Protein 1E2W (pdb70)

Secondary structure (DSSP, 8-state):
-HHHHHHH-SSSB-TTS-BGGGGT--SB---EEE--SEE-TT-EEEEEEE----TTS-EE-TTSSEE--EEEEEEEPPTT-EEPPGGGS-HHHHHHH-S---EESSTT-TTEEEEEEEEHHHHSEEEEEEE---TTT-TT--SSEEEEEEEEEES--SB-TTS-B-SSS--B-SS-EEEEEEEESSSSS--EEEEEE-TTS-EEEEEE-SSS-B---TT-EE-TT-B-B------EEEEEEEEEEE-----/-HHHHHHH-SSSB-TTS-BGGGGT--SB---EEE--SEE-TT-EEEEEEE----TT--EE-TTS-EE--EEEEEEEPPTT-EEPPGGGS-HHHHHHHTT---EESSTT-TTEEEEEEEEHHHHSEEEEEEE---TTT-TT--SSEEEEEEEEEES--SB-TTS-B-SSS--B-SS-EEEEEEE--SSSSS-EEEEEE-TTS-EEEEEE-SSSPB---TT-EE-TT-BSB------EEEEEEEEEEE--TT-

Organism: Chlamydomonas reinhardtii (NCBI:txid3055)

Solvent-accessible surface area: 27208 Å² total; per-residue (Å²): 135,24,64,63,12,41,1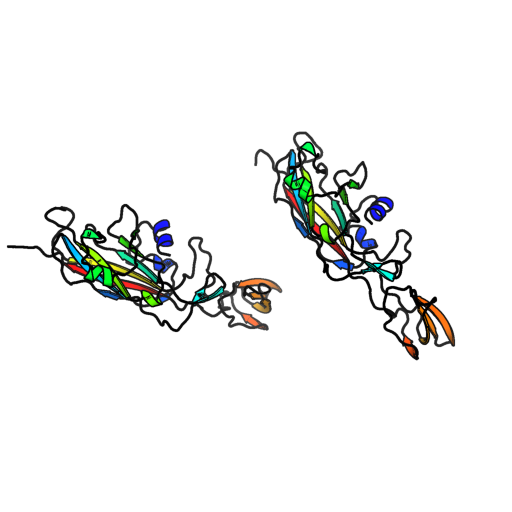32,86,73,91,93,0,76,61,122,118,18,103,1,4,24,23,57,32,26,104,30,171,66,81,10,109,20,119,16,56,161,33,12,85,17,69,48,25,10,42,0,36,0,45,0,73,35,83,98,158,63,90,2,3,47,82,103,21,145,128,12,70,4,62,3,6,5,6,0,21,4,16,133,29,0,70,56,3,46,95,122,86,12,58,71,115,18,99,146,113,15,41,130,25,162,9,64,45,8,27,110,146,45,116,24,12,3,6,5,26,80,23,48,0,129,135,17,19,98,3,11,0,8,0,33,2,12,33,19,75,167,49,188,135,8,54,79,86,133,32,48,0,42,1,0,0,20,1,6,51,16,5,41,91,75,106,54,148,92,5,18,0,14,54,31,45,3,77,14,51,13,105,0,63,34,32,80,63,44,45,171,183,160,27,4,64,63,0,18,0,74,63,115,109,42,110,77,37,82,18,144,0,38,18,22,2,92,43,101,14,148,102,47,51,87,0,133,64,103,50,57,0,2,52,80,12,21,46,0,3,9,4,79,25,108,30,84,0,48,1,90,73,79,69,300,133,24,67,62,12,61,128,81,72,92,89,0,69,47,117,121,17,109,1,4,26,25,42,31,26,105,36,167,77,75,12,100,19,110,18,57,156,32,10,101,23,73,48,32,10,46,0,38,0,47,0,60,29,84,77,161,63,120,6,12,56,77,71,26,123,132,12,74,4,64,3,6,5,6,0,19,3,14,107,19,0,67,65,4,50,98,146,95,14,64,68,119,22,94,132,118,16,38,107,12,156,10,84,48,10,29,96,142,40,104,15,11,2,8,8,25,73,28,73,0,105,138,9,18,91,0,12,0,6,0,37,2,14,32,24,82,188,46,203,117,7,54,76,102,127,36,58,0,41,0,0,0,19,0,6,49,18,6,41,91,70,104,49,143,107,6,12,0,19,60,36,59,2,78,12,50,12,82,0,60,33,37,77,68,67,64,164,187,158,21,4,61,50,0,20,0,70,57,116,120,43,96,70,34,75,16,155,2,44,24,19,4,91,43,98,15,151,100,46,57,94,2,133,50,111,56,56,0,2,53,69,13,25,57,7,4,9,4,78,23,123,34,88,0,50,1,60,50,103,92,123

Radius of gyration: 36.91 Å; Cα contacts (8 Å, |Δi|>4): 1207; chains: 2; bounding box: 60×113×81 Å

B-factor: mean 26.18, std 15.9, range [3.66, 100.22]

GO terms:
  GO:0005515 protein binding (F, IPI)

Foldseek 3Di:
DLVLCLVPPPDQADPVGDGVVCVWQVFADAKDWDWPQADEAQAKTKIKIAQDADQVDWFQDLLQHTDFKFKKKKKAADPQKAQDPPVRDDPVVCVQQPPWDWDASDPVGRRMTMTDRDTCVVPSMHMTIMTHHDCVVDVVDDQFKTKMKMKMKMHDTQAHSVGDGGLQFWDFDQAWAFFADWAAPDPPSGWIWTWGQDPVGDIDIDTHGRGWAAPDDGRDTDHHRHTRTDRRDRMGMYMDMDMHGHDDPDD/DLVLCLVQPVDQADPVGDGVVCVWQVFADAKDWDWDQADEAFAKTKIKIAQDADQVDWFQDLQQHTDGKFKKKKKAADPQKAFDDPVRDPVVQVVQQPPWDWQASDPVGRRMTMTDRDGCVNPSMHMTIMTHHDCVVDVSDDQFKFKMKMKMWMHDTQAGSVGDGGLQFWDFAQAWAFFQDWAFPDDPSGWIWTWGQHPVRDIDIDTHTNGFAAPDDHRDTDHHRHTRTDGRDRMGMHMDMDIYGHDDPVD

Sequence (502 aa):
YPVFAQQNYANPREANGRIVCANCHLAQKAVEIEVPQAVLPDTVFEAVIELPYDKQVKQVLANGKKGDLNVGMVLILPEGFELAPPDRVPAEIKEKVGNLYYQPYSPEQKNILVVGPVPGKKYSEMVVPILSPDPAKNKNVSYLKYPIYFGGNRGRGQVYPDGKKSNFTIYNASAAGKIVAITALSEKKGGFEVSIEKANGEVVVDKIPAGPDLIVKEGQTVQADQPLTNNPNVGGFGQAETEIVLQNPARYPVFAQQNYANPREANGRIVCANCHLAQKAVEIEVPQAVLPDTVFEAVIELPYDKQVKQVLANGKKGDLNVGMVLILPEGFELAPPDRVPAEIKEKVGNLYYQPYSPEQKNILVVGPVPGKKYSEMVVPILSPDPAKNKNVSYLKYPIYFGGNRGRGQVYPDGKKSNFTIYNASAAGKIVAITALSEKKGGFEVSIEKANGEVVVDKIPAGPDLIVKEGQTVQADQPLTNNPNVGGFGQAETEIVLQNPAR

Structure (mmCIF, N/CA/C/O backbone):
data_1E2W
#
_entry.id   1E2W
#
_cell.length_a   59.030
_cell.length_b   81.180
_cell.length_c   61.080
_cell.angle_alpha   90.00
_cell.angle_beta   103.52
_cell.angle_gamma   90.00
#
_symmetry.space_group_name_H-M   'P 1 21 1'
#
loop_
_entity.id
_entity.type
_entity.pdbx_description
1 polymer 'CYTOCHROME F'
2 non-polymer 'HEME C'
3 water water
#
loop_
_atom_site.group_PDB
_atom_site.id
_atom_site.type_symbol
_atom_site.label_atom_id
_atom_site.label_alt_id
_atom_site.label_comp_id
_atom_site.label_asym_id
_atom_site.label_entity_id
_atom_site.label_seq_id
_atom_site.pdbx_PDB_ins_code
_atom_site.Cartn_x
_atom_site.Cartn_y
_atom_site.Cartn_z
_atom_site.occupancy
_atom_site.B_iso_or_equiv
_atom_site.auth_seq_id
_atom_site.auth_comp_id
_atom_site.auth_asym_id
_atom_site.auth_atom_id
_atom_site.pdbx_PDB_model_num
ATOM 1 N N . TYR A 1 1 ? 11.856 4.264 14.564 1.00 12.81 1 TYR A N 1
ATOM 2 C CA . TYR A 1 1 ? 11.124 3.010 14.902 1.00 12.75 1 TYR A CA 1
ATOM 3 C C . TYR A 1 1 ? 10.632 2.353 13.625 1.00 11.19 1 TYR A C 1
ATOM 4 O O . TYR A 1 1 ? 10.502 3.003 12.587 1.00 12.26 1 TYR A O 1
ATOM 13 N N . PRO A 1 2 ? 10.353 1.046 13.683 1.00 12.45 2 PRO A N 1
ATOM 14 C CA . PRO A 1 2 ? 9.862 0.366 12.483 1.00 12.19 2 PRO A CA 1
ATOM 15 C C . PRO A 1 2 ? 8.596 1.066 11.975 1.00 13.36 2 PRO A C 1
ATOM 16 O O . PRO A 1 2 ? 8.381 1.198 10.771 1.00 14.70 2 PRO A O 1
ATOM 20 N N . VAL A 1 3 ? 7.775 1.545 12.902 1.00 14.66 3 VAL A N 1
ATOM 21 C CA . VAL A 1 3 ? 6.546 2.221 12.508 1.00 17.48 3 VAL A CA 1
ATOM 22 C C . VAL A 1 3 ? 6.822 3.478 11.685 1.00 17.87 3 VAL A C 1
ATOM 23 O O . VAL A 1 3 ? 6.012 3.853 10.839 1.00 17.55 3 VAL A O 1
ATOM 27 N N . PHE A 1 4 ? 7.959 4.131 11.919 1.00 19.10 4 PHE A N 1
ATOM 28 C CA . PHE A 1 4 ? 8.283 5.327 11.144 1.00 17.23 4 PHE A CA 1
ATOM 29 C C . PHE A 1 4 ? 8.484 4.933 9.687 1.00 18.55 4 PHE A C 1
ATOM 30 O O . PHE A 1 4 ? 8.162 5.694 8.776 1.00 20.61 4 PHE A O 1
ATOM 38 N N . ALA A 1 5 ? 9.028 3.738 9.468 1.00 15.34 5 ALA A N 1
ATOM 39 C CA . ALA A 1 5 ? 9.239 3.248 8.112 1.00 15.62 5 ALA A CA 1
ATOM 40 C C . ALA A 1 5 ? 7.875 2.859 7.548 1.00 17.17 5 ALA A C 1
ATOM 41 O O . ALA A 1 5 ? 7.506 3.253 6.442 1.00 17.75 5 ALA A O 1
ATOM 43 N N . GLN A 1 6 ? 7.128 2.091 8.330 1.00 17.07 6 GLN A N 1
ATOM 44 C CA . GLN A 1 6 ? 5.802 1.631 7.934 1.00 20.07 6 GLN A CA 1
ATOM 45 C C . GLN A 1 6 ? 4.879 2.763 7.494 1.00 21.43 6 GLN A C 1
ATOM 46 O O . GLN A 1 6 ? 4.133 2.623 6.522 1.00 23.35 6 GLN A O 1
ATOM 52 N N . GLN A 1 7 ? 4.938 3.884 8.204 1.00 21.55 7 GLN A N 1
ATOM 53 C CA . GLN A 1 7 ? 4.075 5.025 7.904 1.00 25.11 7 GLN A CA 1
ATOM 54 C C . GLN A 1 7 ? 4.548 5.940 6.782 1.00 25.87 7 GLN A C 1
ATOM 55 O O . GLN A 1 7 ? 3.742 6.662 6.192 1.00 27.06 7 GLN A O 1
ATOM 61 N N . ASN A 1 8 ? 5.840 5.920 6.476 1.00 28.27 8 ASN A N 1
ATOM 62 C CA . ASN A 1 8 ? 6.361 6.814 5.450 1.00 27.94 8 ASN A CA 1
ATOM 63 C C . ASN A 1 8 ? 6.924 6.165 4.193 1.00 28.14 8 ASN A C 1
ATOM 64 O O . ASN A 1 8 ? 7.213 6.858 3.214 1.00 29.08 8 ASN A O 1
ATOM 69 N N . TYR A 1 9 ? 7.084 4.847 4.207 1.00 20.36 9 TYR A N 1
ATOM 70 C CA . TYR A 1 9 ? 7.615 4.153 3.040 1.00 20.11 9 TYR A CA 1
ATOM 71 C C . TYR A 1 9 ? 6.816 2.892 2.738 1.00 20.56 9 TYR A C 1
ATOM 72 O O . TYR A 1 9 ? 6.794 1.961 3.540 1.00 20.39 9 TYR A O 1
ATOM 81 N N . ALA A 1 10 ? 6.171 2.858 1.576 1.00 22.34 10 ALA A N 1
ATOM 82 C CA . ALA A 1 10 ? 5.378 1.696 1.188 1.00 22.47 10 ALA A CA 1
ATOM 83 C C . ALA A 1 10 ? 6.266 0.467 1.026 1.00 20.99 10 ALA A C 1
ATOM 84 O O . ALA A 1 10 ? 5.863 -0.644 1.363 1.00 22.88 10 ALA A O 1
ATOM 86 N N . ASN A 1 11 ? 7.471 0.676 0.503 1.00 19.17 11 ASN A N 1
ATOM 87 C CA . ASN A 1 11 ? 8.438 -0.399 0.299 1.00 18.51 11 ASN A CA 1
ATOM 88 C C . ASN A 1 11 ? 9.654 -0.066 1.159 1.00 17.39 11 ASN A C 1
ATOM 89 O O . ASN A 1 11 ? 10.313 0.950 0.946 1.00 17.60 11 ASN A O 1
ATOM 94 N N . PRO A 1 12 ? 9.970 -0.918 2.144 1.00 15.53 12 PRO A N 1
ATOM 95 C CA . PRO A 1 12 ? 11.127 -0.642 3.003 1.00 15.08 12 PRO A CA 1
ATOM 96 C C . PRO A 1 12 ? 12.486 -0.806 2.329 1.00 16.60 12 PRO A C 1
ATOM 97 O O . PRO A 1 12 ? 13.521 -0.546 2.944 1.00 16.00 12 PRO A O 1
ATOM 101 N N . ARG A 1 13 ? 12.491 -1.233 1.071 1.00 15.05 13 ARG A N 1
ATOM 102 C CA . ARG A 1 13 ? 13.741 -1.428 0.346 1.00 16.71 13 ARG A CA 1
ATOM 103 C C . ARG A 1 13 ? 13.761 -0.542 -0.895 1.00 18.33 13 ARG A C 1
ATOM 104 O O . ARG A 1 13 ? 12.799 -0.518 -1.665 1.00 19.19 13 ARG A O 1
ATOM 112 N N . GLU A 1 14 ? 14.852 0.196 -1.075 1.00 18.33 14 GLU A N 1
ATOM 113 C CA . GLU A 1 14 ? 14.989 1.090 -2.222 1.00 20.14 14 GLU A CA 1
ATOM 114 C C . GLU A 1 14 ? 15.623 0.382 -3.414 1.00 20.22 14 GLU A C 1
ATOM 115 O O . GLU A 1 14 ? 16.193 -0.699 -3.281 1.00 20.45 14 GLU A O 1
ATOM 121 N N . ALA A 1 15 ? 15.516 1.000 -4.586 1.00 22.71 15 ALA A N 1
ATOM 122 C CA . ALA A 1 15 ? 16.053 0.426 -5.813 1.00 22.07 15 ALA A CA 1
ATOM 123 C C . ALA A 1 15 ? 17.495 -0.056 -5.714 1.00 22.70 15 ALA A C 1
ATOM 124 O O . ALA A 1 15 ? 17.840 -1.095 -6.278 1.00 25.15 15 ALA A O 1
ATOM 126 N N . ASN A 1 16 ? 18.339 0.689 -5.004 1.00 20.18 16 ASN A N 1
ATOM 127 C CA . ASN A 1 16 ? 19.742 0.302 -4.879 1.00 21.12 16 ASN A CA 1
ATOM 128 C C . ASN A 1 16 ? 19.980 -0.730 -3.777 1.00 20.13 16 ASN A C 1
ATOM 129 O O . ASN A 1 16 ? 21.124 -1.115 -3.515 1.00 21.74 16 ASN A O 1
ATOM 134 N N . GLY A 1 17 ? 18.904 -1.182 -3.140 1.00 20.47 17 GLY A N 1
ATOM 135 C CA . GLY A 1 17 ? 19.040 -2.181 -2.093 1.00 19.14 17 GLY A CA 1
ATOM 136 C C . GLY A 1 17 ? 19.063 -1.627 -0.683 1.00 19.40 17 GLY A C 1
ATOM 137 O O . GLY A 1 17 ? 18.986 -2.385 0.289 1.00 18.02 17 GLY A O 1
ATOM 138 N N . ARG A 1 18 ? 19.178 -0.310 -0.556 1.00 19.10 18 ARG A N 1
ATOM 139 C CA . ARG A 1 18 ? 19.208 0.307 0.767 1.00 17.87 18 ARG A CA 1
ATOM 140 C C . ARG A 1 18 ? 17.861 0.210 1.477 1.00 18.21 18 ARG A C 1
ATOM 141 O O . ARG A 1 18 ? 16.818 0.458 0.874 1.00 18.86 18 ARG A O 1
ATOM 149 N N . ILE A 1 19 ? 17.900 -0.149 2.751 1.00 15.81 19 ILE A N 1
ATOM 150 C CA . ILE A 1 19 ? 16.690 -0.242 3.543 1.00 15.67 19 ILE A CA 1
ATOM 151 C C . ILE A 1 19 ? 16.452 1.149 4.111 1.00 15.33 19 ILE A C 1
ATOM 152 O O . ILE A 1 19 ? 17.395 1.851 4.502 1.00 14.53 19 ILE A O 1
ATOM 161 N N . VAL A 1 20 ? 15.190 1.551 4.117 1.00 14.82 20 VAL A N 1
ATOM 162 C CA . VAL A 1 20 ? 14.795 2.861 4.632 1.00 14.36 20 VAL A CA 1
ATOM 163 C C . VAL A 1 20 ? 15.170 3.293 6.044 1.00 13.63 20 VAL A C 1
ATOM 164 O O . VAL A 1 20 ? 15.203 4.493 6.329 1.00 13.60 20 VAL A O 1
ATOM 168 N N . CYS A 1 21 ? 15.467 2.349 6.931 1.00 13.34 21 CYS A N 1
ATOM 169 C CA . CYS A 1 21 ? 15.857 2.716 8.293 1.00 15.47 21 CYS A CA 1
ATOM 170 C C . CYS A 1 21 ? 17.095 3.606 8.225 1.00 12.28 21 CYS A C 1
ATOM 171 O O . CYS A 1 21 ? 17.302 4.479 9.077 1.00 11.98 21 CYS A O 1
ATOM 174 N N . ALA A 1 22 ? 17.925 3.350 7.218 1.00 14.81 22 ALA A N 1
ATOM 175 C CA . ALA A 1 22 ? 19.172 4.080 7.008 1.00 13.77 22 ALA A CA 1
ATOM 176 C C . ALA A 1 22 ? 18.976 5.564 6.720 1.00 15.54 22 ALA A C 1
ATOM 177 O O . ALA A 1 22 ? 19.945 6.327 6.703 1.00 15.01 22 ALA A O 1
ATOM 179 N N . ASN A 1 23 ? 17.740 5.980 6.470 1.00 15.21 23 ASN A N 1
ATOM 180 C CA . ASN A 1 23 ? 17.496 7.390 6.207 1.00 15.68 23 ASN A CA 1
ATOM 181 C C . ASN A 1 23 ? 17.459 8.203 7.497 1.00 15.06 23 ASN A C 1
ATOM 182 O O . ASN A 1 23 ? 17.443 9.432 7.455 1.00 15.99 23 ASN A O 1
ATOM 187 N N . CYS A 1 24 ? 17.460 7.526 8.644 1.00 14.46 24 CYS A N 1
ATOM 188 C CA . CYS A 1 24 ? 17.423 8.222 9.926 1.00 14.02 24 CYS A CA 1
ATOM 189 C C . CYS A 1 24 ? 18.419 7.677 10.931 1.00 13.34 24 CYS A C 1
ATOM 190 O O . CYS A 1 24 ? 18.877 8.401 11.808 1.00 14.23 24 CYS A O 1
ATOM 193 N N . HIS A 1 25 ? 18.717 6.388 10.822 1.00 10.96 25 HIS A N 1
ATOM 194 C CA . HIS A 1 25 ? 19.695 5.744 11.695 1.00 11.05 25 HIS A CA 1
ATOM 195 C C . HIS A 1 25 ? 20.937 5.788 10.822 1.00 10.69 25 HIS A C 1
ATOM 196 O O . HIS A 1 25 ? 21.209 4.889 10.025 1.00 11.90 25 HIS A O 1
ATOM 203 N N . LEU A 1 26 ? 21.680 6.878 10.992 1.00 14.18 26 LEU A N 1
ATOM 204 C CA . LEU A 1 26 ? 22.833 7.198 10.170 1.00 14.12 26 LEU A CA 1
ATOM 205 C C . LEU A 1 26 ? 24.158 6.482 10.350 1.00 13.38 26 LEU A C 1
ATOM 206 O O . LEU A 1 26 ? 25.047 6.627 9.511 1.00 13.10 26 LEU A O 1
ATOM 211 N N . ALA A 1 27 ? 24.302 5.711 11.423 1.00 11.38 27 ALA A N 1
ATOM 212 C CA . ALA A 1 27 ? 25.551 4.995 11.650 1.00 12.00 27 ALA A CA 1
ATOM 213 C C . ALA A 1 27 ? 25.428 3.552 11.188 1.00 12.49 27 ALA A C 1
ATOM 214 O O . ALA A 1 27 ? 24.394 2.917 11.375 1.00 12.65 27 ALA A O 1
ATOM 216 N N . GLN A 1 28 ? 26.492 3.045 10.578 1.00 12.15 28 GLN A N 1
ATOM 217 C CA . GLN A 1 28 ? 26.514 1.675 10.090 1.00 12.59 28 GLN A CA 1
ATOM 218 C C . GLN A 1 28 ? 27.168 0.729 11.093 1.00 11.71 28 GLN A C 1
ATOM 219 O O . GLN A 1 28 ? 28.275 0.987 11.568 1.00 13.67 28 GLN A O 1
ATOM 225 N N . LYS A 1 29 ? 26.461 -0.348 11.427 1.00 11.58 29 LYS A N 1
ATOM 226 C CA . LYS A 1 29 ? 26.975 -1.383 12.323 1.00 11.24 29 LYS A CA 1
ATOM 227 C C . LYS A 1 29 ? 26.476 -2.704 11.739 1.00 11.49 29 LYS A C 1
ATOM 228 O O . LYS A 1 29 ? 25.279 -2.892 11.551 1.00 12.10 29 LYS A O 1
ATOM 234 N N . ALA A 1 30 ? 27.398 -3.615 11.449 1.00 11.67 30 ALA A N 1
ATOM 235 C CA . ALA A 1 30 ? 27.046 -4.894 10.837 1.00 12.48 30 ALA A CA 1
ATOM 236 C C . ALA A 1 30 ? 26.027 -5.764 11.570 1.00 12.79 30 ALA A C 1
ATOM 237 O O . ALA A 1 30 ? 25.939 -5.755 12.798 1.00 12.85 30 ALA A O 1
ATOM 239 N N . VAL A 1 31 ? 25.251 -6.506 10.786 1.00 10.46 31 VAL A N 1
ATOM 240 C CA . VAL A 1 31 ? 24.257 -7.433 11.315 1.00 10.10 31 VAL A CA 1
ATOM 241 C C . VAL A 1 31 ? 24.436 -8.740 10.562 1.00 11.98 31 VAL A C 1
ATOM 242 O O . VAL A 1 31 ? 25.151 -8.792 9.560 1.00 11.83 31 VAL A O 1
ATOM 246 N N . GLU A 1 32 ? 23.795 -9.795 11.048 1.00 12.16 32 GLU A N 1
ATOM 247 C CA . GLU A 1 32 ? 23.880 -11.093 10.393 1.00 13.32 32 GLU A CA 1
ATOM 248 C C . GLU A 1 32 ? 22.526 -11.777 10.398 1.00 13.74 32 GLU A C 1
ATOM 249 O O . GLU A 1 32 ? 21.694 -11.531 11.275 1.00 12.68 32 GLU A O 1
ATOM 255 N N . ILE A 1 33 ? 22.305 -12.627 9.403 1.00 14.34 33 ILE A N 1
ATOM 256 C CA . ILE A 1 33 ? 21.075 -13.400 9.320 1.00 13.66 33 ILE A CA 1
ATOM 257 C C . ILE A 1 33 ? 21.428 -14.774 8.780 1.00 15.00 33 ILE A C 1
ATOM 258 O O . ILE A 1 33 ? 22.256 -14.909 7.873 1.00 14.82 33 ILE A O 1
ATOM 263 N N . GLU A 1 34 ? 20.814 -15.796 9.364 1.00 13.46 34 GLU A N 1
ATOM 264 C CA . GLU A 1 34 ? 21.055 -17.164 8.942 1.00 15.22 34 GLU A CA 1
ATOM 265 C C . GLU A 1 34 ? 19.742 -17.912 8.828 1.00 12.99 34 GLU A C 1
ATOM 266 O O . GLU A 1 34 ? 18.877 -17.801 9.696 1.00 12.59 34 GLU A O 1
ATOM 272 N N . VAL A 1 35 ? 19.596 -18.656 7.738 1.00 12.99 35 VAL A N 1
ATOM 273 C CA . VAL A 1 35 ? 18.421 -19.484 7.501 1.00 12.14 35 VAL A CA 1
ATOM 274 C C . VAL A 1 35 ? 18.964 -20.764 6.879 1.00 12.89 35 VAL A C 1
ATOM 275 O O . VAL A 1 35 ? 20.113 -20.797 6.432 1.00 12.68 35 VAL A O 1
ATOM 279 N N . PRO A 1 36 ? 18.165 -21.840 6.870 1.00 13.07 36 PRO A N 1
ATOM 280 C CA . PRO A 1 36 ? 18.633 -23.100 6.274 1.00 13.88 36 PRO A CA 1
ATOM 281 C C . PRO A 1 36 ? 18.891 -22.834 4.796 1.00 14.36 36 PRO A C 1
ATOM 282 O O . PRO A 1 36 ? 18.252 -21.960 4.212 1.00 14.68 36 PRO A O 1
ATOM 286 N N . GLN A 1 37 ? 19.802 -23.572 4.170 1.00 13.91 37 GLN A N 1
ATOM 287 C CA . GLN A 1 37 ? 20.044 -23.305 2.759 1.00 14.86 37 GLN A CA 1
ATOM 288 C C . GLN A 1 37 ? 18.862 -23.723 1.899 1.00 14.01 37 GLN A C 1
ATOM 289 O O . GLN A 1 37 ? 18.705 -23.249 0.774 1.00 15.70 37 GLN A O 1
ATOM 295 N N . ALA A 1 38 ? 18.015 -24.593 2.439 1.00 14.55 38 ALA A N 1
ATOM 296 C CA . ALA A 1 38 ? 16.834 -25.046 1.720 1.00 14.46 38 ALA A CA 1
ATOM 297 C C . ALA A 1 38 ? 15.735 -25.456 2.688 1.00 14.04 38 ALA A C 1
ATOM 298 O O . ALA A 1 38 ? 16.006 -25.812 3.839 1.00 14.70 38 ALA A O 1
ATOM 300 N N . VAL A 1 39 ? 14.492 -25.397 2.219 1.00 14.04 39 VAL A N 1
ATOM 301 C CA . VAL A 1 39 ? 13.341 -25.778 3.032 1.00 13.76 39 VAL A CA 1
ATOM 302 C C . VAL A 1 39 ? 12.265 -26.399 2.152 1.00 15.35 39 VAL A C 1
ATOM 303 O O . VAL A 1 39 ? 12.080 -26.005 0.998 1.00 14.70 39 VAL A O 1
ATOM 310 N N . LEU A 1 40 ? 11.565 -27.385 2.701 1.00 15.04 40 LEU A N 1
ATOM 311 C CA . LEU A 1 40 ? 10.492 -28.049 1.989 1.00 16.45 40 LEU A CA 1
ATOM 312 C C . LEU A 1 40 ? 9.252 -27.163 2.062 1.00 16.04 40 LEU A C 1
ATOM 313 O O . LEU A 1 40 ? 9.182 -26.243 2.880 1.00 15.16 40 LEU A O 1
ATOM 318 N N . PRO A 1 41 ? 8.261 -27.419 1.197 1.00 16.58 41 PRO A N 1
ATOM 319 C CA . PRO A 1 41 ? 7.027 -26.628 1.178 1.00 17.00 41 PRO A CA 1
ATOM 320 C 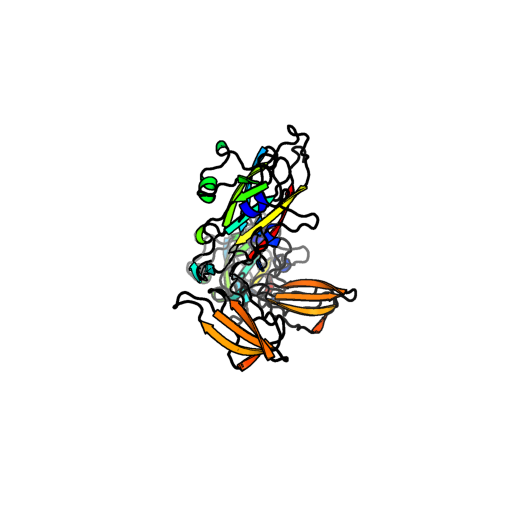C . PRO A 1 41 ? 6.228 -26.757 2.474 1.00 17.10 41 PRO A C 1
ATOM 321 O O . PRO A 1 41 ? 6.306 -27.778 3.158 1.00 17.60 41 PRO A O 1
ATOM 325 N N . ASP A 1 42 ? 5.470 -25.713 2.798 1.00 17.32 42 ASP A N 1
ATOM 326 C CA . ASP A 1 42 ? 4.614 -25.694 3.983 1.00 17.15 42 ASP A CA 1
ATOM 327 C C . ASP A 1 42 ? 5.336 -26.222 5.217 1.00 17.79 42 ASP A C 1
ATOM 328 O O . ASP A 1 42 ? 4.809 -27.051 5.960 1.00 17.90 42 ASP A O 1
ATOM 333 N N . THR A 1 43 ? 6.545 -25.716 5.440 1.00 16.52 43 THR A N 1
ATOM 334 C CA . THR A 1 43 ? 7.360 -26.143 6.567 1.00 15.48 43 THR A CA 1
ATOM 335 C C . THR A 1 43 ? 7.822 -24.943 7.380 1.00 15.68 43 THR A C 1
ATOM 336 O O . THR A 1 43 ? 8.137 -23.890 6.828 1.00 15.16 43 THR A O 1
ATOM 340 N N . VAL A 1 44 ? 7.852 -25.102 8.697 1.00 16.30 44 VAL A N 1
ATOM 341 C CA . VAL A 1 44 ? 8.304 -24.023 9.560 1.00 16.41 44 VAL A CA 1
ATOM 342 C C . VAL A 1 44 ? 9.808 -24.111 9.746 1.00 16.41 44 VAL A C 1
ATOM 343 O O . VAL A 1 44 ? 10.340 -25.166 10.089 1.00 17.85 44 VAL A O 1
ATOM 347 N N . PHE A 1 45 ? 10.498 -23.006 9.488 1.00 14.07 45 PHE A N 1
ATOM 348 C CA . PHE A 1 45 ? 11.938 -22.962 9.676 1.00 14.72 45 PHE A CA 1
ATOM 349 C C . PHE A 1 45 ? 12.267 -21.703 10.459 1.00 14.39 45 PHE A C 1
ATOM 350 O O . PHE A 1 45 ? 11.404 -20.847 10.665 1.00 15.54 45 PHE A O 1
ATOM 358 N N . GLU A 1 46 ? 13.511 -21.595 10.903 1.00 12.76 46 GLU A N 1
ATOM 359 C CA . GLU A 1 46 ? 13.931 -20.452 11.693 1.00 14.26 46 GLU A CA 1
ATOM 360 C C . GLU A 1 46 ? 14.925 -19.555 10.983 1.00 13.60 46 GLU A C 1
ATOM 361 O O . GLU A 1 46 ? 15.807 -20.031 10.266 1.00 13.13 46 GLU A O 1
ATOM 367 N N . ALA A 1 47 ? 14.766 -18.253 11.194 1.00 14.16 47 ALA A N 1
ATOM 368 C CA . ALA A 1 47 ? 15.693 -17.264 10.674 1.00 13.43 47 ALA A CA 1
ATOM 369 C C . ALA A 1 47 ? 16.316 -16.744 11.965 1.00 14.21 47 ALA A C 1
ATOM 370 O O . ALA A 1 47 ? 15.599 -16.313 12.878 1.00 14.97 47 ALA A O 1
ATOM 372 N N . VAL A 1 48 ? 17.638 -16.820 12.066 1.00 11.30 48 VAL A N 1
ATOM 373 C CA . VAL A 1 48 ? 18.328 -16.350 13.260 1.00 10.92 48 VAL A CA 1
ATOM 374 C C . VAL A 1 48 ? 19.027 -15.058 12.887 1.00 11.71 48 VAL A C 1
ATOM 375 O O . VAL A 1 48 ? 19.843 -15.025 11.967 1.00 12.41 48 VAL A O 1
ATOM 379 N N . ILE A 1 49 ? 18.694 -13.990 13.595 1.00 11.12 49 ILE A N 1
ATOM 380 C CA . ILE A 1 49 ? 19.277 -12.693 13.299 1.00 11.13 49 ILE A CA 1
ATOM 381 C C . ILE A 1 49 ? 20.156 -12.192 14.435 1.00 12.53 49 ILE A C 1
ATOM 382 O O . ILE A 1 49 ? 19.870 -12.423 15.616 1.00 11.51 49 ILE A O 1
ATOM 387 N N . GLU A 1 50 ? 21.246 -11.531 14.059 1.00 11.22 50 GLU A N 1
ATOM 388 C CA . GLU A 1 50 ? 22.198 -11.001 15.020 1.00 12.53 50 GLU A CA 1
ATOM 389 C C . GLU A 1 50 ? 22.335 -9.493 14.865 1.00 11.32 50 GLU A C 1
ATOM 390 O O . GLU A 1 50 ? 22.567 -8.990 13.765 1.00 11.87 50 GLU A O 1
ATOM 396 N N . LEU A 1 51 ? 22.202 -8.783 15.979 1.00 10.63 51 LEU A N 1
ATOM 397 C CA . LEU A 1 51 ? 22.327 -7.326 16.006 1.00 11.92 51 LEU A CA 1
ATOM 398 C C . LEU A 1 51 ? 23.330 -7.018 17.116 1.00 11.39 51 LEU A C 1
ATOM 399 O O . LEU A 1 51 ? 22.992 -6.428 18.138 1.00 11.99 51 LEU A O 1
ATOM 404 N N . PRO A 1 52 ? 24.594 -7.410 16.917 1.00 13.31 52 PRO A N 1
ATOM 405 C CA . PRO A 1 52 ? 25.618 -7.172 17.936 1.00 13.85 52 PRO A CA 1
ATOM 406 C C . PRO A 1 52 ? 25.986 -5.730 18.243 1.00 12.97 52 PRO A C 1
ATOM 407 O O . PRO A 1 52 ? 25.948 -4.862 17.376 1.00 13.69 52 PRO A O 1
ATOM 411 N N . TYR A 1 53 ? 26.320 -5.488 19.506 1.00 11.82 53 TYR A N 1
ATOM 412 C CA . TYR A 1 53 ? 26.763 -4.174 19.951 1.00 10.36 53 TYR A CA 1
ATOM 413 C C . TYR A 1 53 ? 27.345 -4.286 21.354 1.00 13.28 53 TYR A C 1
ATOM 414 O O . TYR A 1 53 ? 27.119 -5.276 22.052 1.00 13.58 53 TYR A O 1
ATOM 423 N N . ASP A 1 54 ? 28.105 -3.269 21.749 1.00 12.80 54 ASP A N 1
ATOM 424 C CA . ASP A 1 54 ? 28.742 -3.227 23.067 1.00 14.31 54 ASP A CA 1
ATOM 425 C C . ASP A 1 54 ? 27.692 -2.895 24.121 1.00 14.33 54 ASP A C 1
ATOM 426 O O . ASP A 1 54 ? 27.277 -1.746 24.258 1.00 17.44 54 ASP A O 1
ATOM 431 N N . LYS A 1 55 ? 27.275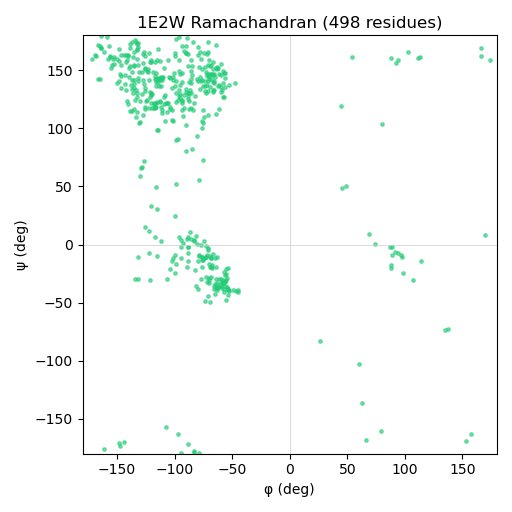 -3.904 24.875 1.00 17.39 55 LYS A N 1
ATOM 432 C CA . LYS A 1 55 ? 26.242 -3.716 25.882 1.00 21.62 55 LYS A CA 1
ATOM 433 C C . LYS A 1 55 ? 26.674 -2.910 27.101 1.00 22.38 55 LYS A C 1
ATOM 434 O O . LYS A 1 55 ? 25.855 -2.586 27.959 1.00 23.81 55 LYS A O 1
ATOM 440 N N . GLN A 1 56 ? 27.954 -2.561 27.164 1.00 19.31 56 GLN A N 1
ATOM 441 C CA . GLN A 1 56 ? 28.465 -1.778 28.284 1.00 21.85 56 GLN A CA 1
ATOM 442 C C . GLN A 1 56 ? 28.345 -0.279 28.023 1.00 22.47 56 GLN A C 1
ATOM 443 O O . GLN A 1 56 ? 28.380 0.526 28.955 1.00 24.46 56 GLN A O 1
ATOM 449 N N . VAL A 1 57 ? 28.201 0.096 26.756 1.00 24.67 57 VAL A N 1
ATOM 450 C CA . VAL A 1 57 ? 28.104 1.505 26.386 1.00 25.04 57 VAL A CA 1
ATOM 451 C C . VAL A 1 57 ? 26.663 2.001 26.295 1.00 25.65 57 VAL A C 1
ATOM 452 O O . VAL A 1 57 ? 25.866 1.482 25.517 1.00 26.33 57 VAL A O 1
ATOM 456 N N . LYS A 1 58 ? 26.351 3.024 27.088 1.00 21.74 58 LYS A N 1
ATOM 457 C CA . LYS A 1 58 ? 25.012 3.605 27.143 1.00 20.06 58 LYS A CA 1
ATOM 458 C C . LYS A 1 58 ? 24.759 4.671 26.084 1.00 19.38 58 LYS A C 1
ATOM 459 O O . LYS A 1 58 ? 25.692 5.275 25.549 1.00 20.43 58 LYS A O 1
ATOM 465 N N . GLN A 1 59 ? 23.483 4.905 25.797 1.00 18.17 59 GLN A N 1
ATOM 466 C CA . GLN A 1 59 ? 23.084 5.901 24.811 1.00 18.11 59 GLN A CA 1
ATOM 467 C C . GLN A 1 59 ? 22.333 7.032 25.502 1.00 19.16 59 GLN A C 1
ATOM 468 O O . GLN A 1 59 ? 21.960 6.921 26.671 1.00 18.09 59 GLN A O 1
ATOM 474 N N . VAL A 1 60 ? 22.113 8.118 24.772 1.00 19.31 60 VAL A N 1
ATOM 475 C CA . VAL A 1 60 ? 21.357 9.243 25.304 1.00 19.26 60 VAL A CA 1
ATOM 476 C C . VAL A 1 60 ? 19.888 8.926 25.046 1.00 20.65 60 VAL A C 1
ATOM 477 O O . VAL A 1 60 ? 19.512 8.566 23.928 1.00 21.14 60 VAL A O 1
ATOM 481 N N . LEU A 1 61 ? 19.065 9.052 26.083 1.00 19.82 61 LEU A N 1
ATOM 482 C CA . LEU A 1 61 ? 17.639 8.778 25.969 1.00 21.26 61 LEU A CA 1
ATOM 483 C C . LEU A 1 61 ? 16.884 10.045 25.576 1.00 21.33 61 LEU A C 1
ATOM 484 O O . LEU A 1 61 ? 17.455 11.134 25.563 1.00 21.14 61 LEU A O 1
ATOM 489 N N . ALA A 1 62 ? 15.603 9.901 25.246 1.00 24.37 62 ALA A N 1
ATOM 490 C CA . ALA A 1 62 ? 14.788 11.045 24.854 1.00 24.71 62 ALA A CA 1
ATOM 491 C C . ALA A 1 62 ? 14.718 12.087 25.968 1.00 26.49 62 ALA A C 1
ATOM 492 O O . ALA A 1 62 ? 14.574 13.280 25.698 1.00 26.64 62 ALA A O 1
ATOM 494 N N . ASN A 1 63 ? 14.818 11.637 27.216 1.00 25.89 63 ASN A N 1
ATOM 495 C CA . ASN A 1 63 ? 14.760 12.549 28.357 1.00 27.19 63 ASN A CA 1
ATOM 496 C C . ASN A 1 63 ? 16.103 13.206 28.662 1.00 27.25 63 ASN A C 1
ATOM 497 O O . ASN A 1 63 ? 16.233 13.937 29.646 1.00 28.20 63 ASN A O 1
ATOM 502 N N . GLY A 1 64 ? 17.104 12.931 27.831 1.00 25.14 64 GLY A N 1
ATOM 503 C CA . GLY A 1 64 ? 18.412 13.527 28.038 1.00 25.07 64 GLY A CA 1
ATOM 504 C C . GLY A 1 64 ? 19.367 12.762 28.935 1.00 23.99 64 GLY A C 1
ATOM 505 O O . GLY A 1 64 ? 20.542 13.116 29.033 1.00 25.76 64 GLY A O 1
ATOM 506 N N . LYS A 1 65 ? 18.873 11.719 29.596 1.00 21.20 65 LYS A N 1
ATOM 507 C CA . LYS A 1 65 ? 19.708 10.911 30.480 1.00 22.34 65 LYS A CA 1
ATOM 508 C C . LYS A 1 65 ? 20.351 9.779 29.682 1.00 20.29 65 LYS A C 1
ATOM 509 O O . LYS A 1 65 ? 20.101 9.642 28.486 1.00 21.27 65 LYS A O 1
ATOM 515 N N . LYS A 1 66 ? 21.180 8.978 30.345 1.00 22.14 66 LYS A N 1
ATOM 516 C CA . LYS A 1 66 ? 21.848 7.855 29.690 1.00 21.29 66 LYS A CA 1
ATOM 517 C C . LYS A 1 66 ? 21.127 6.557 30.032 1.00 20.83 66 LYS A C 1
ATOM 518 O O . LYS A 1 66 ? 20.668 6.370 31.159 1.00 21.23 66 LYS A O 1
ATOM 524 N N . GLY A 1 67 ? 21.017 5.659 29.060 1.00 18.70 67 GLY A N 1
ATOM 525 C CA . GLY A 1 67 ? 20.332 4.409 29.324 1.00 18.40 67 GLY A CA 1
ATOM 526 C C . GLY A 1 67 ? 20.633 3.306 28.331 1.00 17.50 67 GLY A C 1
ATOM 527 O O . GLY A 1 67 ? 21.463 3.469 27.431 1.00 15.80 67 GLY A O 1
ATOM 528 N N . ASP A 1 68 ? 19.944 2.180 28.501 1.00 15.79 68 ASP A N 1
ATOM 529 C CA . ASP A 1 68 ? 20.130 1.023 27.634 1.00 17.33 68 ASP A CA 1
ATOM 530 C C . ASP A 1 68 ? 19.599 1.246 26.228 1.00 14.32 68 ASP A C 1
ATOM 531 O O . ASP A 1 68 ? 18.749 2.104 25.995 1.00 13.79 68 ASP A O 1
ATOM 536 N N . LEU A 1 69 ? 20.111 0.449 25.295 1.00 13.57 69 LEU A N 1
ATOM 537 C CA . LEU A 1 69 ? 19.691 0.528 23.905 1.00 12.83 69 LEU A CA 1
ATOM 538 C C . LEU A 1 69 ? 18.626 -0.506 23.595 1.00 12.82 69 LEU A C 1
ATOM 539 O O . LEU A 1 69 ? 18.609 -1.589 24.180 1.00 12.74 69 LEU A O 1
ATOM 544 N N . ASN A 1 70 ? 17.745 -0.161 22.664 1.00 11.08 70 ASN A N 1
ATOM 545 C CA . ASN A 1 70 ? 16.693 -1.069 22.235 1.00 9.49 70 ASN A CA 1
ATOM 546 C C . ASN A 1 70 ? 16.945 -1.414 20.778 1.00 10.86 70 ASN A C 1
ATOM 547 O O . ASN A 1 70 ? 17.649 -0.686 20.069 1.00 11.12 70 ASN A O 1
ATOM 552 N N . VAL A 1 71 ? 16.382 -2.532 20.334 1.00 9.36 71 VAL A N 1
ATOM 553 C CA . VAL A 1 71 ? 16.599 -2.976 18.967 1.00 10.06 71 VAL A CA 1
ATOM 554 C C . VAL A 1 71 ? 15.300 -3.235 18.225 1.00 11.23 71 VAL A C 1
ATOM 555 O O . VAL A 1 71 ? 14.225 -3.328 18.819 1.00 11.77 71 VAL A O 1
ATOM 559 N N . GLY A 1 72 ? 15.419 -3.358 16.911 1.00 10.80 72 GLY A N 1
ATOM 560 C CA . GLY A 1 72 ? 14.263 -3.609 16.071 1.00 10.03 72 GLY A CA 1
ATOM 561 C C . GLY A 1 72 ? 14.771 -4.028 14.710 1.00 9.53 72 GLY A C 1
ATOM 562 O O . GLY A 1 72 ? 15.971 -3.941 14.444 1.00 10.66 72 GLY A O 1
ATOM 563 N N . MET A 1 73 ? 13.874 -4.462 13.834 1.00 9.40 73 MET A N 1
ATOM 564 C CA . MET A 1 73 ? 14.311 -4.898 12.518 1.00 9.33 73 MET A CA 1
ATOM 565 C C . MET A 1 73 ? 13.180 -4.986 11.525 1.00 10.48 73 MET A C 1
ATOM 566 O O . MET A 1 73 ? 12.008 -4.873 11.880 1.00 10.67 73 MET A O 1
ATOM 571 N N . VAL A 1 74 ? 13.562 -5.163 10.267 1.00 11.91 74 VAL A N 1
ATOM 572 C CA . VAL A 1 74 ? 12.611 -5.375 9.196 1.00 11.28 74 VAL A CA 1
ATOM 573 C C . VAL A 1 74 ? 13.207 -6.551 8.429 1.00 11.22 74 VAL A C 1
ATOM 574 O O . VAL A 1 74 ? 14.403 -6.586 8.134 1.00 10.82 74 VAL A O 1
ATOM 578 N N . LEU A 1 75 ? 12.360 -7.519 8.126 1.00 10.42 75 LEU A N 1
ATOM 579 C CA . LEU A 1 75 ? 12.789 -8.713 7.428 1.00 10.74 75 LEU A CA 1
ATOM 580 C C . LEU A 1 75 ? 11.917 -8.886 6.184 1.00 10.14 75 LEU A C 1
ATOM 581 O O . LEU A 1 75 ? 10.695 -9.030 6.287 1.00 11.41 75 LEU A O 1
ATOM 590 N N . ILE A 1 76 ? 12.548 -8.852 5.013 1.00 10.23 76 ILE A N 1
ATOM 591 C CA . ILE A 1 76 ? 11.833 -8.978 3.748 1.00 10.80 76 ILE A CA 1
ATOM 592 C C . ILE A 1 76 ? 11.984 -10.368 3.159 1.00 10.51 76 ILE A C 1
ATOM 593 O O . ILE A 1 76 ? 13.049 -10.733 2.661 1.00 11.94 76 ILE A O 1
ATOM 598 N N . LEU A 1 77 ? 10.901 -11.133 3.221 1.00 11.17 77 LEU A N 1
ATOM 599 C CA . LEU A 1 77 ? 10.868 -12.500 2.712 1.00 12.60 77 LEU A CA 1
ATOM 600 C C . LEU A 1 77 ? 10.222 -12.521 1.333 1.00 12.39 77 LEU A C 1
ATOM 601 O O . LEU A 1 77 ? 9.577 -11.560 0.924 1.00 12.48 77 LEU A O 1
ATOM 606 N N . PRO A 1 78 ? 10.392 -13.625 0.593 1.00 15.62 78 PRO A N 1
ATOM 607 C CA . PRO A 1 78 ? 9.783 -13.703 -0.741 1.00 16.91 78 PRO A CA 1
ATOM 608 C C . PRO A 1 78 ? 8.263 -13.797 -0.584 1.00 19.01 78 PRO A C 1
ATOM 609 O O . PRO A 1 78 ? 7.770 -14.270 0.443 1.00 16.30 78 PRO A O 1
ATOM 613 N N . GLU A 1 79 ? 7.515 -13.346 -1.584 1.00 18.75 79 GLU A N 1
ATOM 614 C CA . GLU A 1 79 ? 6.065 -13.436 -1.499 1.00 20.26 79 GLU A CA 1
ATOM 615 C C . GLU A 1 79 ? 5.717 -14.907 -1.305 1.00 18.56 79 GLU A C 1
ATOM 616 O O . GLU A 1 79 ? 6.326 -15.784 -1.917 1.00 21.44 79 GLU A O 1
ATOM 622 N N . GLY A 1 80 ? 4.754 -15.175 -0.433 1.00 18.10 80 GLY A N 1
ATOM 623 C CA . GLY A 1 80 ? 4.372 -16.550 -0.165 1.00 17.21 80 GLY A CA 1
ATOM 624 C C . GLY A 1 80 ? 4.859 -16.981 1.206 1.00 16.15 80 GLY A C 1
ATOM 625 O O . GLY A 1 80 ? 4.239 -17.828 1.856 1.00 16.94 80 GLY A O 1
ATOM 626 N N . PHE A 1 81 ? 5.982 -16.415 1.641 1.00 15.07 81 PHE A N 1
ATOM 627 C CA . PHE A 1 81 ? 6.529 -16.728 2.958 1.00 15.06 81 PHE A CA 1
ATOM 628 C C . PHE A 1 81 ? 5.857 -15.803 3.968 1.00 15.51 81 PHE A C 1
ATOM 629 O O . PHE A 1 81 ? 5.598 -14.633 3.678 1.00 18.52 81 PHE A O 1
ATOM 637 N N . GLU A 1 82 ? 5.575 -16.326 5.154 1.00 12.69 82 GLU A N 1
ATOM 638 C CA . GLU A 1 82 ? 4.921 -15.536 6.191 1.00 13.42 82 GLU A CA 1
ATOM 639 C C . GLU A 1 82 ? 5.367 -15.985 7.572 1.00 12.73 82 GLU A C 1
ATOM 640 O O . GLU A 1 82 ? 6.016 -17.018 7.723 1.00 12.43 82 GLU A O 1
ATOM 646 N N . LEU A 1 83 ? 5.026 -15.193 8.582 1.00 13.15 83 LEU A N 1
ATOM 647 C CA . LEU A 1 83 ? 5.338 -15.560 9.956 1.00 12.39 83 LEU A CA 1
ATOM 648 C C . LEU A 1 83 ? 4.566 -16.854 10.203 1.00 11.91 83 LEU A C 1
ATOM 649 O O . LEU A 1 83 ? 3.402 -16.967 9.815 1.00 13.79 83 LEU A O 1
ATOM 654 N N . ALA A 1 84 ? 5.202 -17.828 10.838 1.00 11.06 84 ALA A N 1
ATOM 655 C CA . ALA A 1 84 ? 4.524 -19.088 11.120 1.00 13.18 84 ALA A CA 1
ATOM 656 C C . ALA A 1 84 ? 3.465 -18.878 12.202 1.00 15.98 84 ALA A C 1
ATOM 657 O O . ALA A 1 84 ? 3.734 -18.256 13.228 1.00 15.88 84 ALA A O 1
ATOM 659 N N . PRO A 1 85 ? 2.238 -19.375 11.978 1.00 18.93 85 PRO A N 1
ATOM 660 C CA . PRO A 1 85 ? 1.197 -19.200 12.995 1.00 20.24 85 PRO A CA 1
ATOM 661 C C . PRO A 1 85 ? 1.552 -20.028 14.232 1.00 19.65 85 PRO A C 1
ATOM 662 O O . PRO A 1 85 ? 2.147 -21.098 14.120 1.00 18.73 85 PRO A O 1
ATOM 666 N N . PRO A 1 86 ? 1.192 -19.538 15.429 1.00 19.55 86 PRO A N 1
ATOM 667 C CA . PRO A 1 86 ? 1.480 -20.225 16.694 1.00 20.41 86 PRO A CA 1
ATOM 668 C C . PRO A 1 86 ? 1.199 -21.724 16.689 1.00 20.50 86 PRO A C 1
ATOM 669 O O . PRO A 1 86 ? 1.973 -22.511 17.233 1.00 20.42 86 PRO A O 1
ATOM 673 N N . ASP A 1 87 ? 0.092 -22.117 16.069 1.00 21.84 87 ASP A N 1
ATOM 674 C CA . ASP A 1 87 ? -0.280 -23.526 16.008 1.00 24.42 87 ASP A CA 1
ATOM 675 C C . ASP A 1 87 ? 0.711 -24.385 15.223 1.00 23.21 87 ASP A C 1
ATOM 676 O O . ASP A 1 87 ? 0.734 -25.608 15.376 1.00 24.01 87 ASP A O 1
ATOM 681 N N . ARG A 1 88 ? 1.529 -23.750 14.388 1.00 20.59 88 ARG A N 1
ATOM 682 C CA . ARG A 1 88 ? 2.516 -24.470 13.581 1.00 20.28 88 ARG A CA 1
ATOM 683 C C . ARG A 1 88 ? 3.926 -24.414 14.176 1.00 18.00 88 ARG A C 1
ATOM 684 O O . ARG A 1 88 ? 4.825 -25.106 13.704 1.00 17.04 88 ARG A O 1
ATOM 692 N N . VAL A 1 89 ? 4.122 -23.592 15.203 1.00 15.56 89 VAL A N 1
ATOM 693 C CA . VAL A 1 89 ? 5.442 -23.455 15.814 1.00 14.86 89 VAL A CA 1
ATOM 694 C C . VAL A 1 89 ? 5.668 -24.409 16.986 1.00 15.30 89 VAL A C 1
ATOM 695 O O . VAL A 1 89 ? 4.973 -24.334 18.000 1.00 16.62 89 VAL A O 1
ATOM 699 N N . PRO A 1 90 ? 6.648 -25.318 16.859 1.00 15.15 90 PRO A N 1
ATOM 700 C CA . PRO A 1 90 ? 6.962 -26.283 17.918 1.00 15.79 90 PRO A CA 1
ATOM 701 C C . PRO A 1 90 ? 7.300 -25.559 19.218 1.00 16.66 90 PRO A C 1
ATOM 702 O O . PRO A 1 90 ? 7.856 -24.463 19.194 1.00 15.44 90 PRO A O 1
ATOM 706 N N . ALA A 1 91 ? 6.964 -26.173 20.349 1.00 17.31 91 ALA A N 1
ATOM 707 C CA . ALA A 1 91 ? 7.239 -25.579 21.651 1.00 17.25 91 ALA A CA 1
ATOM 708 C C . ALA A 1 91 ? 8.714 -25.207 21.780 1.00 17.93 91 ALA A C 1
ATOM 709 O O . ALA A 1 91 ? 9.059 -24.164 22.338 1.00 16.16 91 ALA A O 1
ATOM 711 N N . GLU A 1 92 ? 9.576 -26.070 21.253 1.00 17.50 92 GLU A N 1
ATOM 712 C CA . GLU A 1 92 ? 11.018 -25.863 21.305 1.00 19.54 92 GLU A CA 1
ATOM 713 C C . GLU A 1 92 ? 11.422 -24.570 20.608 1.00 17.48 92 GLU A C 1
ATOM 714 O O . GLU A 1 92 ? 12.357 -23.891 21.035 1.00 16.48 92 GLU A O 1
ATOM 720 N N . ILE A 1 93 ? 10.721 -24.231 19.528 1.00 17.62 93 ILE A N 1
ATOM 721 C CA . ILE A 1 93 ? 11.021 -23.008 18.784 1.00 16.47 93 ILE A CA 1
ATOM 722 C C . ILE A 1 93 ? 10.389 -21.787 19.448 1.00 15.68 93 ILE A C 1
ATOM 723 O O . ILE A 1 93 ? 10.968 -20.698 19.431 1.00 15.59 93 ILE A O 1
ATOM 732 N N . LYS A 1 94 ? 9.204 -21.957 20.024 1.00 13.97 94 LYS A N 1
ATOM 733 C CA . LYS A 1 94 ? 8.557 -20.843 20.710 1.00 13.24 94 LYS A CA 1
ATOM 734 C C . LYS A 1 94 ? 9.478 -20.409 21.844 1.00 14.87 94 LYS A C 1
ATOM 735 O O . LYS A 1 94 ? 9.570 -19.229 22.168 1.00 14.49 94 LYS A O 1
ATOM 741 N N . GLU A 1 95 ? 10.176 -21.376 22.433 1.00 15.16 95 GLU A N 1
ATOM 742 C CA . GLU A 1 95 ? 11.097 -21.087 23.522 1.00 16.35 95 GLU A CA 1
ATOM 743 C C . GLU A 1 95 ? 12.251 -20.218 23.032 1.00 16.70 95 GLU A C 1
ATOM 744 O O . GLU A 1 95 ? 12.652 -19.274 23.709 1.00 17.21 95 GLU A O 1
ATOM 750 N N . LYS A 1 96 ? 12.774 -20.536 21.850 1.00 13.54 96 LYS A N 1
ATOM 751 C CA . LYS A 1 96 ? 13.883 -19.780 21.278 1.00 15.16 96 LYS A CA 1
ATOM 752 C C . LYS A 1 96 ? 13.452 -18.399 20.802 1.00 13.38 96 LYS A C 1
ATOM 753 O O . LYS A 1 96 ? 14.233 -17.442 20.854 1.00 14.22 96 LYS A O 1
ATOM 759 N N . VAL A 1 97 ? 12.209 -18.291 20.346 1.00 11.92 97 VAL A N 1
ATOM 760 C CA . VAL A 1 97 ? 11.692 -17.010 19.878 1.00 12.71 97 VAL A CA 1
ATOM 761 C C . VAL A 1 97 ? 11.485 -16.077 21.065 1.00 14.02 97 VAL A C 1
ATOM 762 O O . VAL A 1 97 ? 11.843 -14.897 21.020 1.00 12.93 97 VAL A O 1
ATOM 766 N N . GLY A 1 98 ? 10.904 -16.608 22.133 1.00 12.44 98 GLY A N 1
ATOM 767 C CA . GLY A 1 98 ? 10.681 -15.787 23.305 1.00 12.65 98 GLY A CA 1
ATOM 768 C C . GLY A 1 98 ? 9.476 -14.869 23.228 1.00 11.44 98 GLY A C 1
ATOM 769 O O . GLY A 1 98 ? 8.579 -15.050 22.404 1.00 12.07 98 GLY A O 1
ATOM 770 N N . ASN A 1 99 ? 9.497 -13.856 24.089 1.00 13.89 99 ASN A N 1
ATOM 771 C CA . ASN A 1 99 ? 8.422 -12.874 24.238 1.00 13.59 99 ASN A CA 1
ATOM 772 C C . ASN A 1 99 ? 8.423 -11.792 23.159 1.00 13.78 99 ASN A C 1
ATOM 773 O O . ASN A 1 99 ? 8.426 -10.601 23.466 1.00 16.05 99 ASN A O 1
ATOM 778 N N . LEU A 1 100 ? 8.387 -12.211 21.898 1.00 11.93 100 LEU A N 1
ATOM 779 C CA . LEU A 1 100 ? 8.407 -11.275 20.774 1.00 11.76 100 LEU A CA 1
ATOM 780 C C . LEU A 1 100 ? 7.147 -11.318 19.919 1.00 11.87 100 LEU A C 1
ATOM 781 O O . LEU A 1 100 ? 6.581 -12.385 19.674 1.00 12.55 100 LEU A O 1
ATOM 786 N N . TYR A 1 101 ? 6.728 -10.141 19.464 1.00 11.86 101 TYR A N 1
ATOM 787 C CA . TYR A 1 101 ? 5.555 -9.994 18.618 1.00 12.86 101 TYR A CA 1
ATOM 788 C C . TYR A 1 101 ? 5.972 -9.492 17.238 1.00 12.32 101 TYR A C 1
ATOM 789 O O . TYR A 1 101 ? 6.211 -8.297 17.041 1.00 11.82 101 TYR A O 1
ATOM 798 N N . TYR A 1 102 ? 6.087 -10.416 16.288 1.00 10.34 102 TYR A N 1
ATOM 799 C CA . TYR A 1 102 ? 6.448 -10.052 14.922 1.00 11.00 102 TYR A CA 1
ATOM 800 C C . TYR A 1 102 ? 5.187 -9.593 14.207 1.00 12.10 102 TYR A C 1
ATOM 801 O O . TYR A 1 102 ? 4.173 -10.292 14.198 1.00 13.80 102 TYR A O 1
ATOM 810 N N . GLN A 1 103 ? 5.259 -8.411 13.609 1.00 11.40 103 GLN A N 1
ATOM 811 C CA . GLN A 1 103 ? 4.120 -7.821 12.918 1.00 13.09 103 GLN A CA 1
ATOM 812 C C . GLN A 1 103 ? 4.364 -7.619 11.425 1.00 13.82 103 GLN A C 1
ATOM 813 O O . GLN A 1 103 ? 5.482 -7.328 10.999 1.00 13.23 103 GLN A O 1
ATOM 819 N N . PRO A 1 104 ? 3.319 -7.793 10.604 1.00 13.37 104 PRO A N 1
ATOM 820 C CA . PRO A 1 104 ? 3.496 -7.597 9.164 1.00 13.23 104 PRO A CA 1
ATOM 821 C C . PRO A 1 104 ? 3.740 -6.109 8.903 1.00 12.47 104 PRO A C 1
ATOM 822 O O . PRO A 1 104 ? 3.197 -5.264 9.612 1.00 13.78 104 PRO A O 1
ATOM 826 N N . TYR A 1 105 ? 4.551 -5.794 7.897 1.00 12.17 105 TYR A N 1
ATOM 827 C CA . TYR A 1 105 ? 4.862 -4.402 7.572 1.00 12.11 105 TYR A CA 1
ATOM 828 C C . TYR A 1 105 ? 3.549 -3.645 7.382 1.00 15.21 105 TYR A C 1
ATOM 829 O O . TYR A 1 105 ? 3.419 -2.484 7.770 1.00 16.55 105 TYR A O 1
ATOM 838 N N . SER A 1 106 ? 2.588 -4.323 6.767 1.00 15.49 106 SER A N 1
ATOM 839 C CA . SER A 1 106 ? 1.249 -3.787 6.549 1.00 19.28 106 SER A CA 1
ATOM 840 C C . SER A 1 106 ? 0.387 -5.027 6.353 1.00 21.96 106 SER A C 1
ATOM 841 O O . SER A 1 106 ? 0.905 -6.101 6.044 1.00 21.68 106 SER A O 1
ATOM 844 N N . PRO A 1 107 ? -0.933 -4.909 6.551 1.00 28.27 107 PRO A N 1
ATOM 845 C CA . PRO A 1 107 ? -1.809 -6.072 6.378 1.00 29.55 107 PRO A CA 1
ATOM 846 C C . PRO A 1 107 ? -1.690 -6.731 5.004 1.00 30.39 107 PRO A C 1
ATOM 847 O O . PRO A 1 107 ? -1.955 -7.925 4.857 1.00 31.21 107 PRO A O 1
ATOM 851 N N . GLU A 1 108 ? -1.279 -5.955 4.005 1.00 33.09 108 GLU A N 1
ATOM 852 C CA . GLU A 1 108 ? -1.145 -6.462 2.642 1.00 33.35 108 GLU A CA 1
ATOM 853 C C . GLU A 1 108 ? 0.260 -6.969 2.326 1.00 32.11 108 GLU A C 1
ATOM 854 O O . GLU A 1 108 ? 0.532 -7.405 1.206 1.00 33.09 108 GLU A O 1
ATOM 860 N N . GLN A 1 109 ? 1.154 -6.909 3.306 1.00 23.11 109 GLN A N 1
ATOM 861 C CA . GLN A 1 109 ? 2.527 -7.355 3.103 1.00 20.20 109 GLN A CA 1
ATOM 862 C C . GLN A 1 109 ? 2.932 -8.320 4.210 1.00 19.20 109 GLN A C 1
ATOM 863 O O . GLN A 1 109 ? 3.817 -8.026 5.018 1.00 18.23 109 GLN A O 1
ATOM 869 N N . LYS A 1 110 ? 2.285 -9.479 4.238 1.00 17.17 110 LYS A N 1
ATOM 870 C CA . LYS A 1 110 ? 2.564 -10.479 5.258 1.00 18.00 110 LYS A CA 1
ATOM 871 C C . LYS A 1 110 ? 3.943 -11.108 5.117 1.00 13.81 110 LYS A C 1
ATOM 872 O O . LYS A 1 110 ? 4.397 -11.801 6.023 1.00 14.35 110 LYS A O 1
ATOM 878 N N . ASN A 1 111 ? 4.605 -10.869 3.988 1.00 12.99 111 ASN A N 1
ATOM 879 C CA . ASN A 1 111 ? 5.930 -11.430 3.755 1.00 12.46 111 ASN A CA 1
ATOM 880 C C . ASN A 1 111 ? 7.039 -10.526 4.288 1.00 12.35 111 ASN A C 1
ATOM 881 O O . ASN A 1 111 ? 8.218 -10.855 4.183 1.00 12.81 111 ASN A O 1
ATOM 886 N N . ILE A 1 112 ? 6.658 -9.374 4.830 1.00 13.48 112 ILE A N 1
ATOM 887 C CA . ILE A 1 112 ? 7.634 -8.451 5.403 1.00 14.20 112 ILE A CA 1
ATOM 888 C C . ILE A 1 112 ? 7.277 -8.336 6.879 1.00 13.65 112 ILE A C 1
ATOM 889 O O . ILE A 1 112 ? 6.162 -7.958 7.228 1.00 13.50 112 ILE A O 1
ATOM 894 N N . LEU A 1 113 ? 8.226 -8.675 7.742 1.00 11.57 113 LEU A N 1
ATOM 895 C CA . LEU A 1 113 ? 7.990 -8.649 9.175 1.00 9.84 113 LEU A CA 1
ATOM 896 C C . LEU A 1 113 ? 8.853 -7.631 9.896 1.00 9.40 113 LEU A C 1
ATOM 897 O O . LEU A 1 113 ? 9.978 -7.351 9.484 1.00 11.38 113 LEU A O 1
ATOM 902 N N . VAL A 1 114 ? 8.310 -7.066 10.966 1.00 9.77 114 VAL A N 1
ATOM 903 C CA . VAL A 1 114 ? 9.061 -6.115 11.773 1.00 11.07 114 VAL A CA 1
ATOM 904 C C . VAL A 1 114 ? 8.901 -6.483 13.235 1.00 11.81 114 VAL A C 1
ATOM 905 O O . VAL A 1 114 ? 7.984 -7.220 13.605 1.00 12.71 114 VAL A O 1
ATOM 909 N N . VAL A 1 115 ? 9.822 -5.995 14.057 1.00 10.84 115 VAL A N 1
ATOM 910 C CA . VAL A 1 115 ? 9.757 -6.198 15.499 1.00 11.42 115 VAL A CA 1
ATOM 911 C C . VAL A 1 115 ? 10.515 -5.032 16.115 1.00 12.63 115 VAL A C 1
ATOM 912 O O . VAL A 1 115 ? 11.382 -4.429 15.465 1.00 10.39 115 VAL A O 1
ATOM 916 N N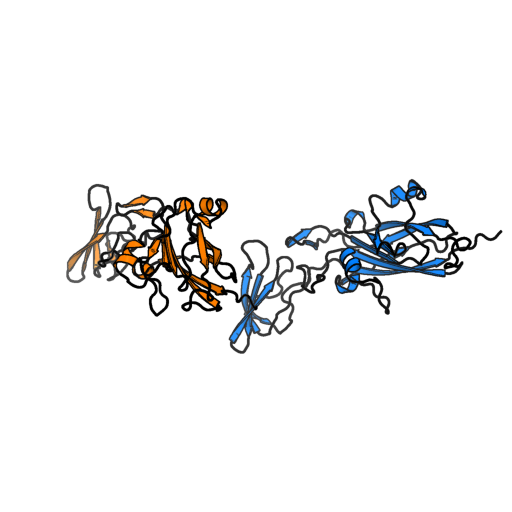 . GLY A 1 116 ? 10.173 -4.700 17.353 1.00 13.11 116 GLY A N 1
ATOM 917 C CA . GLY A 1 116 ? 10.847 -3.608 18.028 1.00 13.04 116 GLY A CA 1
ATOM 918 C C . GLY A 1 116 ? 9.943 -2.412 18.232 1.00 14.20 116 GLY A C 1
ATOM 919 O O . GLY A 1 116 ? 8.938 -2.264 17.537 1.00 15.01 116 GLY A O 1
ATOM 920 N N . PRO A 1 117 ? 10.290 -1.524 19.173 1.00 12.86 117 PRO A N 1
ATOM 921 C CA . PRO A 1 117 ? 11.489 -1.637 20.008 1.00 12.94 117 PRO A CA 1
ATOM 922 C C . PRO A 1 117 ? 11.410 -2.668 21.132 1.00 13.33 117 PRO A C 1
ATOM 923 O O . PRO A 1 117 ? 10.396 -2.766 21.827 1.00 13.83 117 PRO A O 1
ATOM 927 N N . VAL A 1 118 ? 12.487 -3.437 21.289 1.00 11.59 118 VAL A N 1
ATOM 928 C CA . VAL A 1 118 ? 12.611 -4.429 22.361 1.00 10.46 118 VAL A CA 1
ATOM 929 C C . VAL A 1 118 ? 14.025 -4.248 22.943 1.00 11.53 118 VAL A C 1
ATOM 930 O O . VAL A 1 118 ? 14.935 -3.785 22.253 1.00 9.92 118 VAL A O 1
ATOM 934 N N . PRO A 1 119 ? 14.236 -4.616 24.214 1.00 10.37 119 PRO A N 1
ATOM 935 C CA . PRO A 1 119 ? 15.562 -4.446 24.830 1.00 11.27 119 PRO A CA 1
ATOM 936 C C . PRO A 1 119 ? 16.723 -5.149 24.140 1.00 10.86 119 PRO A C 1
ATOM 937 O O . PRO A 1 119 ? 16.677 -6.348 23.900 1.00 11.54 119 PRO A O 1
ATOM 941 N N . GLY A 1 120 ? 17.772 -4.391 23.840 1.00 10.87 120 GLY A N 1
ATOM 942 C CA . GLY A 1 120 ? 18.930 -4.973 23.188 1.00 10.85 120 GLY A CA 1
ATOM 943 C C . GLY A 1 120 ? 19.696 -5.940 24.073 1.00 12.62 120 GLY A C 1
ATOM 944 O O . GLY A 1 120 ? 20.329 -6.868 23.576 1.00 11.63 120 GLY A O 1
ATOM 945 N N . LYS A 1 121 ? 19.644 -5.746 25.388 1.00 14.91 121 LYS A N 1
ATOM 946 C CA . LYS A 1 121 ? 20.373 -6.643 26.273 1.00 16.52 121 LYS A CA 1
ATOM 947 C C . LYS A 1 121 ? 19.756 -8.035 26.252 1.00 15.35 121 LYS A C 1
ATOM 948 O O . LYS A 1 121 ? 20.408 -9.020 26.601 1.00 17.88 121 LYS A O 1
ATOM 954 N N . LYS A 1 122 ? 18.504 -8.118 25.814 1.00 12.23 122 LYS A N 1
ATOM 955 C CA . LYS A 1 122 ? 17.800 -9.390 25.776 1.00 13.26 122 LYS A CA 1
ATOM 956 C C . LYS A 1 122 ? 17.633 -9.943 24.366 1.00 12.91 122 LYS A C 1
ATOM 957 O O . LYS A 1 122 ? 17.602 -11.163 24.165 1.00 14.00 122 LYS A O 1
ATOM 963 N N . TYR A 1 123 ? 17.561 -9.042 23.391 1.00 12.09 123 TYR A N 1
ATOM 964 C CA . TYR A 1 123 ? 17.321 -9.441 22.015 1.00 11.82 123 TYR A CA 1
ATOM 965 C C . TYR A 1 123 ? 18.364 -9.076 20.958 1.00 12.23 123 TYR A C 1
ATOM 966 O O . TYR A 1 123 ? 18.003 -8.828 19.801 1.00 12.51 123 TYR A O 1
ATOM 975 N N . SER A 1 124 ? 19.645 -9.054 21.329 1.00 11.98 124 SER A N 1
ATOM 976 C CA . SER A 1 124 ? 20.680 -8.760 20.341 1.00 12.85 124 SER A CA 1
ATOM 977 C C . SER A 1 124 ? 20.715 -9.939 19.368 1.00 13.46 124 SER A C 1
ATOM 978 O O . SER A 1 124 ? 21.273 -9.850 18.275 1.00 14.72 124 SER A O 1
ATOM 981 N N . GLU A 1 125 ? 20.135 -11.059 19.790 1.00 10.15 125 GLU A N 1
ATOM 982 C CA . GLU A 1 125 ? 19.982 -12.218 18.921 1.00 11.14 125 GLU A CA 1
ATOM 983 C C . GLU A 1 125 ? 18.492 -12.542 18.977 1.00 10.86 125 GLU A C 1
ATOM 984 O O . GLU A 1 125 ? 17.898 -12.567 20.059 1.00 12.17 125 GLU A O 1
ATOM 990 N N . MET A 1 126 ? 17.879 -12.752 17.817 1.00 10.10 126 MET A N 1
ATOM 991 C CA . MET A 1 126 ? 16.466 -13.096 17.772 1.00 11.06 126 MET A CA 1
ATOM 992 C C . MET A 1 126 ? 16.219 -14.236 16.804 1.00 9.99 126 MET A C 1
ATOM 993 O O . MET A 1 126 ? 16.988 -14.446 15.866 1.00 10.53 126 MET A O 1
ATOM 998 N N . VAL A 1 127 ? 15.149 -14.981 17.054 1.00 8.40 127 VAL A N 1
ATOM 999 C CA . VAL A 1 127 ? 14.770 -16.101 16.202 1.00 8.82 127 VAL A CA 1
ATOM 1000 C C . VAL A 1 127 ? 13.379 -15.813 15.656 1.00 9.51 127 VAL A C 1
ATOM 1001 O O . VAL A 1 127 ? 12.467 -15.469 16.414 1.00 11.27 127 VAL A O 1
ATOM 1005 N N . VAL A 1 128 ? 13.223 -15.940 14.339 1.00 10.57 128 VAL A N 1
ATOM 1006 C CA . VAL A 1 128 ? 11.946 -15.685 13.682 1.00 10.90 128 VAL A CA 1
ATOM 1007 C C . VAL A 1 128 ? 11.428 -16.977 13.058 1.00 11.24 128 VAL A C 1
ATOM 1008 O O . VAL A 1 128 ? 12.110 -17.591 12.228 1.00 11.31 128 VAL A O 1
ATOM 1012 N N . PRO A 1 129 ? 10.223 -17.417 13.456 1.00 11.01 129 PRO A N 1
ATOM 1013 C CA . PRO A 1 129 ? 9.636 -18.646 12.912 1.00 11.73 129 PRO A CA 1
ATOM 1014 C C . PRO A 1 129 ? 8.890 -18.338 11.618 1.00 11.19 129 PRO A C 1
ATOM 1015 O O . PRO A 1 129 ? 7.912 -17.593 11.611 1.00 11.34 129 PRO A O 1
ATOM 1019 N N . ILE A 1 130 ? 9.354 -18.929 10.523 1.00 12.00 130 ILE A N 1
ATOM 1020 C CA . ILE A 1 130 ? 8.774 -18.682 9.211 1.00 13.09 130 ILE A CA 1
ATOM 1021 C C . ILE A 1 130 ? 8.137 -19.914 8.580 1.00 12.76 130 ILE A C 1
ATOM 1022 O O . ILE A 1 130 ? 8.674 -21.015 8.674 1.00 12.37 130 ILE A O 1
ATOM 1027 N N . LEU A 1 131 ? 6.987 -19.717 7.939 1.00 12.22 131 LEU A N 1
ATOM 1028 C CA . LEU A 1 131 ? 6.293 -20.807 7.261 1.00 12.81 131 LEU A CA 1
ATOM 1029 C C . LEU A 1 131 ? 6.501 -20.672 5.753 1.00 13.34 131 LEU A C 1
ATOM 1030 O O . LEU A 1 131 ? 6.104 -19.675 5.146 1.00 12.10 131 LEU A O 1
ATOM 1035 N N . SER A 1 132 ? 7.134 -21.673 5.149 1.00 12.09 132 SER A N 1
ATOM 1036 C CA . SER A 1 132 ? 7.387 -21.637 3.714 1.00 12.34 132 SER A CA 1
ATOM 1037 C C . SER A 1 132 ? 6.094 -21.897 2.954 1.00 14.01 132 SER A C 1
ATOM 1038 O O . SER A 1 132 ? 5.179 -22.542 3.468 1.00 14.81 132 SER A O 1
ATOM 1041 N N . PRO A 1 133 ? 5.994 -21.374 1.724 1.00 14.59 133 PRO A N 1
ATOM 1042 C CA . PRO A 1 133 ? 4.810 -21.545 0.880 1.00 16.77 133 PRO A CA 1
ATOM 1043 C C . PRO A 1 133 ? 4.791 -22.922 0.228 1.00 19.09 133 PRO A C 1
ATOM 1044 O O . PRO A 1 133 ? 5.691 -23.733 0.445 1.00 17.12 133 PRO A O 1
ATOM 1048 N N . ASP A 1 134 ? 3.764 -23.176 -0.576 1.00 26.04 134 ASP A N 1
ATOM 1049 C CA . ASP A 1 134 ? 3.631 -24.459 -1.255 1.00 30.93 134 ASP A CA 1
ATOM 1050 C C . ASP A 1 134 ? 3.279 -24.236 -2.724 1.00 32.89 134 ASP A C 1
ATOM 1051 O O . ASP A 1 134 ? 2.173 -23.807 -3.047 1.00 33.17 134 ASP A O 1
ATOM 1056 N N . PRO A 1 135 ? 4.225 -24.522 -3.632 1.00 35.23 135 PRO A N 1
ATOM 1057 C CA . PRO A 1 135 ? 4.012 -24.352 -5.074 1.00 38.14 135 PRO A CA 1
ATOM 1058 C C . PRO A 1 135 ? 2.826 -25.157 -5.604 1.00 41.52 135 PRO A C 1
ATOM 1059 O O . PRO A 1 135 ? 2.140 -24.729 -6.534 1.00 41.85 135 PRO A O 1
ATOM 1063 N N . ALA A 1 136 ? 2.591 -26.323 -5.011 1.00 49.51 136 ALA A N 1
ATOM 1064 C CA . ALA A 1 136 ? 1.489 -27.182 -5.428 1.00 53.21 136 ALA A CA 1
ATOM 1065 C C . ALA A 1 136 ? 0.144 -26.562 -5.062 1.00 56.01 136 ALA A C 1
ATOM 1066 O O . ALA A 1 136 ? -0.906 -27.041 -5.489 1.00 56.95 136 ALA A O 1
ATOM 1068 N N . LYS A 1 137 ? 0.184 -25.494 -4.271 1.00 50.43 137 LYS A N 1
ATOM 1069 C CA . LYS A 1 137 ? -1.031 -24.808 -3.845 1.00 52.42 137 LYS A CA 1
ATOM 1070 C C . LYS A 1 137 ? -1.001 -23.348 -4.290 1.00 52.89 137 LYS A C 1
ATOM 1071 O O . LYS A 1 137 ? -2.042 -22.745 -4.551 1.00 52.97 137 LYS A O 1
ATOM 1077 N N . ASN A 1 138 ? 0.203 -22.789 -4.370 1.00 46.44 138 ASN A N 1
ATOM 1078 C CA . ASN A 1 138 ? 0.395 -21.400 -4.773 1.00 46.38 138 ASN A CA 1
ATOM 1079 C C . ASN A 1 138 ? 1.100 -21.352 -6.124 1.00 45.96 138 ASN A C 1
ATOM 1080 O O . ASN A 1 138 ? 2.197 -21.889 -6.279 1.00 45.90 138 ASN A O 1
ATOM 1085 N N . LYS A 1 139 ? 0.468 -20.699 -7.094 1.00 51.44 139 LYS A N 1
ATOM 1086 C CA . LYS A 1 139 ? 1.016 -20.586 -8.441 1.00 50.76 139 LYS A CA 1
ATOM 1087 C C . LYS A 1 139 ? 2.136 -19.551 -8.532 1.00 47.98 139 LYS A C 1
ATOM 1088 O O . LYS A 1 139 ? 3.042 -19.678 -9.359 1.00 48.12 139 LYS A O 1
ATOM 1094 N N . ASN A 1 140 ? 2.069 -18.531 -7.683 1.00 46.96 140 ASN A N 1
ATOM 1095 C CA . ASN A 1 140 ? 3.056 -17.454 -7.682 1.00 42.69 140 ASN A CA 1
ATOM 1096 C C . ASN A 1 140 ? 4.428 -17.829 -7.128 1.00 38.99 140 ASN A C 1
ATOM 1097 O O . ASN A 1 140 ? 5.339 -16.998 -7.110 1.00 38.94 140 ASN A O 1
ATOM 1102 N N . VAL A 1 141 ? 4.574 -19.072 -6.684 1.00 33.03 141 VAL A N 1
ATOM 1103 C CA . VAL A 1 141 ? 5.839 -19.539 -6.126 1.00 30.91 141 VAL A CA 1
ATOM 1104 C C . VAL A 1 141 ? 6.354 -20.770 -6.870 1.00 29.17 141 VAL A C 1
ATOM 1105 O O . VAL A 1 141 ? 5.568 -21.582 -7.367 1.00 28.87 141 VAL A O 1
ATOM 1112 N N . SER A 1 142 ? 7.675 -20.901 -6.945 1.00 29.60 142 SER A N 1
ATOM 1113 C CA . SER A 1 142 ? 8.297 -22.030 -7.630 1.00 27.48 142 SER A CA 1
ATOM 1114 C C . SER A 1 142 ? 9.403 -22.642 -6.782 1.00 24.11 142 SER A C 1
ATOM 1115 O O . SER A 1 142 ? 9.776 -22.097 -5.740 1.00 22.59 142 SER A O 1
ATOM 1118 N N . TYR A 1 143 ? 9.932 -23.774 -7.234 1.00 20.94 143 TYR A N 1
ATOM 1119 C CA . TYR A 1 143 ? 11.001 -24.446 -6.519 1.00 20.66 143 TYR A CA 1
ATOM 1120 C C . TYR A 1 143 ? 12.346 -23.929 -7.007 1.00 19.50 143 TYR A C 1
ATOM 1121 O O . TYR A 1 143 ? 13.008 -24.552 -7.834 1.00 18.48 143 TYR A O 1
ATOM 1130 N N . LEU A 1 144 ? 12.745 -22.777 -6.488 1.00 20.61 144 LEU A N 1
ATOM 1131 C CA . LEU A 1 144 ? 14.007 -22.180 -6.879 1.00 18.87 144 LEU A CA 1
ATOM 1132 C C . LEU A 1 144 ? 14.625 -21.422 -5.715 1.00 18.46 144 LEU A C 1
ATOM 1133 O O . LEU A 1 144 ? 14.123 -21.485 -4.591 1.00 17.04 144 LEU A O 1
ATOM 1138 N N . LYS A 1 145 ? 15.717 -20.716 -5.989 1.00 17.10 145 LYS A N 1
ATOM 1139 C CA . LYS A 1 145 ? 16.439 -19.965 -4.967 1.00 16.52 145 LYS A CA 1
ATOM 1140 C C . LYS A 1 145 ? 15.872 -18.561 -4.790 1.00 16.51 145 LYS A C 1
ATOM 1141 O O . LYS A 1 145 ? 15.793 -17.787 -5.745 1.00 16.30 145 LYS A O 1
ATOM 1147 N N . TYR A 1 146 ? 15.485 -18.248 -3.554 1.00 14.39 146 TYR A N 1
ATOM 1148 C CA . TYR A 1 146 ? 14.896 -16.956 -3.204 1.00 15.50 146 TYR A CA 1
ATOM 1149 C C . TYR A 1 146 ? 15.790 -16.132 -2.289 1.00 14.42 146 TYR A C 1
ATOM 1150 O O . TYR A 1 146 ? 16.457 -16.673 -1.407 1.00 14.87 146 TYR A O 1
ATOM 1159 N N . PRO A 1 147 ? 15.807 -14.806 -2.486 1.00 16.03 147 PRO A N 1
ATOM 1160 C CA . PRO A 1 147 ? 16.627 -13.934 -1.645 1.00 16.04 147 PRO A CA 1
ATOM 1161 C C . PRO A 1 147 ? 15.832 -13.502 -0.418 1.00 15.02 147 PRO A C 1
ATOM 1162 O O . PRO A 1 147 ? 14.602 -13.462 -0.447 1.00 14.43 147 PRO A O 1
ATOM 1166 N N . ILE A 1 148 ? 16.549 -13.197 0.655 1.00 11.09 148 ILE A N 1
ATOM 1167 C CA . ILE A 1 148 ? 15.960 -12.724 1.901 1.00 11.45 148 ILE A CA 1
ATOM 1168 C C . ILE A 1 148 ? 16.784 -11.509 2.317 1.00 11.20 148 ILE A C 1
ATOM 1169 O O . ILE A 1 148 ? 18.009 -11.584 2.403 1.00 13.05 148 ILE A O 1
ATOM 1174 N N . TYR A 1 149 ? 16.113 -10.388 2.562 1.00 11.77 149 TYR A N 1
ATOM 1175 C CA . TYR A 1 149 ? 16.801 -9.158 2.950 1.00 12.08 149 TYR A CA 1
ATOM 1176 C C . TYR A 1 149 ? 16.494 -8.824 4.401 1.00 11.89 149 TYR A C 1
ATOM 1177 O O . TYR A 1 149 ? 15.364 -8.990 4.871 1.00 11.70 149 TYR A O 1
ATOM 1186 N N . PHE A 1 150 ? 17.505 -8.328 5.104 1.00 11.74 150 PHE A N 1
ATOM 1187 C CA . PHE A 1 150 ? 17.360 -8.017 6.515 1.00 12.42 150 PHE A CA 1
ATOM 1188 C C . PHE A 1 150 ? 18.003 -6.694 6.917 1.00 11.95 150 PHE A C 1
ATOM 1189 O O . PHE A 1 150 ? 19.102 -6.366 6.477 1.00 12.68 150 PHE A O 1
ATOM 1197 N N . GLY A 1 151 ? 17.291 -5.936 7.743 1.00 9.64 151 GLY A N 1
ATOM 1198 C CA . GLY A 1 151 ? 17.804 -4.677 8.248 1.00 9.56 151 GLY A CA 1
ATOM 1199 C C . GLY A 1 151 ? 17.618 -4.702 9.755 1.00 11.07 151 GLY A C 1
ATOM 1200 O O . GLY A 1 151 ? 16.500 -4.894 10.236 1.00 11.10 151 GLY A O 1
ATOM 1201 N N . GLY A 1 152 ? 18.702 -4.527 10.504 1.00 11.27 152 GLY A N 1
ATOM 1202 C CA . GLY A 1 152 ? 18.599 -4.553 11.955 1.00 10.32 152 GLY A CA 1
ATOM 1203 C C . GLY A 1 152 ? 19.188 -3.311 12.582 1.00 11.32 152 GLY A C 1
ATOM 1204 O O . GLY A 1 152 ? 20.274 -2.877 12.207 1.00 11.08 152 GLY A O 1
ATOM 1205 N N . ASN A 1 153 ? 18.468 -2.739 13.540 1.00 9.99 153 ASN A N 1
ATOM 1206 C CA . ASN A 1 153 ? 18.927 -1.529 14.203 1.00 9.49 153 ASN A CA 1
ATOM 1207 C C . ASN A 1 153 ? 19.023 -1.634 15.711 1.00 10.34 153 ASN A C 1
ATOM 1208 O O . ASN A 1 153 ? 18.269 -2.365 16.351 1.00 10.69 153 ASN A O 1
ATOM 1213 N N . ARG A 1 154 ? 19.970 -0.891 16.269 1.00 10.15 154 ARG A N 1
ATOM 1214 C CA . ARG A 1 154 ? 20.098 -0.797 17.713 1.00 10.79 154 ARG A CA 1
ATOM 1215 C C . ARG A 1 154 ? 20.352 0.680 18.014 1.00 10.84 154 ARG A C 1
ATOM 1216 O O . ARG A 1 154 ? 21.136 1.333 17.326 1.00 10.58 154 ARG A O 1
ATOM 1224 N N . GLY A 1 155 ? 19.645 1.218 19.006 1.00 11.25 155 GLY A N 1
ATOM 1225 C CA . GLY A 1 155 ? 19.835 2.615 19.372 1.00 12.67 155 GLY A CA 1
ATOM 1226 C C . GLY A 1 155 ? 18.921 3.617 18.687 1.00 13.20 155 GLY A C 1
ATOM 1227 O O . GLY A 1 155 ? 18.408 3.380 17.593 1.00 13.30 155 GLY A O 1
ATOM 1228 N N . ARG A 1 156 ? 18.736 4.769 19.322 1.00 12.47 156 ARG A N 1
ATOM 1229 C CA . ARG A 1 156 ? 17.863 5.808 18.783 1.00 12.65 156 ARG A CA 1
ATOM 1230 C C . ARG A 1 156 ? 18.387 6.468 17.507 1.00 12.05 156 ARG A C 1
ATOM 1231 O O . ARG A 1 156 ? 19.596 6.496 17.251 1.00 13.66 156 ARG A O 1
ATOM 1239 N N . GLY A 1 157 ? 17.459 6.991 16.710 1.00 11.94 157 GLY A N 1
ATOM 1240 C CA . GLY A 1 157 ? 17.804 7.638 15.455 1.00 12.70 157 GLY A CA 1
ATOM 1241 C C . GLY A 1 157 ? 18.315 9.056 15.610 1.00 12.37 157 GLY A C 1
ATOM 1242 O O . GLY A 1 157 ? 18.225 9.645 16.684 1.00 13.21 157 GLY A O 1
ATOM 1243 N N . GLN A 1 158 ? 18.836 9.598 14.515 1.00 13.87 158 GLN A N 1
ATOM 1244 C CA . GLN A 1 158 ? 19.408 10.941 14.497 1.00 14.68 158 GLN A CA 1
ATOM 1245 C C . GLN A 1 158 ? 18.459 12.000 13.959 1.00 16.59 158 GLN A C 1
ATOM 1246 O O . GLN A 1 158 ? 18.675 13.197 14.163 1.00 16.25 158 GLN A O 1
ATOM 1252 N N . VAL A 1 159 ? 17.412 11.560 13.270 1.00 16.61 159 VAL A N 1
ATOM 1253 C CA . VAL A 1 159 ? 16.440 12.478 12.685 1.00 18.28 159 VAL A CA 1
ATOM 1254 C C . VAL A 1 159 ? 15.029 11.904 12.767 1.00 18.58 159 VAL A C 1
ATOM 1255 O O . VAL A 1 159 ? 14.836 10.691 12.677 1.00 18.11 159 VAL A O 1
ATOM 1262 N N . TYR A 1 160 ? 14.046 12.781 12.951 1.00 16.98 160 TYR A N 1
ATOM 1263 C CA . TYR A 1 160 ? 12.645 12.376 13.021 1.00 17.60 160 TYR A CA 1
ATOM 1264 C C . TYR A 1 160 ? 11.945 12.455 11.670 1.00 17.43 160 TYR A C 1
ATOM 1265 O O . TYR A 1 160 ? 12.493 12.978 10.704 1.00 17.93 160 TYR A O 1
ATOM 1274 N N . PRO A 1 161 ? 10.717 11.922 11.587 1.00 18.44 161 PRO A N 1
ATOM 1275 C CA . PRO A 1 161 ? 9.964 11.955 10.331 1.00 20.15 161 PRO A CA 1
ATOM 1276 C C . PRO A 1 161 ? 9.791 13.375 9.784 1.00 20.23 161 PRO A C 1
ATOM 1277 O O . PRO A 1 161 ? 9.757 13.576 8.568 1.00 21.56 161 PRO A O 1
ATOM 1281 N N . ASP A 1 162 ? 9.697 14.356 10.679 1.00 26.34 162 ASP A N 1
ATOM 1282 C CA . ASP A 1 162 ? 9.522 15.745 10.261 1.00 27.45 162 ASP A CA 1
ATOM 1283 C C . ASP A 1 162 ? 10.823 16.420 9.828 1.00 28.25 162 ASP A C 1
ATOM 1284 O O . ASP A 1 162 ? 10.827 17.596 9.467 1.00 28.77 162 ASP A O 1
ATOM 1289 N N . GLY A 1 163 ? 11.927 15.678 9.868 1.00 20.48 163 GLY A N 1
ATOM 1290 C CA . GLY A 1 163 ? 13.200 16.239 9.453 1.00 19.46 163 GLY A CA 1
ATOM 1291 C C . GLY A 1 163 ? 14.007 16.939 10.533 1.00 18.87 163 GLY A C 1
ATOM 1292 O O . GLY A 1 163 ? 15.110 17.414 10.269 1.00 19.68 163 GLY A O 1
ATOM 1293 N N . LYS A 1 164 ? 13.467 17.012 11.744 1.00 20.51 164 LYS A N 1
ATOM 1294 C CA . LYS A 1 164 ? 14.175 17.656 12.843 1.00 21.51 164 LYS A CA 1
ATOM 1295 C C . LYS A 1 164 ? 15.129 16.687 13.532 1.00 20.10 164 LYS A C 1
ATOM 1296 O O . LYS A 1 164 ? 14.801 15.515 13.744 1.00 19.30 164 LYS A O 1
ATOM 1302 N N . LYS A 1 165 ? 16.317 17.177 13.869 1.00 21.53 165 LYS A N 1
ATOM 1303 C CA . LYS A 1 165 ? 17.315 16.357 14.547 1.00 20.31 165 LYS A CA 1
ATOM 1304 C C . LYS A 1 165 ? 16.822 15.904 15.911 1.00 19.75 165 LYS A C 1
ATOM 1305 O O . LYS A 1 165 ? 16.002 16.566 16.545 1.00 21.07 165 LYS A O 1
ATOM 1311 N N . SER A 1 166 ? 17.335 14.768 16.365 1.00 17.33 166 SER A N 1
ATOM 1312 C CA . SER A 1 166 ? 16.998 14.267 17.683 1.00 15.63 166 SER A CA 1
ATOM 1313 C C . SER A 1 166 ? 18.125 14.795 18.565 1.00 16.13 166 SER A C 1
ATOM 1314 O O . SER A 1 166 ? 19.022 15.486 18.079 1.00 17.47 166 SER A O 1
ATOM 1317 N N . ASN A 1 167 ? 18.089 14.474 19.851 1.00 16.11 167 ASN A N 1
ATOM 1318 C CA . ASN A 1 167 ? 19.134 14.919 20.766 1.00 16.55 167 ASN A CA 1
ATOM 1319 C C . ASN A 1 167 ? 20.279 13.909 20.737 1.00 16.36 167 ASN A C 1
ATOM 1320 O O . ASN A 1 167 ? 21.189 13.968 21.561 1.00 16.63 167 ASN A O 1
ATOM 1325 N N . PHE A 1 168 ? 20.231 12.995 19.768 1.00 15.00 168 PHE A N 1
ATOM 1326 C CA . PHE A 1 168 ? 21.219 11.926 19.654 1.00 14.09 168 PHE A CA 1
ATOM 1327 C C . PHE A 1 168 ? 22.045 12.025 18.372 1.00 13.62 168 PHE A C 1
ATOM 1328 O O . PHE A 1 168 ? 22.197 11.049 17.635 1.00 15.00 168 PHE A O 1
ATOM 1336 N N . THR A 1 169 ? 22.583 13.211 18.108 1.00 12.09 169 THR A N 1
ATOM 1337 C CA . THR A 1 169 ? 23.400 13.420 16.922 1.00 12.05 169 THR A CA 1
ATOM 1338 C C . THR A 1 169 ? 24.287 14.637 17.149 1.00 12.76 169 THR A C 1
ATOM 1339 O O . THR A 1 169 ? 24.218 15.270 18.202 1.00 11.28 169 THR A O 1
ATOM 1343 N N . ILE A 1 170 ? 25.119 14.948 16.163 1.00 14.67 170 ILE A N 1
ATOM 1344 C CA . ILE A 1 170 ? 26.039 16.081 16.232 1.00 13.73 170 ILE A CA 1
ATOM 1345 C C . ILE A 1 170 ? 25.329 17.400 15.935 1.00 14.92 170 ILE A C 1
ATOM 1346 O O . ILE A 1 170 ? 24.462 17.467 15.060 1.00 14.94 170 ILE A O 1
ATOM 1351 N N . TYR A 1 171 ? 25.699 18.445 16.669 1.00 15.53 171 TYR A N 1
ATOM 1352 C CA . TYR A 1 171 ? 25.145 19.772 16.442 1.00 16.45 171 TYR A CA 1
ATOM 1353 C C . TYR A 1 171 ? 26.284 20.643 15.934 1.00 18.49 171 TYR A C 1
ATOM 1354 O O . TYR A 1 171 ? 27.404 20.581 16.446 1.00 18.03 171 TYR A O 1
ATOM 1363 N N . ASN A 1 172 ? 25.993 21.444 14.916 1.00 14.89 172 ASN A N 1
ATOM 1364 C CA . ASN A 1 172 ? 27.000 22.276 14.274 1.00 17.55 172 ASN A CA 1
ATOM 1365 C C . ASN A 1 172 ? 26.711 23.770 14.311 1.00 18.17 172 ASN A C 1
ATOM 1366 O O . ASN A 1 172 ? 25.563 24.188 14.447 1.00 18.91 172 ASN A O 1
ATOM 1371 N N . ALA A 1 173 ? 27.768 24.564 14.179 1.00 22.80 173 ALA A N 1
ATOM 1372 C CA . ALA A 1 173 ? 27.651 26.019 14.195 1.00 25.07 173 ALA A CA 1
ATOM 1373 C C . ALA A 1 173 ? 26.887 26.509 12.971 1.00 27.35 173 ALA A C 1
ATOM 1374 O O . ALA A 1 173 ? 27.184 26.113 11.844 1.00 28.45 173 ALA A O 1
ATOM 1376 N N . SER A 1 174 ? 25.907 27.377 13.199 1.00 28.99 174 SER A N 1
ATOM 1377 C CA . SER A 1 174 ? 25.099 27.920 12.113 1.00 31.06 174 SER A CA 1
ATOM 1378 C C . SER A 1 174 ? 25.839 28.995 11.324 1.00 32.53 174 SER A C 1
ATOM 1379 O O . SER A 1 174 ? 25.409 29.379 10.237 1.00 33.62 174 SER A O 1
ATOM 1382 N N . ALA A 1 175 ? 26.951 29.479 11.870 1.00 32.89 175 ALA A N 1
ATOM 1383 C CA . ALA A 1 175 ? 27.733 30.510 11.198 1.00 34.61 175 ALA A CA 1
ATOM 1384 C C . ALA A 1 175 ? 29.157 30.592 11.734 1.00 35.13 175 ALA A C 1
ATOM 1385 O O . ALA A 1 175 ? 29.466 30.049 12.794 1.00 34.76 175 ALA A O 1
ATOM 1387 N N . ALA A 1 176 ? 30.019 31.278 10.991 1.00 33.24 176 ALA A N 1
ATOM 1388 C CA . ALA A 1 176 ? 31.410 31.442 11.390 1.00 32.51 176 ALA A CA 1
ATOM 1389 C C . ALA A 1 176 ? 31.539 32.641 12.319 1.00 31.73 176 ALA A C 1
ATOM 1390 O O . ALA A 1 176 ? 30.775 33.602 12.219 1.00 31.67 176 ALA A O 1
ATOM 1392 N N . GLY A 1 177 ? 32.508 32.576 13.225 1.00 31.85 177 GLY A N 1
ATOM 1393 C CA . GLY A 1 177 ? 32.717 33.667 14.156 1.00 29.94 177 GLY A CA 1
ATOM 1394 C C . GLY A 1 177 ? 33.354 33.198 15.446 1.00 28.89 177 GLY A C 1
ATOM 1395 O O . GLY A 1 177 ? 33.815 32.061 15.549 1.00 30.45 177 GLY A O 1
ATOM 1396 N N . LYS A 1 178 ? 33.382 34.080 16.438 1.00 24.75 178 LYS A N 1
ATOM 1397 C CA . LYS A 1 178 ? 33.968 33.748 17.725 1.00 23.99 178 LYS A CA 1
ATOM 1398 C C . LYS A 1 178 ? 32.887 33.450 18.755 1.00 23.39 178 LYS A C 1
ATOM 1399 O O . LYS A 1 178 ? 31.895 34.170 18.855 1.00 23.49 178 LYS A O 1
ATOM 1405 N N . ILE A 1 179 ? 33.074 32.373 19.510 1.00 21.24 179 ILE A N 1
ATOM 1406 C CA . ILE A 1 179 ? 32.117 32.013 20.542 1.00 21.18 179 ILE A CA 1
ATOM 1407 C C . ILE A 1 179 ? 32.317 32.992 21.691 1.00 21.92 179 ILE A C 1
ATOM 1408 O O . ILE A 1 179 ? 33.335 32.954 22.384 1.00 21.17 179 ILE A O 1
ATOM 1413 N N . VAL A 1 180 ? 31.351 33.883 21.878 1.00 25.94 180 VAL A N 1
ATOM 1414 C CA . VAL A 1 180 ? 31.442 34.877 22.937 1.00 26.24 180 VAL A CA 1
ATOM 1415 C C . VAL A 1 180 ? 30.737 34.434 24.206 1.00 27.85 180 VAL A C 1
ATOM 1416 O O . VAL A 1 180 ? 30.905 35.048 25.259 1.00 28.55 180 VAL A O 1
ATOM 1420 N N . ALA A 1 181 ? 29.952 33.365 24.113 1.00 24.65 181 ALA A N 1
ATOM 1421 C CA . ALA A 1 181 ? 29.236 32.881 25.280 1.00 23.75 181 ALA A CA 1
ATOM 1422 C C . ALA A 1 181 ? 28.678 31.473 25.131 1.00 22.70 181 ALA A C 1
ATOM 1423 O O . ALA A 1 181 ? 28.219 31.078 24.060 1.00 22.27 181 ALA A O 1
ATOM 1425 N N . ILE A 1 182 ? 28.741 30.726 26.226 1.00 24.33 182 ILE A N 1
ATOM 1426 C CA . ILE A 1 182 ? 28.215 29.369 26.296 1.00 24.89 182 ILE A CA 1
ATOM 1427 C C . ILE A 1 182 ? 27.536 29.260 27.655 1.00 26.95 182 ILE A C 1
ATOM 1428 O O . ILE A 1 182 ? 28.191 29.347 28.697 1.00 26.34 182 ILE A O 1
ATOM 1433 N N . THR A 1 183 ? 26.220 29.085 27.645 1.00 21.94 183 THR A N 1
ATOM 1434 C CA . THR A 1 183 ? 25.464 28.980 28.884 1.00 26.70 183 THR A CA 1
ATOM 1435 C C . THR A 1 183 ? 24.460 27.836 28.810 1.00 29.13 183 THR A C 1
ATOM 1436 O O . THR A 1 183 ? 24.181 27.314 27.730 1.00 28.33 183 THR A O 1
ATOM 1440 N N . ALA A 1 184 ? 23.919 27.455 29.962 1.00 32.02 184 ALA A N 1
ATOM 1441 C CA . ALA A 1 184 ? 22.943 26.375 30.028 1.00 37.17 184 ALA A CA 1
ATOM 1442 C C . ALA A 1 184 ? 21.668 26.773 29.294 1.00 41.21 184 ALA A C 1
ATOM 1443 O O . ALA A 1 184 ? 21.224 27.918 29.374 1.00 41.74 184 ALA A O 1
ATOM 1445 N N . LEU A 1 185 ? 21.084 25.819 28.578 1.00 48.75 185 LEU A N 1
ATOM 1446 C CA . LEU A 1 185 ? 19.862 26.070 27.827 1.00 53.92 185 LEU A CA 1
ATOM 1447 C C . LEU A 1 185 ? 18.677 26.134 28.786 1.00 57.57 185 LEU A C 1
ATOM 1448 O O . LEU A 1 185 ? 17.589 26.572 28.413 1.00 58.21 185 LEU A O 1
ATOM 1453 N N . SER A 1 186 ? 18.895 25.698 30.024 1.00 66.64 186 SER A N 1
ATOM 1454 C CA . SER A 1 186 ? 17.839 25.702 31.031 1.00 70.84 186 SER A CA 1
ATOM 1455 C C . SER A 1 186 ? 18.361 25.344 32.419 1.00 73.16 186 SER A C 1
ATOM 1456 O O . SER A 1 186 ? 19.426 24.742 32.555 1.00 73.66 186 SER A O 1
ATOM 1459 N N . GLU A 1 187 ? 17.605 25.725 33.446 1.00 80.37 187 GLU A N 1
ATOM 1460 C CA . GLU A 1 187 ? 17.975 25.424 34.825 1.00 83.16 187 GLU A CA 1
ATOM 1461 C C . GLU A 1 187 ? 17.693 23.950 35.083 1.00 83.73 187 GLU A C 1
ATOM 1462 O O . GLU A 1 187 ? 16.741 23.590 35.776 1.00 84.23 187 GLU A O 1
ATOM 1468 N N . LYS A 1 188 ? 18.543 23.113 34.502 1.00 82.45 188 LYS A N 1
ATOM 1469 C CA . LYS A 1 188 ? 18.459 21.662 34.592 1.00 82.45 188 LYS A CA 1
ATOM 1470 C C . LYS A 1 188 ? 17.428 21.088 33.632 1.00 81.51 188 LYS A C 1
ATOM 1471 O O . LYS A 1 188 ? 16.220 21.150 33.860 1.00 81.74 188 LYS A O 1
ATOM 1477 N N . LYS A 1 189 ? 17.953 20.527 32.552 1.00 93.22 189 LYS A N 1
ATOM 1478 C CA . LYS A 1 189 ? 17.194 19.908 31.476 1.00 91.03 189 LYS A CA 1
ATOM 1479 C C . LYS A 1 189 ? 18.282 19.709 30.436 1.00 87.63 189 LYS A C 1
ATOM 1480 O O . LYS A 1 189 ? 18.026 19.341 29.289 1.00 88.56 189 LYS A O 1
ATOM 1486 N N . GLY A 1 190 ? 19.511 19.966 30.877 1.00 76.22 190 GLY A N 1
ATOM 1487 C CA . GLY A 1 190 ? 20.667 19.844 30.015 1.00 69.04 190 GLY A CA 1
ATOM 1488 C C . GLY A 1 190 ? 20.589 20.883 28.920 1.00 63.45 190 GLY A C 1
ATOM 1489 O O . GLY A 1 190 ? 19.776 21.806 28.985 1.00 63.55 190 GLY A O 1
ATOM 1490 N N . GLY A 1 191 ? 21.440 20.741 27.914 1.00 40.77 191 GLY A N 1
ATOM 1491 C CA . GLY A 1 191 ? 21.424 21.680 26.814 1.00 32.30 191 GLY A CA 1
ATOM 1492 C C . GLY A 1 191 ? 22.293 22.898 27.035 1.00 27.56 191 GLY A C 1
ATOM 1493 O O . GLY A 1 191 ? 22.664 23.233 28.163 1.00 24.80 191 GLY A O 1
ATOM 1494 N N . PHE A 1 192 ? 22.622 23.560 25.935 1.00 27.53 192 PHE A N 1
ATOM 1495 C CA . PHE A 1 192 ? 23.449 24.749 25.983 1.00 25.84 192 PHE A CA 1
ATOM 1496 C C . PHE A 1 192 ? 22.985 25.731 24.925 1.00 23.75 192 PHE A C 1
ATOM 1497 O O . PHE A 1 192 ? 22.249 25.379 24.000 1.00 20.99 192 PHE A O 1
ATOM 1505 N N . GLU A 1 193 ? 23.418 26.973 25.089 1.00 25.63 193 GLU A N 1
ATOM 1506 C CA . GLU A 1 193 ? 23.132 28.032 24.142 1.00 25.41 193 GLU A CA 1
ATOM 1507 C C . GLU A 1 193 ? 24.519 28.556 23.809 1.00 23.22 193 GLU A C 1
ATOM 1508 O O . GLU A 1 193 ? 25.230 29.041 24.689 1.00 23.46 193 GLU A O 1
ATOM 1514 N N . VAL A 1 194 ? 24.915 28.417 22.551 1.00 21.57 194 VAL A N 1
ATOM 1515 C CA . VAL A 1 194 ? 26.226 28.868 22.105 1.00 20.62 194 VAL A CA 1
ATOM 1516 C C . VAL A 1 194 ? 26.085 30.132 21.269 1.00 20.84 194 VAL A C 1
ATOM 1517 O O . VAL A 1 194 ? 25.509 30.105 20.184 1.00 21.58 194 VAL A O 1
ATOM 1521 N N . SER A 1 195 ? 26.613 31.242 21.775 1.00 19.54 195 SER A N 1
ATOM 1522 C CA . SER A 1 195 ? 26.530 32.504 21.051 1.00 21.60 195 SER A CA 1
ATOM 1523 C C . SER A 1 195 ? 27.776 32.726 20.206 1.00 19.99 195 SER A C 1
ATOM 1524 O O . SER A 1 195 ? 28.896 32.713 20.720 1.00 19.08 195 SER A O 1
ATOM 1527 N N . ILE A 1 196 ? 27.564 32.931 18.911 1.00 20.45 196 ILE A N 1
ATOM 1528 C CA . ILE A 1 196 ? 28.649 33.145 17.964 1.00 22.99 196 ILE A CA 1
ATOM 1529 C C . ILE A 1 196 ? 28.563 34.536 17.344 1.00 25.83 196 ILE A C 1
ATOM 1530 O O . ILE A 1 196 ? 27.585 34.862 16.665 1.00 26.15 196 ILE A O 1
ATOM 1535 N N . GLU A 1 197 ? 29.588 35.349 17.578 1.00 25.07 197 GLU A N 1
ATOM 1536 C CA . GLU A 1 197 ? 29.631 36.699 17.031 1.00 27.87 197 GLU A CA 1
ATOM 1537 C C . GLU A 1 197 ? 30.251 36.662 15.637 1.00 29.88 197 GLU A C 1
ATOM 1538 O O . GLU A 1 197 ? 31.419 36.300 15.477 1.00 28.07 197 GLU A O 1
ATOM 1544 N N . LYS A 1 198 ? 29.462 37.030 14.631 1.00 30.76 198 LYS A N 1
ATOM 1545 C CA . LYS A 1 198 ? 29.928 37.039 13.249 1.00 35.06 198 LYS A CA 1
ATOM 1546 C C . LYS A 1 198 ? 30.935 38.158 13.006 1.00 37.12 198 LYS A C 1
ATOM 1547 O O . LYS A 1 198 ? 31.184 38.988 13.882 1.00 36.89 198 LYS A O 1
ATOM 1553 N N . ALA A 1 199 ? 31.505 38.174 11.806 1.00 45.15 199 ALA A N 1
ATOM 1554 C CA . ALA A 1 199 ? 32.484 39.185 11.432 1.00 47.81 199 ALA A CA 1
ATOM 1555 C C . ALA A 1 199 ? 31.843 40.568 11.382 1.00 49.52 199 ALA A C 1
ATOM 1556 O O . ALA A 1 199 ? 32.456 41.561 11.778 1.00 50.23 199 ALA A O 1
ATOM 1558 N N . ASN A 1 200 ? 30.608 40.628 10.896 1.00 61.45 200 ASN A N 1
ATOM 1559 C CA . ASN A 1 200 ? 29.888 41.891 10.790 1.00 63.16 200 ASN A CA 1
ATOM 1560 C C . ASN A 1 200 ? 29.493 42.452 12.152 1.00 63.60 200 ASN A C 1
ATOM 1561 O O . ASN A 1 200 ? 29.167 43.633 12.272 1.00 64.64 200 ASN A O 1
ATOM 1566 N N . GLY A 1 201 ? 29.523 41.605 13.176 1.00 43.54 201 GLY A N 1
ATOM 1567 C CA . GLY A 1 201 ? 29.168 42.055 14.511 1.00 43.21 201 GLY A CA 1
ATOM 1568 C C . GLY A 1 201 ? 27.904 41.422 15.059 1.00 42.84 201 GLY A C 1
ATOM 1569 O O . GLY A 1 201 ? 27.629 41.511 16.256 1.00 42.90 201 GLY A O 1
ATOM 1570 N N . GLU A 1 202 ? 27.130 40.784 14.186 1.00 52.04 202 GLU A N 1
ATOM 1571 C CA . GLU A 1 202 ? 25.890 40.130 14.595 1.00 51.59 202 GLU A CA 1
ATOM 1572 C C . GLU A 1 202 ? 26.182 38.879 15.417 1.00 49.98 202 GLU A C 1
ATOM 1573 O O . GLU A 1 202 ? 27.109 38.129 15.112 1.00 50.04 202 GLU A O 1
ATOM 1579 N N . VAL A 1 203 ? 25.383 38.657 16.455 1.00 39.95 203 VAL A N 1
ATOM 1580 C CA . VAL A 1 203 ? 25.557 37.494 17.317 1.00 37.81 203 VAL A CA 1
ATOM 1581 C C . VAL A 1 203 ? 24.409 36.506 17.145 1.00 36.24 203 VAL A C 1
ATOM 1582 O O . VAL A 1 203 ? 23.258 36.820 17.449 1.00 35.60 203 VAL A O 1
ATOM 1586 N N . VAL A 1 204 ? 24.730 35.316 16.647 1.00 38.96 204 VAL A N 1
ATOM 1587 C CA . VAL A 1 204 ? 23.729 34.274 16.448 1.00 36.69 204 VAL A CA 1
ATOM 1588 C C . VAL A 1 204 ? 23.813 33.282 17.602 1.00 34.90 204 VAL A C 1
ATOM 1589 O O . VAL A 1 204 ? 24.890 33.047 18.151 1.00 33.90 204 VAL A O 1
ATOM 1593 N N . VAL A 1 205 ? 22.674 32.704 17.966 1.00 35.43 205 VAL A N 1
ATOM 1594 C CA . VAL A 1 205 ? 22.625 31.753 19.067 1.00 33.35 205 VAL A CA 1
ATOM 1595 C C . VAL A 1 205 ? 22.199 30.358 18.620 1.00 31.48 205 VAL A C 1
ATOM 1596 O O . VAL A 1 205 ? 21.090 30.168 18.123 1.00 31.35 205 VAL A O 1
ATOM 1600 N N . ASP A 1 206 ? 23.087 29.383 18.795 1.00 27.97 206 ASP A N 1
ATOM 1601 C CA . ASP A 1 206 ? 22.774 28.007 18.427 1.00 26.30 206 ASP A CA 1
ATOM 1602 C C . ASP A 1 206 ? 22.316 27.247 19.661 1.00 24.78 206 ASP A C 1
ATOM 1603 O O . ASP A 1 206 ? 23.020 27.191 20.670 1.00 23.10 206 ASP A O 1
ATOM 1608 N N . LYS A 1 207 ? 21.124 26.667 19.566 1.00 25.26 207 LYS A N 1
ATOM 1609 C CA . LYS A 1 207 ? 20.526 25.909 20.657 1.00 25.36 207 LYS A CA 1
ATOM 1610 C C . LYS A 1 207 ? 20.884 24.428 20.546 1.00 23.14 207 LYS A C 1
ATOM 1611 O O . LYS A 1 207 ? 20.699 23.818 19.495 1.00 23.49 207 LYS A O 1
ATOM 1617 N N . ILE A 1 208 ? 21.396 23.860 21.634 1.00 19.31 208 ILE A N 1
ATOM 1618 C CA . ILE A 1 208 ? 21.783 22.453 21.663 1.00 18.56 208 ILE A CA 1
ATOM 1619 C C . ILE A 1 208 ? 21.074 21.756 22.815 1.00 17.80 208 ILE A C 1
ATOM 1620 O O . ILE A 1 208 ? 21.192 22.165 23.966 1.00 16.66 208 ILE A O 1
ATOM 1625 N N . PRO A 1 209 ? 20.325 20.685 22.518 1.00 18.08 209 PRO A N 1
ATOM 1626 C CA . PRO A 1 209 ? 19.601 19.950 23.558 1.00 18.78 209 PRO A CA 1
ATOM 1627 C C . PRO A 1 209 ? 20.541 19.160 24.461 1.00 18.22 209 PRO A C 1
ATOM 1628 O O . PRO A 1 209 ? 21.711 18.976 24.136 1.00 17.12 209 PRO A O 1
ATOM 1632 N N . ALA A 1 210 ? 20.026 18.703 25.599 1.00 18.32 210 ALA A N 1
ATOM 1633 C CA . ALA A 1 210 ? 20.819 17.901 26.516 1.00 17.00 210 ALA A CA 1
ATOM 1634 C C . ALA A 1 210 ? 21.114 16.584 25.806 1.00 17.71 210 ALA A C 1
ATOM 1635 O O . ALA A 1 210 ? 20.282 16.087 25.049 1.00 18.36 210 ALA A O 1
ATOM 1637 N N . GLY A 1 211 ? 22.291 16.021 26.056 1.00 18.59 211 GLY A N 1
ATOM 1638 C CA . GLY A 1 211 ? 22.659 14.768 25.418 1.00 17.03 211 GLY A CA 1
ATOM 1639 C C . GLY A 1 211 ? 24.075 14.838 24.891 1.00 18.19 211 GLY A C 1
ATOM 1640 O O . GLY A 1 211 ? 24.984 14.228 25.457 1.00 19.20 211 GLY A O 1
ATOM 1641 N N . PRO A 1 212 ? 24.296 15.568 23.790 1.00 15.99 212 PRO A N 1
ATOM 1642 C CA . PRO A 1 212 ? 25.6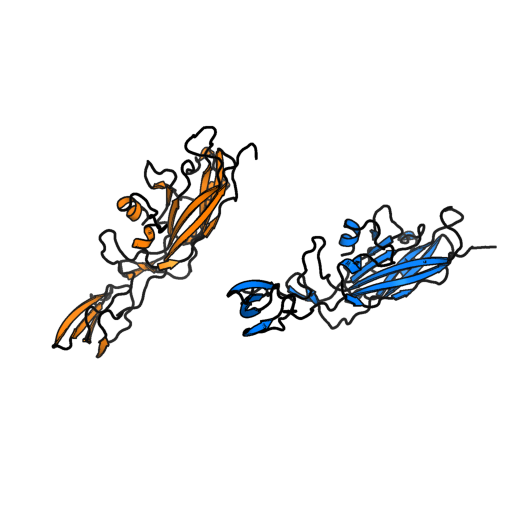54 15.669 23.252 1.00 15.27 212 PRO A CA 1
ATOM 1643 C C . PRO A 1 212 ? 26.516 16.529 24.172 1.00 15.22 212 PRO A C 1
ATOM 1644 O O . PRO A 1 212 ? 25.995 17.356 24.921 1.00 17.24 212 PRO A O 1
ATOM 1648 N N . ASP A 1 213 ? 27.826 16.313 24.135 1.00 14.70 213 ASP A N 1
ATOM 1649 C CA . ASP A 1 213 ? 28.750 17.087 24.961 1.00 15.01 213 ASP A CA 1
ATOM 1650 C C . ASP A 1 213 ? 29.469 18.105 24.087 1.00 15.01 213 ASP A C 1
ATOM 1651 O O . ASP A 1 213 ? 29.778 17.832 22.930 1.00 15.57 213 ASP A O 1
ATOM 1656 N N . LEU A 1 214 ? 29.737 19.285 24.634 1.00 15.52 214 LEU A N 1
ATOM 1657 C CA . LEU A 1 214 ? 30.432 20.307 23.864 1.00 15.14 214 LEU A CA 1
ATOM 1658 C C . LEU A 1 214 ? 31.903 19.968 23.653 1.00 16.09 214 LEU A C 1
ATOM 1659 O O . LEU A 1 214 ? 32.542 19.379 24.524 1.00 19.01 214 LEU A O 1
ATOM 1664 N N . ILE A 1 215 ? 32.426 20.338 22.487 1.00 17.92 215 ILE A N 1
ATOM 1665 C CA . ILE A 1 215 ? 33.835 20.127 22.157 1.00 19.01 215 ILE A CA 1
ATOM 1666 C C . ILE A 1 215 ? 34.445 21.486 21.821 1.00 20.06 215 ILE A C 1
ATOM 1667 O O . ILE A 1 215 ? 35.556 21.574 21.299 1.00 19.56 215 ILE A O 1
ATOM 1672 N N . VAL A 1 216 ? 33.698 22.544 22.121 1.00 18.69 216 VAL A N 1
ATOM 1673 C CA . VAL A 1 216 ? 34.143 23.910 21.864 1.00 19.09 216 VAL A CA 1
ATOM 1674 C C . VAL A 1 216 ? 34.138 24.700 23.168 1.00 20.21 216 VAL A C 1
ATOM 1675 O O . VAL A 1 216 ? 33.553 24.271 24.158 1.00 20.18 216 VAL A O 1
ATOM 1679 N N . LYS A 1 217 ? 34.796 25.854 23.170 1.00 21.86 217 LYS A N 1
ATOM 1680 C CA . LYS A 1 217 ? 34.844 26.685 24.369 1.00 22.76 217 LYS A CA 1
ATOM 1681 C C . LYS A 1 217 ? 34.767 28.165 24.018 1.00 22.66 217 LYS A C 1
ATOM 1682 O O . LYS A 1 217 ? 34.978 28.549 22.869 1.00 21.62 217 LYS A O 1
ATOM 1688 N N . GLU A 1 218 ? 34.457 28.994 25.010 1.00 27.14 218 GLU A N 1
ATOM 1689 C CA . GLU A 1 218 ? 34.368 30.431 24.788 1.00 27.59 218 GLU A CA 1
ATOM 1690 C C . GLU A 1 218 ? 35.706 30.983 24.323 1.00 27.11 218 GLU A C 1
ATOM 1691 O O . GLU A 1 218 ? 36.764 30.495 24.720 1.00 28.01 218 GLU A O 1
ATOM 1697 N N . GLY A 1 219 ? 35.651 32.008 23.479 1.00 22.80 219 GLY A N 1
ATOM 1698 C CA . GLY A 1 219 ? 36.865 32.609 22.965 1.00 23.81 219 GLY A CA 1
ATOM 1699 C C . GLY A 1 219 ? 37.328 31.900 21.711 1.00 23.11 219 GLY A C 1
ATOM 1700 O O . GLY A 1 219 ? 38.085 32.448 20.911 1.00 24.18 219 GLY A O 1
ATOM 1701 N N . GLN A 1 220 ? 36.861 30.669 21.534 1.00 24.82 220 GLN A N 1
ATOM 1702 C CA . GLN A 1 220 ? 37.234 29.878 20.374 1.00 25.21 220 GLN A CA 1
ATOM 1703 C C . GLN A 1 220 ? 36.539 30.375 19.120 1.00 25.34 220 GLN A C 1
ATOM 1704 O O . GLN A 1 220 ? 35.368 30.752 19.150 1.00 24.50 220 GLN A O 1
ATOM 1710 N N . THR A 1 221 ? 37.269 30.375 18.013 1.00 26.09 221 THR A N 1
ATOM 1711 C CA . THR A 1 221 ? 36.705 30.802 16.744 1.00 27.16 221 THR A CA 1
ATOM 1712 C C . THR A 1 221 ? 36.235 29.549 16.020 1.00 27.79 221 THR A C 1
ATOM 1713 O O . THR A 1 221 ? 36.924 28.528 16.025 1.00 27.92 221 THR A O 1
ATOM 1717 N N . VAL A 1 222 ? 35.056 29.620 15.416 1.00 25.97 222 VAL A N 1
ATOM 1718 C CA . VAL A 1 222 ? 34.516 28.478 14.694 1.00 27.08 222 VAL A CA 1
ATOM 1719 C C . VAL A 1 222 ? 34.124 28.863 13.280 1.00 28.89 222 VAL A C 1
ATOM 1720 O O . VAL A 1 222 ? 33.859 30.030 12.987 1.00 28.61 222 VAL A O 1
ATOM 1724 N N . GLN A 1 223 ? 34.100 27.873 12.400 1.00 33.92 223 GLN A N 1
ATOM 1725 C CA . GLN A 1 223 ? 33.722 28.100 11.019 1.00 37.37 223 GLN A CA 1
ATOM 1726 C C . GLN A 1 223 ? 32.323 27.547 10.816 1.00 37.49 223 GLN A C 1
ATOM 1727 O O . GLN A 1 223 ? 31.862 26.710 11.594 1.00 37.91 223 GLN A O 1
ATOM 1733 N N . ALA A 1 224 ? 31.641 28.031 9.787 1.00 40.32 224 ALA A N 1
ATOM 1734 C CA . ALA A 1 224 ? 30.286 27.587 9.501 1.00 40.13 224 ALA A CA 1
ATOM 1735 C C . ALA A 1 224 ? 30.203 26.067 9.421 1.00 40.04 224 ALA A C 1
ATOM 1736 O O . ALA A 1 224 ? 31.074 25.416 8.843 1.00 39.64 224 ALA A O 1
ATOM 1738 N N . ASP A 1 225 ? 29.156 25.515 10.027 1.00 36.06 225 ASP A N 1
ATOM 1739 C CA . ASP A 1 225 ? 28.913 24.077 10.022 1.00 34.78 225 ASP A CA 1
ATOM 1740 C C . ASP A 1 225 ? 29.923 23.258 10.832 1.00 32.11 225 ASP A C 1
ATOM 1741 O O . ASP A 1 225 ? 29.915 22.028 10.775 1.00 31.96 225 ASP A O 1
ATOM 1746 N N . GLN A 1 226 ? 30.784 23.928 11.592 1.00 27.52 226 GLN A N 1
ATOM 1747 C CA . GLN A 1 226 ? 31.773 23.221 12.403 1.00 24.36 226 GLN A CA 1
ATOM 1748 C C . GLN A 1 226 ? 31.088 22.527 13.577 1.00 21.27 226 GLN A C 1
ATOM 1749 O O . GLN A 1 226 ? 30.205 23.101 14.212 1.00 19.67 226 GLN A O 1
ATOM 1755 N N . PRO A 1 227 ? 31.476 21.275 13.871 1.00 18.80 227 PRO A N 1
ATOM 1756 C CA . PRO A 1 227 ? 30.863 20.556 14.990 1.00 16.60 227 PRO A CA 1
ATOM 1757 C C . PRO A 1 227 ? 31.077 21.292 16.306 1.00 16.52 227 PRO A C 1
ATOM 1758 O O . PRO A 1 227 ? 32.195 21.701 16.623 1.00 16.95 227 PRO A O 1
ATOM 1762 N N . LEU A 1 228 ? 30.003 21.473 17.061 1.00 15.07 228 LEU A N 1
ATOM 1763 C CA . LEU A 1 228 ? 30.086 22.134 18.356 1.00 13.29 228 LEU A CA 1
ATOM 1764 C C . LEU A 1 228 ? 30.042 21.077 19.448 1.00 13.50 228 LEU A C 1
ATOM 1765 O O . LEU A 1 228 ? 30.354 21.354 20.607 1.00 14.29 228 LEU A O 1
ATOM 1770 N N . THR A 1 229 ? 29.652 19.863 19.069 1.00 14.84 229 THR A N 1
ATOM 1771 C CA . THR A 1 229 ? 29.526 18.761 20.012 1.00 14.23 229 THR A CA 1
ATOM 1772 C C . THR A 1 229 ? 30.156 17.487 19.480 1.00 13.84 229 THR A C 1
ATOM 1773 O O . THR A 1 229 ? 30.623 17.430 18.343 1.00 13.56 229 THR A O 1
ATOM 1777 N N . ASN A 1 230 ? 30.148 16.463 20.322 1.00 12.87 230 ASN A N 1
ATOM 1778 C CA . ASN A 1 230 ? 30.661 15.154 19.951 1.00 12.63 230 ASN A CA 1
ATOM 1779 C C . ASN A 1 230 ? 29.490 14.501 19.226 1.00 13.76 230 ASN A C 1
ATOM 1780 O O . ASN A 1 230 ? 28.443 15.129 19.019 1.00 13.48 230 ASN A O 1
ATOM 1785 N N . ASN A 1 231 ? 29.671 13.253 18.816 1.00 12.35 231 ASN A N 1
ATOM 1786 C CA . ASN A 1 231 ? 28.581 12.512 18.194 1.00 11.87 231 ASN A CA 1
ATOM 1787 C C . ASN A 1 231 ? 28.212 11.503 19.277 1.00 13.85 231 ASN A C 1
ATOM 1788 O O . ASN A 1 231 ? 28.947 10.545 19.519 1.00 15.50 231 ASN A O 1
ATOM 1793 N N . PRO A 1 232 ? 27.079 11.710 19.958 1.00 13.54 232 PRO A N 1
ATOM 1794 C CA . PRO A 1 232 ? 26.686 10.776 21.017 1.00 13.78 232 PRO A CA 1
ATOM 1795 C C . PRO A 1 232 ? 26.186 9.424 20.533 1.00 12.43 232 PRO A C 1
ATOM 1796 O O . PRO A 1 232 ? 26.036 8.499 21.326 1.00 13.32 232 PRO A O 1
ATOM 1800 N N . ASN A 1 233 ? 25.949 9.298 19.233 1.00 15.43 233 ASN A N 1
ATOM 1801 C CA . ASN A 1 233 ? 25.427 8.047 18.703 1.00 15.36 233 ASN A CA 1
ATOM 1802 C C . ASN A 1 233 ? 26.349 6.843 18.839 1.00 16.99 233 ASN A C 1
ATOM 1803 O O . ASN A 1 233 ? 27.396 6.774 18.201 1.00 21.22 233 ASN A O 1
ATOM 1808 N N . VAL A 1 234 ? 25.941 5.889 19.671 1.00 13.61 234 VAL A N 1
ATOM 1809 C CA . VAL A 1 234 ? 26.716 4.672 19.881 1.00 13.77 234 VAL A CA 1
ATOM 1810 C C . VAL A 1 234 ? 25.988 3.457 19.313 1.00 14.79 234 VAL A C 1
ATOM 1811 O O . VAL A 1 234 ? 26.446 2.324 19.451 1.00 16.30 234 VAL A O 1
ATOM 1815 N N . GLY A 1 235 ? 24.845 3.704 18.680 1.00 13.09 235 GLY A N 1
ATOM 1816 C CA . GLY A 1 235 ? 24.083 2.623 18.082 1.00 13.33 235 GLY A CA 1
ATOM 1817 C C . GLY A 1 235 ? 24.395 2.519 16.602 1.00 13.74 235 GLY A C 1
ATOM 1818 O O . GLY A 1 235 ? 25.394 3.066 16.128 1.00 14.44 235 GLY A O 1
ATOM 1819 N N . GLY A 1 236 ? 23.542 1.824 15.859 1.00 10.77 236 GLY A N 1
ATOM 1820 C CA . GLY A 1 236 ? 23.788 1.688 14.439 1.00 10.56 236 GLY A CA 1
ATOM 1821 C C . GLY A 1 236 ? 22.829 0.752 13.739 1.00 10.95 236 GLY A C 1
ATOM 1822 O O . GLY A 1 236 ? 22.204 -0.104 14.371 1.00 10.36 236 GLY A O 1
ATOM 1823 N N . PHE A 1 237 ? 22.734 0.925 12.424 1.00 10.74 237 PHE A N 1
ATOM 1824 C CA . PHE A 1 237 ? 21.870 0.118 11.574 1.00 10.29 237 PHE A CA 1
ATOM 1825 C C . PHE A 1 237 ? 22.725 -0.668 10.586 1.00 11.18 237 PHE A C 1
ATOM 1826 O O . PHE A 1 237 ? 23.736 -0.171 10.080 1.00 11.92 237 PHE A O 1
ATOM 1834 N N . GLY A 1 238 ? 22.318 -1.900 10.310 1.00 11.53 238 GLY A N 1
ATOM 1835 C CA . GLY A 1 238 ? 23.065 -2.719 9.376 1.00 11.97 238 GLY A CA 1
ATOM 1836 C C . GLY A 1 238 ? 22.136 -3.555 8.525 1.00 12.04 238 GLY A C 1
ATOM 1837 O O . GLY A 1 238 ? 20.999 -3.806 8.922 1.00 11.15 238 GLY A O 1
ATOM 1838 N N . GLN A 1 239 ? 22.616 -3.968 7.352 1.00 11.55 239 GLN A N 1
ATOM 1839 C CA . GLN A 1 239 ? 21.828 -4.791 6.441 1.00 12.00 239 GLN A CA 1
ATOM 1840 C C . GLN A 1 239 ? 22.579 -6.058 6.079 1.00 11.49 239 GLN A C 1
ATOM 1841 O O . GLN A 1 239 ? 23.807 -6.089 6.055 1.00 12.83 239 GLN A O 1
ATOM 1847 N N . ALA A 1 240 ? 21.822 -7.107 5.795 1.00 12.57 240 ALA A N 1
ATOM 1848 C CA . ALA A 1 240 ? 22.411 -8.371 5.395 1.00 13.66 240 ALA A CA 1
ATOM 1849 C C . ALA A 1 240 ? 21.443 -9.039 4.442 1.00 15.54 240 ALA A C 1
ATOM 1850 O O . ALA A 1 240 ? 20.251 -8.729 4.421 1.00 16.24 240 ALA A O 1
ATOM 1852 N N . GLU A 1 241 ? 21.966 -9.948 3.637 1.00 14.72 241 GLU A N 1
ATOM 1853 C CA . GLU A 1 241 ? 21.147 -10.650 2.674 1.00 15.90 241 GLU A CA 1
ATOM 1854 C C . GLU A 1 241 ? 21.585 -12.096 2.645 1.00 12.77 241 GLU A C 1
ATOM 1855 O O . GLU A 1 241 ? 22.763 -12.402 2.820 1.00 15.43 241 GLU A O 1
ATOM 1861 N N . THR A 1 242 ? 20.630 -12.993 2.458 1.00 12.08 242 THR A N 1
ATOM 1862 C CA . THR A 1 242 ? 20.955 -14.401 2.364 1.00 13.07 242 THR A CA 1
ATOM 1863 C C . THR A 1 242 ? 20.001 -14.990 1.341 1.00 14.22 242 THR A C 1
ATOM 1864 O O . THR A 1 242 ? 19.313 -14.256 0.632 1.00 13.64 242 THR A O 1
ATOM 1868 N N . GLU A 1 243 ? 19.969 -16.307 1.237 1.00 14.96 243 GLU A N 1
ATOM 1869 C CA . GLU A 1 243 ? 19.083 -16.929 0.275 1.00 15.71 243 GLU A CA 1
ATOM 1870 C C . GLU A 1 243 ? 18.660 -18.283 0.777 1.00 14.57 243 GLU A C 1
ATOM 1871 O O . GLU A 1 243 ? 19.311 -18.864 1.646 1.00 15.07 243 GLU A O 1
ATOM 1877 N N . ILE A 1 244 ? 17.557 -18.772 0.232 1.00 12.10 244 ILE A N 1
ATOM 1878 C CA . ILE A 1 244 ? 17.036 -20.071 0.607 1.00 12.71 244 ILE A CA 1
ATOM 1879 C C . ILE A 1 244 ? 16.346 -20.692 -0.601 1.00 14.09 244 ILE A C 1
ATOM 1880 O O . ILE A 1 244 ? 15.674 -20.008 -1.374 1.00 15.54 244 ILE A O 1
ATOM 1885 N N . VAL A 1 245 ? 16.533 -21.996 -0.767 1.00 15.83 245 VAL A N 1
ATOM 1886 C CA . VAL A 1 245 ? 15.923 -22.711 -1.872 1.00 15.85 245 VAL A CA 1
ATOM 1887 C C . VAL A 1 245 ? 14.663 -23.424 -1.402 1.00 16.84 245 VAL A C 1
ATOM 1888 O O . VAL A 1 245 ? 14.680 -24.110 -0.380 1.00 17.20 245 VAL A O 1
ATOM 1892 N N . LEU A 1 246 ? 13.564 -23.238 -2.126 1.00 14.90 246 LEU A N 1
ATOM 1893 C CA . LEU A 1 246 ? 12.329 -23.933 -1.784 1.00 16.64 246 LEU A CA 1
ATOM 1894 C C . LEU A 1 246 ? 12.530 -25.277 -2.478 1.00 19.08 246 LEU A C 1
ATOM 1895 O O . LEU A 1 246 ? 12.632 -25.345 -3.704 1.00 18.53 246 LEU A O 1
ATOM 1900 N N . GLN A 1 247 ? 12.613 -26.335 -1.682 1.00 17.33 247 GLN A N 1
ATOM 1901 C CA . GLN A 1 247 ? 12.870 -27.667 -2.205 1.00 20.27 247 GLN A CA 1
ATOM 1902 C C . GLN A 1 247 ? 11.649 -28.486 -2.582 1.00 22.30 247 GLN A C 1
ATOM 1903 O O . GLN A 1 247 ? 10.675 -28.572 -1.835 1.00 20.64 247 GLN A O 1
ATOM 1909 N N . ASN A 1 248 ? 11.729 -29.093 -3.761 1.00 21.64 248 ASN A N 1
ATOM 1910 C CA . ASN A 1 248 ? 10.666 -29.932 -4.292 1.00 26.49 248 ASN A CA 1
ATOM 1911 C C . ASN A 1 248 ? 10.645 -31.252 -3.519 1.00 29.60 248 ASN A C 1
ATOM 1912 O O . ASN A 1 248 ? 11.683 -31.886 -3.335 1.00 26.45 248 ASN A O 1
ATOM 1917 N N . PRO A 1 249 ? 9.464 -31.668 -3.032 1.00 31.35 249 PRO A N 1
ATOM 1918 C CA . PRO A 1 249 ? 9.350 -32.926 -2.282 1.00 37.33 249 PRO A CA 1
ATOM 1919 C C . PRO A 1 249 ? 9.891 -34.112 -3.085 1.00 42.03 249 PRO A C 1
ATOM 1920 O O . PRO A 1 249 ? 10.657 -34.923 -2.568 1.00 43.27 249 PRO A O 1
ATOM 1924 N N . ALA A 1 250 ? 9.475 -34.199 -4.346 1.00 56.26 250 ALA A N 1
ATOM 1925 C CA . ALA A 1 250 ? 9.906 -35.251 -5.267 1.00 62.26 250 ALA A CA 1
ATOM 1926 C C . ALA A 1 250 ? 9.933 -36.673 -4.707 1.00 66.57 250 ALA A C 1
ATOM 1927 O O . ALA A 1 250 ? 10.663 -36.969 -3.761 1.00 67.39 250 ALA A O 1
ATOM 1929 N N . ARG A 1 251 ? 9.142 -37.550 -5.318 1.00 80.99 251 ARG A N 1
ATOM 1930 C CA . ARG A 1 251 ? 9.063 -38.953 -4.919 1.00 85.15 251 ARG A CA 1
ATOM 1931 C C . ARG A 1 251 ? 8.309 -39.781 -5.953 1.00 85.95 251 ARG A C 1
ATOM 1932 O O . ARG A 1 251 ? 7.853 -39.194 -6.957 1.00 86.60 251 ARG A O 1
ATOM 1941 N N . TYR B 1 1 ? -0.660 53.316 44.833 1.00 10.01 1 TYR B N 1
ATOM 1942 C CA . TYR B 1 1 ? -1.901 52.560 44.526 1.00 10.62 1 TYR B CA 1
ATOM 1943 C C . TYR B 1 1 ? -2.447 52.986 43.179 1.00 9.92 1 TYR B C 1
ATOM 1944 O O . TYR B 1 1 ? -2.174 54.090 42.707 1.00 11.64 1 TYR B O 1
ATOM 1953 N N . PRO B 1 2 ? -3.231 52.111 42.543 1.00 13.50 2 PRO B N 1
ATOM 1954 C CA . PRO B 1 2 ? -3.798 52.476 41.248 1.00 12.65 2 PRO B CA 1
ATOM 1955 C C . PRO B 1 2 ? -4.553 53.807 41.367 1.00 13.92 2 PRO B C 1
ATOM 1956 O O . PRO B 1 2 ? -4.530 54.629 40.454 1.00 13.71 2 PRO B O 1
ATOM 1960 N N . VAL B 1 3 ? -5.212 54.032 42.501 1.00 13.70 3 VAL B N 1
ATOM 1961 C CA . VAL B 1 3 ? -5.957 55.274 42.666 1.00 13.40 3 VAL B CA 1
ATOM 1962 C C . VAL B 1 3 ? -5.047 56.509 42.647 1.00 13.79 3 VAL B C 1
ATOM 1963 O O . VAL B 1 3 ? -5.474 57.584 42.224 1.00 14.03 3 VAL B O 1
ATOM 1967 N N . PHE B 1 4 ? -3.800 56.367 43.094 1.00 14.44 4 PHE B N 1
ATOM 1968 C CA . PHE B 1 4 ? -2.872 57.496 43.067 1.00 12.28 4 PHE B CA 1
ATOM 1969 C C . PHE B 1 4 ? -2.596 57.857 41.610 1.00 12.93 4 PHE B C 1
ATOM 1970 O O . PHE B 1 4 ? -2.426 59.027 41.269 1.00 15.15 4 PHE B O 1
ATOM 1978 N N . ALA B 1 5 ? -2.546 56.842 40.753 1.00 14.20 5 ALA B N 1
ATOM 1979 C CA . ALA B 1 5 ? -2.314 57.072 39.333 1.00 12.79 5 ALA B CA 1
ATOM 1980 C C . ALA B 1 5 ? -3.543 57.762 38.741 1.00 14.62 5 ALA B C 1
ATOM 1981 O O . ALA B 1 5 ? -3.430 58.775 38.054 1.00 15.07 5 ALA B O 1
ATOM 1983 N N . GLN B 1 6 ? -4.721 57.214 39.023 1.00 13.35 6 GLN B N 1
ATOM 1984 C CA . GLN B 1 6 ? -5.973 57.774 38.520 1.00 13.53 6 GLN B CA 1
ATOM 1985 C C . GLN B 1 6 ? -6.167 59.231 38.927 1.00 15.79 6 GLN B C 1
ATOM 1986 O O . GLN B 1 6 ? -6.613 60.054 38.132 1.00 16.89 6 GLN B O 1
ATOM 1992 N N . GLN B 1 7 ? -5.819 59.545 40.168 1.00 17.69 7 GLN B N 1
ATOM 1993 C CA . GLN B 1 7 ? -5.982 60.895 40.692 1.00 19.89 7 GLN B CA 1
ATOM 1994 C C . GLN B 1 7 ? -4.964 61.931 40.227 1.00 20.52 7 GLN B C 1
ATOM 1995 O O . GLN B 1 7 ? -5.224 63.132 40.323 1.00 22.18 7 GLN B O 1
ATOM 2001 N N . ASN B 1 8 ? -3.819 61.484 39.720 1.00 20.00 8 ASN B N 1
ATOM 2002 C CA . ASN B 1 8 ? -2.771 62.414 39.302 1.00 18.79 8 ASN B CA 1
ATOM 2003 C C . ASN B 1 8 ? -2.308 62.324 37.848 1.00 18.49 8 ASN B C 1
ATOM 2004 O O . ASN B 1 8 ? -1.522 63.160 37.391 1.00 19.48 8 ASN B O 1
ATOM 2009 N N . TYR B 1 9 ? -2.784 61.316 37.122 1.00 15.68 9 TYR B N 1
ATOM 2010 C CA . TYR B 1 9 ? -2.409 61.141 35.721 1.00 15.82 9 TYR B CA 1
ATOM 2011 C C . TYR B 1 9 ? -3.625 60.780 34.877 1.00 16.69 9 TYR B C 1
ATOM 2012 O O . TYR B 1 9 ? -4.212 59.714 35.051 1.00 15.87 9 TYR B O 1
ATOM 2021 N N . ALA B 1 10 ? -4.000 61.669 33.961 1.00 16.39 10 ALA B N 1
ATOM 2022 C CA . ALA B 1 10 ? -5.149 61.425 33.098 1.00 17.00 10 ALA B CA 1
ATOM 2023 C C . ALA B 1 10 ? -4.918 60.208 32.207 1.00 16.88 10 ALA B C 1
ATOM 2024 O O . ALA B 1 10 ? -5.844 59.445 31.941 1.00 16.30 10 ALA B O 1
ATOM 2026 N N . ASN B 1 11 ? -3.683 60.045 31.742 1.00 16.45 11 ASN B N 1
ATOM 2027 C CA . ASN B 1 11 ? -3.310 58.918 30.891 1.00 16.84 11 ASN B CA 1
ATOM 2028 C C . ASN B 1 11 ? -2.245 58.117 31.636 1.00 15.72 11 ASN B C 1
ATOM 2029 O O . ASN B 1 11 ? -1.190 58.646 31.979 1.00 15.42 11 ASN B O 1
ATOM 2034 N N . PRO B 1 12 ? -2.508 56.831 31.901 1.00 14.33 12 PRO B N 1
ATOM 2035 C CA . PRO B 1 12 ? -1.528 56.009 32.618 1.00 14.46 12 PRO B CA 1
ATOM 2036 C C . PRO B 1 12 ? -0.274 55.627 31.831 1.00 14.58 12 PRO B C 1
ATOM 2037 O O . PRO B 1 12 ? 0.665 55.068 32.395 1.00 12.94 12 PRO B O 1
ATOM 2041 N N . ARG B 1 13 ? -0.254 55.913 30.532 1.00 13.73 13 ARG B N 1
ATOM 2042 C CA . ARG B 1 13 ? 0.915 55.594 29.720 1.00 14.07 13 ARG B CA 1
ATOM 2043 C C . ARG B 1 13 ? 1.470 56.877 29.106 1.00 14.16 13 ARG B C 1
ATOM 2044 O O . ARG B 1 13 ? 0.765 57.589 28.387 1.00 15.65 13 ARG B O 1
ATOM 2052 N N . GLU B 1 14 ? 2.733 57.166 29.401 1.00 14.30 14 GLU B N 1
ATOM 2053 C CA . GLU B 1 14 ? 3.380 58.367 28.889 1.00 15.87 14 GLU B CA 1
ATOM 2054 C C . GLU B 1 14 ? 3.790 58.161 27.433 1.00 17.34 14 GLU B C 1
ATOM 2055 O O . GLU B 1 14 ? 3.795 57.035 26.933 1.00 15.18 14 GLU B O 1
ATOM 2061 N N . ALA B 1 15 ? 4.119 59.255 26.753 1.00 18.88 15 ALA B N 1
ATOM 2062 C CA . ALA B 1 15 ? 4.498 59.199 25.344 1.00 20.35 15 ALA B CA 1
ATOM 2063 C C . ALA B 1 15 ? 5.625 58.217 25.041 1.00 18.42 15 ALA B C 1
ATOM 2064 O O . ALA B 1 15 ? 5.606 57.544 24.007 1.00 19.31 15 ALA B O 1
ATOM 2066 N N . ASN B 1 16 ? 6.602 58.131 25.936 1.00 16.28 16 ASN B N 1
ATOM 2067 C CA . ASN B 1 16 ? 7.735 57.239 25.736 1.00 16.20 16 ASN B CA 1
ATOM 2068 C C . ASN B 1 16 ? 7.425 55.806 26.130 1.00 15.16 16 ASN B C 1
ATOM 2069 O O . ASN B 1 16 ? 8.316 54.960 26.150 1.00 15.89 16 ASN B O 1
ATOM 2074 N N . GLY B 1 17 ? 6.163 55.539 26.453 1.00 16.03 17 GLY B N 1
ATOM 2075 C CA . GLY B 1 17 ? 5.770 54.191 26.819 1.00 14.86 17 GLY B CA 1
ATOM 2076 C C . GLY B 1 17 ? 5.837 53.852 28.297 1.00 15.33 17 GLY B C 1
ATOM 2077 O O . GLY B 1 17 ? 5.403 52.773 28.699 1.00 14.06 17 GLY B O 1
ATOM 2078 N N . ARG B 1 18 ? 6.371 54.750 29.116 1.00 12.57 18 ARG B N 1
ATOM 2079 C CA . ARG B 1 18 ? 6.457 54.462 30.545 1.00 12.25 18 ARG B CA 1
ATOM 2080 C C . ARG B 1 18 ? 5.084 54.563 31.193 1.00 11.27 18 ARG B C 1
ATOM 2081 O O . ARG B 1 18 ? 4.353 55.523 30.971 1.00 11.31 18 ARG B O 1
ATOM 2089 N N . ILE B 1 19 ? 4.730 53.553 31.980 1.00 11.14 19 ILE B N 1
ATOM 2090 C CA . ILE B 1 19 ? 3.454 53.551 32.683 1.00 10.78 19 ILE B CA 1
ATOM 2091 C C . ILE B 1 19 ? 3.711 54.307 33.983 1.00 12.44 19 ILE B C 1
ATOM 2092 O O . ILE B 1 19 ? 4.713 54.075 34.656 1.00 12.11 19 ILE B O 1
ATOM 2097 N N . VAL B 1 20 ? 2.812 55.230 34.305 1.00 11.74 20 VAL B N 1
ATOM 2098 C CA . VAL B 1 20 ? 2.971 56.115 35.452 1.00 11.04 20 VAL B CA 1
ATOM 2099 C C . VAL B 1 20 ? 3.238 55.544 36.840 1.00 10.28 20 VAL B C 1
ATOM 2100 O O . VAL B 1 20 ? 3.742 56.259 37.701 1.00 10.91 20 VAL B O 1
ATOM 2104 N N . CYS B 1 21 ? 2.924 54.274 37.072 1.00 12.88 21 CYS B N 1
ATOM 2105 C CA . CYS B 1 21 ? 3.210 53.688 38.381 1.00 12.30 21 CYS B CA 1
ATOM 2106 C C . CYS B 1 21 ? 4.710 53.829 38.635 1.00 13.54 21 CYS B C 1
ATOM 2107 O O . CYS B 1 21 ? 5.154 53.939 39.777 1.00 12.84 21 CYS B O 1
ATOM 2110 N N . ALA B 1 22 ? 5.487 53.813 37.556 1.00 12.15 22 ALA B N 1
ATOM 2111 C CA . ALA B 1 22 ? 6.938 53.900 37.653 1.00 13.44 22 ALA B CA 1
ATOM 2112 C C . ALA B 1 22 ? 7.470 55.217 38.207 1.00 11.66 22 ALA B C 1
ATOM 2113 O O . ALA B 1 22 ? 8.655 55.322 38.528 1.00 12.78 22 ALA B O 1
ATOM 2115 N N . ASN B 1 23 ? 6.615 56.225 38.318 1.00 11.50 23 ASN B N 1
ATOM 2116 C CA . ASN B 1 23 ? 7.059 57.500 38.862 1.00 12.05 23 ASN B CA 1
ATOM 2117 C C . ASN B 1 23 ? 7.141 57.458 40.381 1.00 12.47 23 ASN B C 1
ATOM 2118 O O . ASN B 1 23 ? 7.678 58.380 40.997 1.00 11.91 23 ASN B O 1
ATOM 2123 N N . CYS B 1 24 ? 6.620 56.388 40.980 1.00 11.38 24 CYS B N 1
ATOM 2124 C CA . CYS B 1 24 ? 6.639 56.252 42.438 1.00 11.43 24 CYS B CA 1
ATOM 2125 C C . CYS B 1 24 ? 7.140 54.902 42.915 1.00 11.09 24 CYS B C 1
ATOM 2126 O O . CYS B 1 24 ? 7.683 54.793 44.015 1.00 11.10 24 CYS B O 1
ATOM 2129 N N . HIS B 1 25 ? 6.921 53.871 42.103 1.00 10.60 25 HIS B N 1
ATOM 2130 C CA . HIS B 1 25 ? 7.382 52.522 42.413 1.00 10.80 25 HIS B CA 1
ATOM 2131 C C . HIS B 1 25 ? 8.660 52.446 41.597 1.00 11.86 25 HIS B C 1
ATOM 2132 O O . HIS B 1 25 ? 8.664 52.042 40.433 1.00 12.88 25 HIS B O 1
ATOM 2139 N N . LEU B 1 26 ? 9.745 52.850 42.247 1.00 11.77 26 LEU B N 1
ATOM 2140 C CA . LEU B 1 26 ? 11.051 52.985 41.622 1.00 12.09 26 LEU B CA 1
ATOM 2141 C C . LEU B 1 26 ? 11.911 51.781 41.266 1.00 11.98 26 LEU B C 1
ATOM 2142 O O . LEU B 1 26 ? 12.905 51.939 40.557 1.00 13.61 26 LEU B O 1
ATOM 2147 N N . ALA B 1 27 ? 11.556 50.592 41.740 1.00 10.10 27 ALA B N 1
ATOM 2148 C CA . ALA B 1 27 ? 12.348 49.412 41.417 1.00 12.66 27 ALA B CA 1
ATOM 2149 C C . ALA B 1 27 ? 11.676 48.596 40.327 1.00 12.17 27 ALA B C 1
ATOM 2150 O O . ALA B 1 27 ? 10.451 48.504 40.278 1.00 12.27 27 ALA B O 1
ATOM 2152 N N . GLN B 1 28 ? 12.489 48.004 39.457 1.00 14.01 28 GLN B N 1
ATOM 2153 C CA . GLN B 1 28 ? 11.977 47.194 38.358 1.00 13.19 28 GLN B CA 1
ATOM 2154 C C . GLN B 1 28 ? 11.949 45.711 38.700 1.00 14.40 28 GLN B C 1
ATOM 2155 O O . GLN B 1 28 ? 12.945 45.141 39.158 1.00 14.88 28 GLN B O 1
ATOM 2161 N N . LYS B 1 29 ? 10.793 45.097 38.473 1.00 12.46 29 LYS B N 1
ATOM 2162 C CA . LYS B 1 29 ? 10.580 43.675 38.725 1.00 14.17 29 LYS B CA 1
ATOM 2163 C C . LYS B 1 29 ? 9.728 43.215 37.544 1.00 12.02 29 LYS B C 1
ATOM 2164 O O . LYS B 1 29 ? 8.639 43.737 37.336 1.00 12.55 29 LYS B O 1
ATOM 2170 N N . ALA B 1 30 ? 10.219 42.249 36.773 1.00 12.81 30 ALA B N 1
ATOM 2171 C CA . ALA B 1 30 ? 9.490 41.779 35.593 1.00 13.82 30 ALA B CA 1
ATOM 2172 C C . ALA B 1 30 ? 8.088 41.239 35.839 1.00 13.62 30 ALA B C 1
ATOM 2173 O O . ALA B 1 30 ? 7.784 40.679 36.898 1.00 14.15 30 ALA B O 1
ATOM 2175 N N . VAL B 1 31 ? 7.239 41.422 34.831 1.00 14.20 31 VAL B N 1
ATOM 2176 C CA . VAL B 1 31 ? 5.866 40.939 34.858 1.00 13.85 31 VAL B CA 1
ATOM 2177 C C . VAL B 1 31 ? 5.621 40.237 33.529 1.00 14.04 31 VAL B C 1
ATOM 2178 O O . VAL B 1 31 ? 6.417 40.369 32.595 1.00 14.31 31 VAL B O 1
ATOM 2182 N N . GLU B 1 32 ? 4.523 39.496 33.441 1.00 12.05 32 GLU B N 1
ATOM 2183 C CA . GLU B 1 32 ? 4.198 38.783 32.214 1.00 14.67 32 GLU B CA 1
ATOM 2184 C C . GLU B 1 32 ? 2.720 38.922 31.888 1.00 13.26 32 GLU B C 1
ATOM 2185 O O . GLU B 1 32 ? 1.887 39.020 32.784 1.00 12.75 32 GLU B O 1
ATOM 2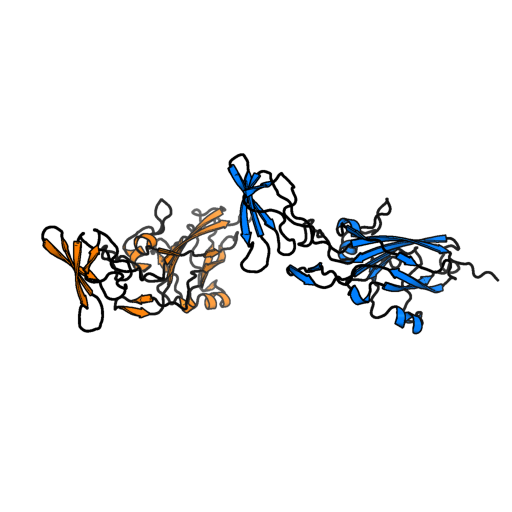191 N N . ILE B 1 33 ? 2.402 38.927 30.601 1.00 17.05 33 ILE B N 1
ATOM 2192 C CA . ILE B 1 33 ? 1.015 38.993 30.175 1.00 16.55 33 ILE B CA 1
ATOM 2193 C C . ILE B 1 33 ? 0.877 38.196 28.891 1.00 18.08 33 ILE B C 1
ATOM 2194 O O . ILE B 1 33 ? 1.713 38.287 27.992 1.00 19.29 33 ILE B O 1
ATOM 2199 N N . GLU B 1 34 ? -0.168 37.385 28.823 1.00 17.41 34 GLU B N 1
ATOM 2200 C CA . GLU B 1 34 ? -0.406 36.585 27.639 1.00 17.61 34 GLU B CA 1
ATOM 2201 C C . GLU B 1 34 ? -1.868 36.642 27.236 1.00 16.84 34 GLU B C 1
ATOM 2202 O O . GLU B 1 34 ? -2.765 36.612 28.079 1.00 15.72 34 GLU B O 1
ATOM 2208 N N . VAL B 1 35 ? -2.094 36.757 25.934 1.00 15.27 35 VAL B N 1
ATOM 2209 C CA . VAL B 1 35 ? -3.437 36.775 25.374 1.00 16.15 35 VAL B CA 1
ATOM 2210 C C . VAL B 1 35 ? -3.336 35.950 24.103 1.00 16.42 35 VAL B C 1
ATOM 2211 O O . VAL B 1 35 ? -2.233 35.696 23.616 1.00 17.11 35 VAL B O 1
ATOM 2215 N N . PRO B 1 36 ? -4.474 35.491 23.569 1.00 15.80 36 PRO B N 1
ATOM 2216 C CA . PRO B 1 36 ? -4.427 34.696 22.339 1.00 15.34 36 PRO B CA 1
ATOM 2217 C C . PRO B 1 36 ? -3.795 35.520 21.220 1.00 16.49 36 PRO B C 1
ATOM 2218 O O . PRO B 1 36 ? -3.828 36.753 21.253 1.00 17.38 36 PRO B O 1
ATOM 2222 N N . GLN B 1 37 ? -3.218 34.840 20.233 1.00 18.32 37 GLN B N 1
ATOM 2223 C CA . GLN B 1 37 ? -2.586 35.521 19.109 1.00 18.97 37 GLN B CA 1
ATOM 2224 C C . GLN B 1 37 ? -3.629 36.314 18.327 1.00 17.72 37 GLN B C 1
ATOM 2225 O O . GLN B 1 37 ? -3.336 37.372 17.765 1.00 17.74 37 GLN B O 1
ATOM 2231 N N . ALA B 1 38 ? -4.848 35.792 18.293 1.00 16.96 38 ALA B N 1
ATOM 2232 C CA . ALA B 1 38 ? -5.927 36.449 17.575 1.00 17.57 38 ALA B CA 1
ATOM 2233 C C . ALA B 1 38 ? -7.269 36.075 18.182 1.00 15.98 38 ALA B C 1
ATOM 2234 O O . ALA B 1 38 ? -7.388 35.070 18.881 1.00 18.91 38 ALA B O 1
ATOM 2236 N N . VAL B 1 39 ? -8.279 36.892 17.921 1.00 17.24 39 VAL B N 1
ATOM 2237 C CA . VAL B 1 39 ? -9.609 36.629 18.444 1.00 17.21 39 VAL B CA 1
ATOM 2238 C C . VAL B 1 39 ? -10.664 37.125 17.458 1.00 16.75 39 VAL B C 1
ATOM 2239 O O . VAL B 1 39 ? -10.457 38.110 16.748 1.00 16.70 39 VAL B O 1
ATOM 2243 N N . LEU B 1 40 ? -11.790 36.426 17.404 1.00 18.49 40 LEU B N 1
ATOM 2244 C CA . LEU B 1 40 ? -12.873 36.822 16.516 1.00 20.66 40 LEU B CA 1
ATOM 2245 C C . LEU B 1 40 ? -13.610 38.004 17.136 1.00 19.95 40 LEU B C 1
ATOM 2246 O O . LEU B 1 40 ? -13.505 38.257 18.341 1.00 18.15 40 LEU B O 1
ATOM 2251 N N . PRO B 1 41 ? -14.350 38.761 16.316 1.00 19.01 41 PRO B N 1
ATOM 2252 C CA . PRO B 1 41 ? -15.100 39.913 16.826 1.00 18.12 41 PRO B CA 1
ATOM 2253 C C . PRO B 1 41 ? -16.160 39.454 17.832 1.00 17.06 41 PRO B C 1
ATOM 2254 O O . PRO B 1 41 ? -16.655 38.326 17.748 1.00 19.43 41 PRO B O 1
ATOM 2258 N N . ASP B 1 42 ? -16.495 40.323 18.783 1.00 16.07 42 ASP B N 1
ATOM 2259 C CA . ASP B 1 42 ? -17.507 40.022 19.797 1.00 15.65 42 ASP B CA 1
ATOM 2260 C C . ASP B 1 42 ? -17.292 38.662 20.462 1.00 16.53 42 ASP B C 1
ATOM 2261 O O . ASP B 1 42 ? -18.213 37.847 20.568 1.00 16.55 42 ASP B O 1
ATOM 2266 N N . THR B 1 43 ? -16.069 38.429 20.924 1.00 15.66 43 THR B N 1
ATOM 2267 C CA . THR B 1 43 ? -15.721 37.174 21.570 1.00 15.95 43 THR B CA 1
ATOM 2268 C C . THR B 1 43 ? -14.988 37.428 22.879 1.00 15.95 43 THR B C 1
ATOM 2269 O O . THR B 1 43 ? -14.164 38.335 22.975 1.00 15.94 43 THR B O 1
ATOM 2273 N N . VAL B 1 44 ? -15.296 36.616 23.882 1.00 17.28 44 VAL B N 1
ATOM 2274 C CA . VAL B 1 44 ? -14.667 36.741 25.185 1.00 16.59 44 VAL B CA 1
ATOM 2275 C C . VAL B 1 44 ? -13.393 35.913 25.217 1.00 17.25 44 VAL B C 1
ATOM 2276 O O . VAL B 1 44 ? -13.401 34.743 24.835 1.00 19.17 44 VAL B O 1
ATOM 2280 N N . PHE B 1 45 ? -12.301 36.529 25.659 1.00 14.01 45 PHE B N 1
ATOM 2281 C CA . PHE B 1 45 ? -11.028 35.835 25.778 1.00 13.98 45 PHE B CA 1
ATOM 2282 C C . PHE B 1 45 ? -10.399 36.289 27.083 1.00 14.32 45 PHE B C 1
ATOM 2283 O O . PHE B 1 45 ? -10.883 37.229 27.711 1.00 14.93 45 PHE B O 1
ATOM 2291 N N . GLU B 1 46 ? -9.333 35.623 27.503 1.00 15.00 46 GLU B N 1
ATOM 2292 C CA . GLU B 1 46 ? -8.696 36.010 28.750 1.00 14.27 46 GLU B CA 1
ATOM 2293 C C . GLU B 1 46 ? -7.262 36.456 28.594 1.00 15.57 46 GLU B C 1
ATOM 2294 O O . GLU B 1 46 ? -6.532 35.992 27.717 1.00 14.40 46 GLU B O 1
ATOM 2300 N N . ALA B 1 47 ? -6.878 37.383 29.459 1.00 15.80 47 ALA B N 1
ATOM 2301 C CA . ALA B 1 47 ? -5.512 37.864 29.515 1.00 16.04 47 ALA B CA 1
ATOM 2302 C C . ALA B 1 47 ? -5.036 37.236 30.818 1.00 15.99 47 ALA B C 1
ATOM 2303 O O . ALA B 1 47 ? -5.716 37.351 31.837 1.00 17.86 47 ALA B O 1
ATOM 2305 N N . VAL B 1 48 ? -3.903 36.541 30.783 1.00 12.58 48 VAL B N 1
ATOM 2306 C CA . VAL B 1 48 ? -3.360 35.920 31.986 1.00 13.85 48 VAL B CA 1
ATOM 2307 C C . VAL B 1 48 ? -2.119 36.715 32.363 1.00 13.50 48 VAL B C 1
ATOM 2308 O O . VAL B 1 48 ? -1.180 36.830 31.575 1.00 13.79 48 VAL B O 1
ATOM 2312 N N . ILE B 1 49 ? -2.137 37.264 33.572 1.00 12.19 49 ILE B N 1
ATOM 2313 C CA . ILE B 1 49 ? -1.059 38.103 34.087 1.00 14.18 49 ILE B CA 1
ATOM 2314 C C . ILE B 1 49 ? -0.262 37.430 35.198 1.00 12.40 49 ILE B C 1
ATOM 2315 O O . ILE B 1 49 ? -0.826 36.703 36.013 1.00 12.48 49 ILE B O 1
ATOM 2320 N N . GLU B 1 50 ? 1.045 37.690 35.232 1.00 14.72 50 GLU B N 1
ATOM 2321 C CA . GLU B 1 50 ? 1.914 37.142 36.270 1.00 14.47 50 GLU B CA 1
ATOM 2322 C C . GLU B 1 50 ? 2.707 38.283 36.898 1.00 12.83 50 GLU B C 1
ATOM 2323 O O . GLU B 1 50 ? 3.315 39.087 36.188 1.00 14.22 50 GLU B O 1
ATOM 2329 N N . LEU B 1 51 ? 2.691 38.346 38.226 1.00 13.22 51 LEU B N 1
ATOM 2330 C CA . LEU B 1 51 ? 3.425 39.362 38.978 1.00 13.90 51 LEU B CA 1
ATOM 2331 C C . LEU B 1 51 ? 4.283 38.593 39.978 1.00 14.95 51 LEU B C 1
ATOM 2332 O O . LEU B 1 51 ? 4.017 38.595 41.178 1.00 16.35 51 LEU B O 1
ATOM 2337 N N . PRO B 1 52 ? 5.334 37.922 39.487 1.00 13.56 52 PRO B N 1
ATOM 2338 C CA . PRO B 1 52 ? 6.216 37.137 40.357 1.00 14.96 52 PRO B CA 1
ATOM 2339 C C . PRO B 1 52 ? 7.049 37.867 41.401 1.00 14.82 52 PRO B C 1
ATOM 2340 O O . PRO B 1 52 ? 7.515 38.981 41.187 1.00 15.07 52 PRO B O 1
ATOM 2344 N N . TYR B 1 53 ? 7.214 37.207 42.543 1.00 16.96 53 TYR B N 1
ATOM 2345 C CA . TYR B 1 53 ? 8.030 37.708 43.641 1.00 17.20 53 TYR B CA 1
ATOM 2346 C C . TYR B 1 53 ? 8.206 36.594 44.664 1.00 18.53 53 TYR B C 1
ATOM 2347 O O . TYR B 1 53 ? 7.470 35.603 44.652 1.00 19.44 53 TYR B O 1
ATOM 2356 N N . ASP B 1 54 ? 9.192 36.756 45.536 1.00 17.70 54 ASP B N 1
ATOM 2357 C CA . ASP B 1 54 ? 9.484 35.766 46.569 1.00 19.53 54 ASP B CA 1
ATOM 2358 C C . ASP B 1 54 ? 8.445 35.890 47.682 1.00 18.89 54 ASP B C 1
ATOM 2359 O O . ASP B 1 54 ? 8.551 36.768 48.534 1.00 19.47 54 ASP B O 1
ATOM 2364 N N . LYS B 1 55 ? 7.448 35.009 47.678 1.00 24.80 55 LYS B N 1
ATOM 2365 C CA . LYS B 1 55 ? 6.389 35.062 48.681 1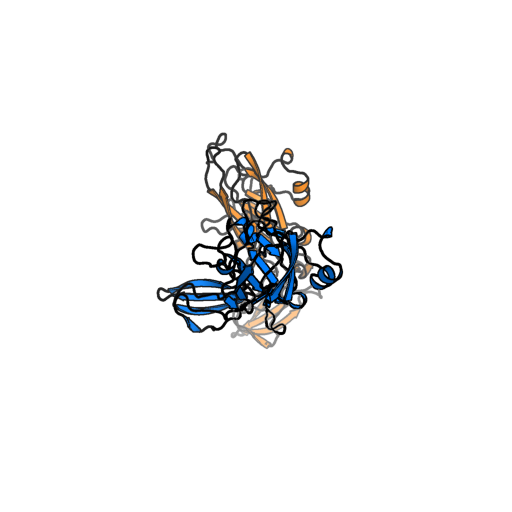.00 26.41 55 LYS B CA 1
ATOM 2366 C C . LYS B 1 55 ? 6.840 34.749 50.103 1.00 27.76 55 LYS B C 1
ATOM 2367 O O . LYS B 1 55 ? 6.075 34.922 51.051 1.00 28.09 55 LYS B O 1
ATOM 2373 N N . GLN B 1 56 ? 8.083 34.306 50.252 1.00 26.19 56 GLN B N 1
ATOM 2374 C CA . GLN B 1 56 ? 8.618 33.989 51.570 1.00 27.17 56 GLN B CA 1
ATOM 2375 C C . GLN B 1 56 ? 9.251 35.218 52.224 1.00 26.72 56 GLN B C 1
ATOM 2376 O O . GLN B 1 56 ? 9.632 35.179 53.395 1.00 28.84 56 GLN B O 1
ATOM 2382 N N . VAL B 1 57 ? 9.351 36.308 51.470 1.00 24.10 57 VAL B N 1
ATOM 2383 C CA . VAL B 1 57 ? 9.950 37.540 51.981 1.00 23.79 57 VAL B CA 1
ATOM 2384 C C . VAL B 1 57 ? 8.906 38.618 52.269 1.00 22.93 57 VAL B C 1
ATOM 2385 O O . VAL B 1 57 ? 8.162 39.025 51.380 1.00 25.17 57 VAL B O 1
ATOM 2389 N N . LYS B 1 58 ? 8.852 39.077 53.517 1.00 20.56 58 LYS B N 1
ATOM 2390 C CA . LYS B 1 58 ? 7.904 40.118 53.895 1.00 19.17 58 LYS B CA 1
ATOM 2391 C C . LYS B 1 58 ? 8.533 41.494 53.713 1.00 16.16 58 LYS B C 1
ATOM 2392 O O . LYS B 1 58 ? 9.747 41.613 53.564 1.00 17.04 58 LYS B O 1
ATOM 2398 N N . GLN B 1 59 ? 7.704 42.533 53.721 1.00 16.07 59 GLN B N 1
ATOM 2399 C CA . GLN B 1 59 ? 8.192 43.896 53.540 1.00 14.69 59 GLN B CA 1
ATOM 2400 C C . GLN B 1 59 ? 7.910 44.719 54.789 1.00 15.38 59 GLN B C 1
ATOM 2401 O O . GLN B 1 59 ? 7.013 44.392 55.562 1.00 16.92 59 GLN B O 1
ATOM 2407 N N . VAL B 1 60 ? 8.676 45.785 54.988 1.00 16.16 60 VAL B N 1
ATOM 2408 C CA . VAL B 1 60 ? 8.434 46.653 56.133 1.00 17.81 60 VAL B CA 1
ATOM 2409 C C . VAL B 1 60 ? 7.279 47.581 55.752 1.00 16.48 60 VAL B C 1
ATOM 2410 O O . VAL B 1 60 ? 7.164 48.005 54.596 1.00 15.73 60 VAL B O 1
ATOM 2414 N N . LEU B 1 61 ? 6.414 47.868 56.721 1.00 14.57 61 LEU B N 1
ATOM 2415 C CA . LEU B 1 61 ? 5.264 48.735 56.506 1.00 13.36 61 LEU B CA 1
ATOM 2416 C C . LEU B 1 61 ? 5.580 50.141 57.003 1.00 14.19 61 LEU B C 1
ATOM 2417 O O . LEU B 1 61 ? 6.656 50.381 57.548 1.00 14.70 61 LEU B O 1
ATOM 2422 N N . ALA B 1 62 ? 4.640 51.064 56.816 1.00 15.28 62 ALA B N 1
ATOM 2423 C CA . ALA B 1 62 ? 4.837 52.453 57.218 1.00 15.36 62 ALA B CA 1
ATOM 2424 C C . ALA B 1 62 ? 5.205 52.610 58.689 1.00 16.08 62 ALA B C 1
ATOM 2425 O O . ALA B 1 62 ? 5.925 53.535 59.050 1.00 14.97 62 ALA B O 1
ATOM 2427 N N . ASN B 1 63 ? 4.717 51.704 59.530 1.00 19.91 63 ASN B N 1
ATOM 2428 C CA . ASN B 1 63 ? 5.007 51.769 60.960 1.00 22.12 63 ASN B CA 1
ATOM 2429 C C . ASN B 1 63 ? 6.278 51.026 61.360 1.00 24.19 63 ASN B C 1
ATOM 2430 O O . ASN B 1 63 ? 6.591 50.919 62.546 1.00 25.61 63 ASN B O 1
ATOM 2435 N N . GLY B 1 64 ? 7.010 50.510 60.376 1.00 19.11 64 GLY B N 1
ATOM 2436 C CA . GLY B 1 64 ? 8.238 49.793 60.673 1.00 20.34 64 GLY B CA 1
ATOM 2437 C C . GLY B 1 64 ? 8.041 48.315 60.964 1.00 20.76 64 GLY B C 1
ATOM 2438 O O . GLY B 1 64 ? 9.006 47.594 61.211 1.00 22.51 64 GLY B O 1
ATOM 2439 N N . LYS B 1 65 ? 6.792 47.863 60.950 1.00 22.61 65 LYS B N 1
ATOM 2440 C CA . LYS B 1 65 ? 6.482 46.457 61.194 1.00 23.62 65 LYS B CA 1
ATOM 2441 C C . LYS B 1 65 ? 6.537 45.706 59.863 1.00 24.10 65 LYS B C 1
ATOM 2442 O O . LYS B 1 65 ? 6.517 46.322 58.798 1.00 23.48 65 LYS B O 1
ATOM 2448 N N . LYS B 1 66 ? 6.607 44.380 59.927 1.00 25.59 66 LYS B N 1
ATOM 2449 C CA . LYS B 1 66 ? 6.658 43.562 58.720 1.00 25.42 66 LYS B CA 1
ATOM 2450 C C . LYS B 1 66 ? 5.263 43.104 58.320 1.00 24.34 66 LYS B C 1
ATOM 2451 O O . LYS B 1 66 ? 4.402 42.885 59.171 1.00 24.73 66 LYS B O 1
ATOM 2457 N N . GLY B 1 67 ? 5.045 42.963 57.018 1.00 17.76 67 GLY B N 1
ATOM 2458 C CA . GLY B 1 67 ? 3.752 42.523 56.531 1.00 16.40 67 GLY B CA 1
ATOM 2459 C C . GLY B 1 67 ? 3.875 41.914 55.150 1.00 16.67 67 GLY B C 1
ATOM 2460 O O . GLY B 1 67 ? 4.932 41.999 54.523 1.00 15.39 67 GLY B O 1
ATOM 2461 N N . ASP B 1 68 ? 2.797 41.301 54.671 1.00 18.63 68 ASP B N 1
ATOM 2462 C CA . ASP B 1 68 ? 2.804 40.679 53.355 1.00 19.61 68 ASP B CA 1
ATOM 2463 C C . ASP B 1 68 ? 2.744 41.745 52.274 1.00 18.13 68 ASP B C 1
ATOM 2464 O O . ASP B 1 68 ? 2.421 42.899 52.549 1.00 18.92 68 ASP B O 1
ATOM 2469 N N . LEU B 1 69 ? 3.057 41.354 51.043 1.00 17.32 69 LEU B N 1
ATOM 2470 C CA . LEU B 1 69 ? 3.001 42.295 49.933 1.00 15.02 69 LEU B CA 1
ATOM 2471 C C . LEU B 1 69 ? 1.672 42.203 49.214 1.00 14.60 69 LEU B C 1
ATOM 2472 O O . LEU B 1 69 ? 1.075 41.133 49.113 1.00 15.51 69 LEU B O 1
ATOM 2477 N N . ASN B 1 70 ? 1.224 43.346 48.713 1.00 12.62 70 ASN B N 1
ATOM 2478 C CA . ASN B 1 70 ? -0.011 43.428 47.958 1.00 13.79 70 ASN B CA 1
ATOM 2479 C C . ASN B 1 70 ? 0.348 43.766 46.521 1.00 11.85 70 ASN B C 1
ATOM 2480 O O . ASN B 1 70 ? 1.430 44.290 46.249 1.00 12.28 70 ASN B O 1
ATOM 2485 N N . VAL B 1 71 ? -0.560 43.453 45.609 1.00 10.55 71 VAL B N 1
ATOM 2486 C CA . VAL B 1 71 ? -0.319 43.694 44.195 1.00 10.76 71 VAL B CA 1
ATOM 2487 C C . VAL B 1 71 ? -1.428 44.491 43.537 1.00 10.15 71 VAL B C 1
ATOM 2488 O O . VAL B 1 71 ? -2.523 44.630 44.080 1.00 10.97 71 VAL B O 1
ATOM 2492 N N . GLY B 1 72 ? -1.126 45.018 42.356 1.00 11.09 72 GLY B N 1
ATOM 2493 C CA . GLY B 1 72 ? -2.093 45.797 41.612 1.00 11.36 72 GLY B CA 1
ATOM 2494 C C . GLY B 1 72 ? -1.599 45.937 40.187 1.00 10.56 72 GLY B C 1
ATOM 2495 O O . GLY B 1 72 ? -0.463 45.580 39.883 1.00 11.69 72 GLY B O 1
ATOM 2496 N N . MET B 1 73 ? -2.439 46.457 39.303 1.00 10.34 73 MET B N 1
ATOM 2497 C CA . MET B 1 73 ? -2.011 46.604 37.926 1.00 11.04 73 MET B CA 1
ATOM 2498 C C . MET B 1 73 ? -2.893 47.538 37.134 1.00 11.47 73 MET B C 1
ATOM 2499 O O . MET B 1 73 ? -3.942 47.973 37.600 1.00 12.10 73 MET B O 1
ATOM 2504 N N . VAL B 1 74 ? -2.420 47.874 35.941 1.00 11.60 74 VAL B N 1
ATOM 2505 C CA . VAL B 1 74 ? -3.173 48.693 35.006 1.00 10.43 74 VAL B CA 1
ATOM 2506 C C . VAL B 1 74 ? -2.973 47.978 33.673 1.00 10.62 74 VAL B C 1
ATOM 2507 O O . VAL B 1 74 ? -1.847 47.618 33.307 1.00 11.02 74 VAL B O 1
ATOM 2511 N N . LEU B 1 75 ? -4.077 47.738 32.973 1.00 11.02 75 LEU B N 1
ATOM 2512 C CA . LEU B 1 75 ? -4.062 47.028 31.698 1.00 11.11 75 LEU B CA 1
ATOM 2513 C C . LEU B 1 75 ? -4.673 47.939 30.646 1.00 12.48 75 LEU B C 1
ATOM 2514 O O . LEU B 1 75 ? -5.845 48.294 30.740 1.00 12.44 75 LEU B O 1
ATOM 2519 N N . ILE B 1 76 ? -3.876 48.308 29.647 1.00 10.72 76 ILE B N 1
ATOM 2520 C CA . ILE B 1 76 ? -4.335 49.206 28.595 1.00 11.33 76 ILE B CA 1
ATOM 2521 C C . ILE B 1 76 ? -4.677 48.439 27.323 1.00 10.32 76 ILE B C 1
ATOM 2522 O O . ILE B 1 76 ? -3.792 47.966 26.609 1.00 12.07 76 ILE B O 1
ATOM 2527 N N . LEU B 1 77 ? -5.973 48.320 27.053 1.00 12.16 77 LEU B N 1
ATOM 2528 C CA . LEU B 1 77 ? -6.459 47.601 25.884 1.00 14.35 77 LEU B CA 1
ATOM 2529 C C . LEU B 1 77 ? -6.811 48.568 24.763 1.00 14.77 77 LEU B C 1
ATOM 2530 O O . LEU B 1 77 ? -6.995 49.763 24.993 1.00 15.75 77 LEU B O 1
ATOM 2535 N N . PRO B 1 78 ? -6.921 48.055 23.529 1.00 17.01 78 PRO B N 1
ATOM 2536 C CA . PRO B 1 78 ? -7.262 48.922 22.402 1.00 19.44 78 PRO B CA 1
ATOM 2537 C C . PRO B 1 78 ? -8.684 49.436 22.575 1.00 20.36 78 PRO B C 1
ATOM 2538 O O . PRO B 1 78 ? -9.491 48.826 23.281 1.00 19.04 78 PRO B O 1
ATOM 2542 N N . GLU B 1 79 ? -8.991 50.563 21.941 1.00 22.71 79 GLU B N 1
ATOM 2543 C CA . GLU B 1 79 ? -10.326 51.143 22.032 1.00 23.38 79 GLU B CA 1
ATOM 2544 C C . GLU B 1 79 ? -11.337 50.091 21.582 1.00 22.05 79 GLU B C 1
ATOM 2545 O O . GLU B 1 79 ? -11.126 49.405 20.582 1.00 23.69 79 GLU B O 1
ATOM 2556 N N . GLY B 1 80 ? -12.431 49.963 22.323 1.00 19.06 80 GLY B N 1
ATOM 2557 C CA . GLY B 1 80 ? -13.442 48.975 21.986 1.00 17.88 80 GLY B CA 1
ATOM 2558 C C . GLY B 1 80 ? -13.359 47.689 22.783 1.00 17.30 80 GLY B C 1
ATOM 2559 O O . GLY B 1 80 ? -14.353 46.973 22.904 1.00 16.74 80 GLY B O 1
ATOM 2560 N N . PHE B 1 81 ? -12.174 47.376 23.303 1.00 17.86 81 PHE B N 1
ATOM 2561 C CA . PHE B 1 81 ? -11.986 46.176 24.118 1.00 17.07 81 PHE B CA 1
ATOM 2562 C C . PHE B 1 81 ? -12.293 46.574 25.555 1.00 18.14 81 PHE B C 1
ATOM 2563 O O . PHE B 1 81 ? -11.698 47.517 26.078 1.00 20.29 81 PHE B O 1
ATOM 2571 N N . GLU B 1 82 ? -13.208 45.857 26.196 1.00 14.80 82 GLU B N 1
ATOM 2572 C CA . GLU B 1 82 ? -13.588 46.171 27.571 1.00 15.01 82 GLU B CA 1
ATOM 2573 C C . GLU B 1 82 ? -13.749 44.914 28.415 1.00 12.85 82 GLU B C 1
ATOM 2574 O O . GLU B 1 82 ? -13.680 43.802 27.897 1.00 13.09 82 GLU B O 1
ATOM 2580 N N . LEU B 1 83 ? -13.939 45.093 29.722 1.00 11.93 83 LEU B N 1
ATOM 2581 C CA . LEU B 1 83 ? -14.122 43.959 30.616 1.00 11.71 83 LEU B CA 1
ATOM 2582 C C . LEU B 1 83 ? -15.350 43.204 30.127 1.00 12.28 83 LEU B C 1
ATOM 2583 O O . LEU B 1 83 ? -16.366 43.810 29.818 1.00 11.86 83 LEU B O 1
ATOM 2588 N N . ALA B 1 84 ? -15.255 41.882 30.061 1.00 13.36 84 ALA B N 1
ATOM 2589 C CA . ALA B 1 84 ? -16.376 41.076 29.599 1.00 14.99 84 ALA B CA 1
ATOM 2590 C C . ALA B 1 84 ? -17.546 41.154 30.577 1.00 14.96 84 ALA B C 1
ATOM 2591 O O . ALA B 1 84 ? -17.356 41.158 31.791 1.00 15.28 84 ALA B O 1
ATOM 2593 N N . PRO B 1 85 ? -18.777 41.241 30.053 1.00 12.67 85 PRO B N 1
ATOM 2594 C CA . PRO B 1 85 ? -19.939 41.309 30.943 1.00 14.41 85 PRO B CA 1
ATOM 2595 C C . PRO B 1 85 ? -20.093 39.955 31.647 1.00 13.90 85 PRO B C 1
ATOM 2596 O O . PRO B 1 85 ? -19.859 38.907 31.042 1.00 13.75 85 PRO B O 1
ATOM 2600 N N . PRO B 1 86 ? -20.479 39.963 32.935 1.00 14.69 86 PRO B N 1
ATOM 2601 C CA . PRO B 1 86 ? -20.660 38.742 33.733 1.00 16.01 86 PRO B CA 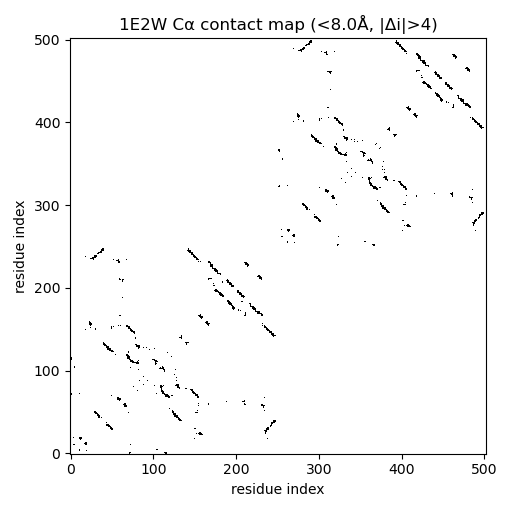1
ATOM 2602 C C . PRO B 1 86 ? -21.423 37.623 33.020 1.00 14.25 86 PRO B C 1
ATOM 2603 O O . PRO B 1 86 ? -21.093 36.444 33.156 1.00 12.93 86 PRO B O 1
ATOM 2607 N N . ASP B 1 87 ? -22.445 38.003 32.262 1.00 15.10 87 ASP B N 1
ATOM 2608 C CA . ASP B 1 87 ? -23.265 37.047 31.534 1.00 18.41 87 ASP B CA 1
ATOM 2609 C C . ASP B 1 87 ? -22.456 36.194 30.560 1.00 16.87 87 ASP B C 1
ATOM 2610 O O . ASP B 1 87 ? -22.776 35.021 30.328 1.00 17.42 87 ASP B O 1
ATOM 2615 N N . ARG B 1 88 ? -21.408 36.789 29.998 1.00 17.12 88 ARG B N 1
ATOM 2616 C CA . ARG B 1 88 ? -20.561 36.112 29.012 1.00 14.86 88 ARG B CA 1
ATOM 2617 C C . ARG B 1 88 ? -19.294 35.485 29.603 1.00 15.16 88 ARG B C 1
ATOM 2618 O O . ARG B 1 88 ? -18.447 34.997 28.856 1.00 15.88 88 ARG B O 1
ATOM 2626 N N . VAL B 1 89 ? -19.151 35.497 30.924 1.00 14.40 89 VAL B N 1
ATOM 2627 C CA . VAL B 1 89 ? -17.960 34.919 31.541 1.00 15.39 89 VAL B CA 1
ATOM 2628 C C . VAL B 1 89 ? -18.258 33.554 32.163 1.00 15.89 89 VAL B C 1
ATOM 2629 O O . VAL B 1 89 ? -19.062 33.447 33.091 1.00 16.16 89 VAL B O 1
ATOM 2633 N N . PRO B 1 90 ? -17.622 32.489 31.650 1.00 15.69 90 PRO B N 1
ATOM 2634 C CA . PRO B 1 90 ? -17.857 31.148 32.200 1.00 16.69 90 PRO B CA 1
ATOM 2635 C C . PRO B 1 90 ? -17.572 31.126 33.700 1.00 16.34 90 PRO B C 1
ATOM 2636 O O . PRO B 1 90 ? -16.648 31.784 34.171 1.00 15.49 90 PRO B O 1
ATOM 2640 N N . ALA B 1 91 ? -18.365 30.373 34.455 1.00 15.43 91 ALA B N 1
ATOM 2641 C CA . ALA B 1 91 ? -18.164 30.292 35.896 1.00 16.33 91 ALA B CA 1
ATOM 2642 C C . ALA B 1 91 ? -16.746 29.830 36.212 1.00 17.20 91 ALA B C 1
ATOM 2643 O O . ALA B 1 91 ? -16.178 30.209 37.234 1.00 17.81 91 ALA B O 1
ATOM 2645 N N . GLU B 1 92 ? -16.181 29.009 35.330 1.00 20.52 92 GLU B N 1
ATOM 2646 C CA . GLU B 1 92 ? -14.828 28.498 35.517 1.00 23.21 92 GLU B CA 1
ATOM 2647 C C . GLU B 1 92 ? -13.852 29.667 35.547 1.00 22.93 92 GLU B C 1
ATOM 2648 O O . GLU B 1 92 ? -12.865 29.658 36.289 1.00 22.54 92 GLU B O 1
ATOM 2654 N N . ILE B 1 93 ? -14.136 30.674 34.729 1.00 21.88 93 ILE B N 1
ATOM 2655 C CA . ILE B 1 93 ? -13.287 31.854 34.660 1.00 20.26 93 ILE B CA 1
ATOM 2656 C C . ILE B 1 93 ? -13.577 32.799 35.822 1.00 19.57 93 ILE B C 1
ATOM 2657 O O . ILE B 1 93 ? -12.664 33.403 36.379 1.00 18.56 93 ILE B O 1
ATOM 2662 N N . LYS B 1 94 ? -14.847 32.922 36.199 1.00 15.79 94 LYS B N 1
ATOM 2663 C CA . LYS B 1 94 ? -15.205 33.794 37.312 1.00 16.55 94 LYS B CA 1
ATOM 2664 C C . LYS B 1 94 ? -14.481 33.344 38.576 1.00 18.13 94 LYS B C 1
ATOM 2665 O O . LYS B 1 94 ? -14.058 34.167 39.390 1.00 17.87 94 LYS B O 1
ATOM 2671 N N . GLU B 1 95 ? -14.344 32.031 38.729 1.00 18.34 95 GLU B N 1
ATOM 2672 C CA . GLU B 1 95 ? -13.685 31.452 39.893 1.00 23.52 95 GLU B CA 1
ATOM 2673 C C . GLU B 1 95 ? -12.226 31.893 39.936 1.00 23.96 95 GLU B C 1
ATOM 2674 O O . GLU B 1 95 ? -11.691 32.190 41.005 1.00 25.18 95 GLU B O 1
ATOM 2680 N N . LYS B 1 96 ? -11.593 31.945 38.768 1.00 27.62 96 LYS B N 1
ATOM 2681 C CA . LYS B 1 96 ? -10.197 32.358 38.674 1.00 29.10 96 LYS B CA 1
ATOM 2682 C C . LYS B 1 96 ? -10.053 33.848 38.966 1.00 28.81 96 LYS B C 1
ATOM 2683 O O . LYS B 1 96 ? -9.029 34.292 39.483 1.00 28.76 96 LYS B O 1
ATOM 2689 N N . VAL B 1 97 ? -11.084 34.615 38.631 1.00 24.18 97 VAL B N 1
ATOM 2690 C CA . VAL B 1 97 ? -11.083 36.051 38.879 1.00 23.59 97 VAL B CA 1
ATOM 2691 C C . VAL B 1 97 ? -11.257 36.313 40.374 1.00 24.74 97 VAL B C 1
ATOM 2692 O O . VAL B 1 97 ? -10.805 37.331 40.898 1.00 24.70 97 VAL B O 1
ATOM 2696 N N . GLY B 1 98 ? -11.919 35.385 41.057 1.00 26.46 98 GLY B N 1
ATOM 2697 C CA . GLY B 1 98 ? -12.138 35.545 42.482 1.00 26.00 98 GLY B CA 1
ATOM 2698 C C . GLY B 1 98 ? -12.975 36.765 42.805 1.00 26.39 98 GLY B C 1
ATOM 2699 O O . GLY B 1 98 ? -13.980 37.037 42.144 1.00 27.31 98 GLY B O 1
ATOM 2700 N N . ASN B 1 99 ? -12.562 37.513 43.821 1.00 20.78 99 ASN B N 1
ATOM 2701 C CA . ASN B 1 99 ? -13.299 38.701 44.217 1.00 21.18 99 ASN B CA 1
ATOM 2702 C C . ASN B 1 99 ? -12.651 39.966 43.672 1.00 17.71 99 ASN B C 1
ATOM 2703 O O . ASN B 1 99 ? -12.831 41.052 44.223 1.00 19.79 99 ASN B O 1
ATOM 2708 N N . LEU B 1 100 ? -11.897 39.821 42.586 1.00 18.59 100 LEU B N 1
ATOM 2709 C CA . LEU B 1 100 ? -11.237 40.964 41.969 1.00 16.57 100 LEU B CA 1
ATOM 2710 C C . LEU B 1 100 ? -12.227 41.771 41.151 1.00 16.39 100 LEU B C 1
ATOM 2711 O O . LEU B 1 100 ? -13.017 41.218 40.382 1.00 15.53 100 LEU B O 1
ATOM 2716 N N . TYR B 1 101 ? -12.182 43.083 41.325 1.00 16.68 101 TYR B N 1
ATOM 2717 C CA . TYR B 1 101 ? -13.053 43.965 40.577 1.00 18.45 101 TYR B CA 1
ATOM 2718 C C . TYR B 1 101 ? -12.211 44.846 39.677 1.00 17.86 101 TYR B C 1
ATOM 2719 O O . TYR B 1 101 ? -11.627 45.837 40.114 1.00 16.38 101 TYR B O 1
ATOM 2728 N N . TYR B 1 102 ? -12.125 44.449 38.415 1.00 16.85 102 TYR B N 1
ATOM 2729 C CA . TYR B 1 102 ? -11.372 45.204 37.432 1.00 16.77 102 TYR B CA 1
ATOM 2730 C C . TYR B 1 102 ? -12.217 46.423 37.098 1.00 18.38 102 TYR B C 1
ATOM 2731 O O . TYR B 1 102 ? -13.315 46.297 36.556 1.00 21.49 102 TYR B O 1
ATOM 2740 N N . GLN B 1 103 ? -11.706 47.602 37.430 1.00 16.14 103 GLN B N 1
ATOM 2741 C CA . GLN B 1 103 ? -12.441 48.837 37.194 1.00 17.27 103 GLN B CA 1
ATOM 2742 C C . GLN B 1 103 ? -11.850 49.682 36.074 1.00 15.85 103 GLN B C 1
ATOM 2743 O O . GLN B 1 103 ? -10.647 49.642 35.811 1.00 13.35 103 GLN B O 1
ATOM 2749 N N . PRO B 1 104 ? -12.693 50.469 35.399 1.00 14.39 104 PRO B N 1
ATOM 2750 C CA . PRO B 1 104 ? -12.162 51.307 34.325 1.00 14.71 104 PRO B CA 1
ATOM 2751 C C . PRO B 1 104 ? -11.310 52.407 34.954 1.00 14.66 104 PRO B C 1
ATOM 2752 O O . PRO B 1 104 ? -11.602 52.875 36.060 1.00 14.45 104 PRO B O 1
ATOM 2756 N N . TYR B 1 105 ? -10.253 52.809 34.258 1.00 14.36 105 TYR B N 1
ATOM 2757 C CA . TYR B 1 105 ? -9.365 53.852 34.757 1.00 14.65 105 TYR B CA 1
ATOM 2758 C C . TYR B 1 105 ? -10.196 55.107 35.029 1.00 15.84 105 TYR B C 1
ATOM 2759 O O . TYR B 1 105 ? -9.960 55.830 35.999 1.00 17.00 105 TYR B O 1
ATOM 2768 N N . SER B 1 106 ? -11.162 55.356 34.149 1.00 15.57 106 SER B N 1
ATOM 2769 C CA . SER B 1 106 ? -12.088 56.480 34.283 1.00 19.28 106 SER B CA 1
ATOM 2770 C C . SER B 1 106 ? -13.321 56.070 33.487 1.00 21.48 106 SER B C 1
ATOM 2771 O O . SER B 1 106 ? -13.252 55.159 32.659 1.00 20.24 106 SER B O 1
ATOM 2774 N N . PRO B 1 107 ? -14.467 56.723 33.729 1.00 27.33 107 PRO B N 1
ATOM 2775 C CA . PRO B 1 107 ? -15.687 56.371 32.993 1.00 29.55 107 PRO B CA 1
ATOM 2776 C C . PRO B 1 107 ? -15.530 56.461 31.476 1.00 29.98 107 PRO B C 1
ATOM 2777 O O . PRO B 1 107 ? -16.224 55.768 30.731 1.00 31.68 107 PRO B O 1
ATOM 2781 N N . GLU B 1 108 ? -14.612 57.310 31.025 1.00 29.19 108 GLU B N 1
ATOM 2782 C CA . GLU B 1 108 ? -14.379 57.494 29.598 1.00 28.41 108 GLU B CA 1
ATOM 2783 C C . GLU B 1 108 ? -13.245 56.620 29.064 1.00 26.93 108 GLU B C 1
ATOM 2784 O O . GLU B 1 108 ? -12.884 56.709 27.892 1.00 27.51 108 GLU B O 1
ATOM 2790 N N . GLN B 1 109 ? -12.693 55.772 29.925 1.00 20.93 109 GLN B N 1
ATOM 2791 C CA . GLN B 1 109 ? -11.595 54.889 29.542 1.00 18.61 109 GLN B CA 1
ATOM 2792 C C . GLN B 1 109 ? -11.892 53.452 29.970 1.00 17.73 109 GLN B C 1
ATOM 2793 O O . GLN B 1 109 ? -11.136 52.847 30.734 1.00 15.86 109 GLN B O 1
ATOM 2799 N N . LYS B 1 110 ? -12.998 52.908 29.476 1.00 16.69 110 LYS B N 1
ATOM 2800 C CA . LYS B 1 110 ? -13.396 51.548 29.822 1.00 17.27 110 LYS B CA 1
ATOM 2801 C C . LYS B 1 110 ? -12.450 50.497 29.248 1.00 13.93 110 LYS B C 1
ATOM 2802 O O . LYS B 1 110 ? -12.521 49.321 29.614 1.00 13.82 110 LYS B O 1
ATOM 2808 N N . ASN B 1 111 ? -11.566 50.921 28.348 1.00 13.90 111 ASN B N 1
ATOM 2809 C CA . ASN B 1 111 ? -10.603 50.014 27.735 1.00 12.14 111 ASN B CA 1
ATOM 2810 C C . ASN B 1 111 ? -9.332 49.919 28.578 1.00 11.11 111 ASN B C 1
ATOM 2811 O O . ASN B 1 111 ? -8.407 49.181 28.235 1.00 11.47 111 ASN B O 1
ATOM 2816 N N . ILE B 1 112 ? -9.282 50.684 29.664 1.00 12.10 112 ILE B N 1
ATOM 2817 C CA . ILE B 1 112 ? -8.134 50.654 30.565 1.00 12.81 112 ILE B CA 1
ATOM 2818 C C . ILE B 1 112 ? -8.649 50.135 31.900 1.00 12.46 112 ILE B C 1
ATOM 2819 O O . ILE B 1 112 ? -9.522 50.743 32.522 1.00 13.55 112 ILE B O 1
ATOM 2824 N N . LEU B 1 113 ? -8.110 49.000 32.333 1.00 11.38 113 LEU B N 1
ATOM 2825 C CA . LEU B 1 113 ? -8.548 48.386 33.578 1.00 11.12 113 LEU B CA 1
ATOM 2826 C C . LEU B 1 113 ? -7.506 48.436 34.679 1.00 11.41 113 LEU B C 1
ATOM 2827 O O . LEU B 1 113 ? -6.310 48.302 34.426 1.00 12.49 113 LEU B O 1
ATOM 2832 N N . VAL B 1 114 ? -7.971 48.632 35.906 1.00 12.39 114 VAL B N 1
ATOM 2833 C CA . VAL B 1 114 ? -7.078 48.656 37.056 1.00 13.61 114 VAL B CA 1
ATOM 2834 C C . VAL B 1 114 ? -7.646 47.775 38.153 1.00 13.49 114 VAL B C 1
ATOM 2835 O O . VAL B 1 114 ? -8.852 47.533 38.208 1.00 14.21 114 VAL B O 1
ATOM 2839 N N . VAL B 1 115 ? -6.762 47.275 39.007 1.00 10.91 115 VAL B N 1
ATOM 2840 C CA . VAL B 1 115 ? -7.169 46.465 40.141 1.00 11.76 115 VAL B CA 1
ATOM 2841 C C . VAL B 1 115 ? -6.072 46.581 41.188 1.00 11.18 115 VAL B C 1
ATOM 2842 O O . VAL B 1 115 ? -4.907 46.829 40.857 1.00 11.24 115 VAL B O 1
ATOM 2846 N N . GLY B 1 116 ? -6.448 46.440 42.454 1.00 11.78 116 GLY B N 1
ATOM 2847 C CA . GLY B 1 116 ? -5.467 46.536 43.518 1.00 13.36 116 GLY B CA 1
ATOM 2848 C C . GLY B 1 116 ? -5.692 47.750 44.394 1.00 13.54 116 GLY B C 1
ATOM 2849 O O . GLY B 1 116 ? -6.353 48.706 43.991 1.00 14.16 116 GLY B O 1
ATOM 2850 N N . PRO B 1 117 ? -5.121 47.756 45.601 1.00 13.10 117 PRO B N 1
ATOM 2851 C CA . PRO B 1 117 ? -4.291 46.669 46.122 1.00 12.68 117 PRO B CA 1
ATOM 2852 C C . PRO B 1 117 ? -5.069 45.444 46.595 1.00 14.45 117 PRO B C 1
ATOM 2853 O O . PRO B 1 117 ? -6.147 45.563 47.189 1.00 15.21 117 PRO B O 1
ATOM 2857 N N . VAL B 1 118 ? -4.511 44.270 46.319 1.00 13.12 118 VAL B N 1
ATOM 2858 C CA . VAL B 1 118 ? -5.092 42.998 46.741 1.00 13.84 118 VAL B CA 1
ATOM 2859 C C . VAL B 1 118 ? -3.917 42.108 47.146 1.00 14.42 118 VAL B C 1
ATOM 2860 O O . VAL B 1 118 ? -2.781 42.355 46.743 1.00 15.32 118 VAL B O 1
ATOM 2864 N N . PRO B 1 119 ? -4.165 41.069 47.961 1.00 14.15 119 PRO B N 1
ATOM 2865 C CA . PRO B 1 119 ? -3.087 40.174 48.409 1.00 14.61 119 PRO B CA 1
ATOM 2866 C C . PRO B 1 119 ? -2.275 39.480 47.315 1.00 14.45 119 PRO B C 1
ATOM 2867 O O . PRO B 1 119 ? -2.830 38.823 46.441 1.00 15.31 119 PRO B O 1
ATOM 2871 N N . GLY B 1 120 ? -0.954 39.613 47.389 1.00 15.03 120 GLY B N 1
ATOM 2872 C CA . GLY B 1 120 ? -0.089 38.983 46.406 1.00 14.71 120 GLY B CA 1
ATOM 2873 C C . GLY B 1 120 ? -0.063 37.471 46.546 1.00 16.57 120 GLY B C 1
ATOM 2874 O O . GLY B 1 120 ? 0.155 36.749 45.570 1.00 15.44 120 GLY B O 1
ATOM 2875 N N . LYS B 1 121 ? -0.273 36.990 47.767 1.00 19.89 121 LYS B N 1
ATOM 2876 C CA . LYS B 1 121 ? -0.287 35.558 48.045 1.00 23.49 121 LYS B CA 1
ATOM 2877 C C . LYS B 1 121 ? -1.267 34.835 47.125 1.00 23.83 121 LYS B C 1
ATOM 2878 O O . LYS B 1 121 ? -0.965 33.770 46.585 1.00 25.40 121 LYS B O 1
ATOM 2884 N N . LYS B 1 122 ? -2.444 35.423 46.949 1.00 23.66 122 LYS B N 1
ATOM 2885 C CA . LYS B 1 122 ? -3.467 34.810 46.118 1.00 24.64 122 LYS B CA 1
ATOM 2886 C C . LYS B 1 122 ? -3.565 35.376 44.709 1.00 22.97 122 LYS B C 1
ATOM 2887 O O . LYS B 1 122 ? -4.008 34.681 43.796 1.00 23.06 122 LYS B O 1
ATOM 2893 N N . TYR B 1 123 ? -3.138 36.619 44.516 1.00 19.69 123 TYR B N 1
ATOM 2894 C CA . TYR B 1 123 ? -3.259 37.221 43.193 1.00 18.18 123 TYR B CA 1
ATOM 2895 C C . TYR B 1 123 ? -1.982 37.582 42.445 1.00 19.01 123 TYR B C 1
ATOM 2896 O O . TYR B 1 123 ? -1.973 38.526 41.653 1.00 20.03 123 TYR B O 1
ATOM 2905 N N . SER B 1 124 ? -0.909 36.828 42.673 1.00 19.86 124 SER B N 1
ATOM 2906 C CA . SER B 1 124 ? 0.339 37.079 41.958 1.00 20.32 124 SER B CA 1
ATOM 2907 C C . SER B 1 124 ? 0.052 36.732 40.497 1.00 19.82 124 SER B C 1
ATOM 2908 O O . SER B 1 124 ? 0.767 37.153 39.588 1.00 19.95 124 SER B O 1
ATOM 2911 N N . GLU B 1 125 ? -0.995 35.938 40.291 1.00 18.93 125 GLU B N 1
ATOM 2912 C CA . GLU B 1 125 ? -1.446 35.577 38.952 1.00 18.17 125 GLU B CA 1
ATOM 2913 C C . GLU B 1 125 ? -2.887 36.061 38.864 1.00 17.22 125 GLU B C 1
ATOM 2914 O O . GLU B 1 125 ? -3.686 35.824 39.773 1.00 17.70 125 GLU B O 1
ATOM 2920 N N . MET B 1 126 ? -3.211 36.762 37.785 1.00 12.90 126 MET B N 1
ATOM 2921 C CA . MET B 1 126 ? -4.561 37.269 37.587 1.00 14.44 126 MET B CA 1
ATOM 2922 C C . MET B 1 126 ? -5.072 36.863 36.220 1.00 14.51 126 MET B C 1
ATOM 2923 O O . MET B 1 126 ? -4.301 36.749 35.268 1.00 14.73 126 MET B O 1
ATOM 2928 N N . VAL B 1 127 ? -6.381 36.662 36.137 1.00 14.04 127 VAL B N 1
ATOM 2929 C CA . VAL B 1 127 ? -7.041 36.310 34.890 1.00 13.67 127 VAL B CA 1
ATOM 2930 C C . VAL B 1 127 ? -8.068 37.407 34.643 1.00 13.82 127 VAL B C 1
ATOM 2931 O O . VAL B 1 127 ? -8.876 37.724 35.517 1.00 13.21 127 VAL B O 1
ATOM 2935 N N . VAL B 1 128 ? -8.020 38.006 33.457 1.00 11.97 128 VAL B N 1
ATOM 2936 C CA . VAL B 1 128 ? -8.935 39.087 33.117 1.00 12.82 128 VAL B CA 1
ATOM 2937 C C . VAL B 1 128 ? -9.771 38.712 31.900 1.00 12.26 128 VAL B C 1
ATOM 2938 O O . VAL B 1 128 ? -9.228 38.484 30.817 1.00 13.97 128 VAL B O 1
ATOM 2942 N N . PRO B 1 129 ? -11.104 38.631 32.065 1.00 12.91 129 PRO B N 1
ATOM 2943 C CA . PRO B 1 129 ? -12.011 38.286 30.964 1.00 12.41 129 PRO B CA 1
ATOM 2944 C C . PRO B 1 129 ? -12.308 39.547 30.152 1.00 12.57 129 PRO B C 1
ATOM 2945 O O . PRO B 1 129 ? -12.808 40.544 30.678 1.00 12.12 129 PRO B O 1
ATOM 2949 N N . ILE B 1 130 ? -11.995 39.492 28.863 1.00 12.02 130 ILE B N 1
ATOM 2950 C CA . ILE B 1 130 ? -12.165 40.640 27.980 1.00 13.25 130 ILE B CA 1
ATOM 2951 C C . ILE B 1 130 ? -13.076 40.334 26.801 1.00 12.73 130 ILE B C 1
ATOM 2952 O O . ILE B 1 130 ? -13.024 39.242 26.248 1.00 12.83 130 ILE B O 1
ATOM 2957 N N . LEU B 1 131 ? -13.910 41.299 26.425 1.00 14.70 131 LEU B N 1
ATOM 2958 C CA . LEU B 1 131 ? -14.797 41.128 25.277 1.00 13.97 131 LEU B CA 1
ATOM 2959 C C . LEU B 1 131 ? -14.264 41.950 24.111 1.00 15.23 131 LEU B C 1
ATOM 2960 O O . LEU B 1 131 ? -14.098 43.165 24.226 1.00 14.93 131 LEU B O 1
ATOM 2965 N N . SER B 1 132 ? -13.987 41.292 22.990 1.00 13.16 132 SER B N 1
ATOM 2966 C CA . SER B 1 132 ? -13.481 42.001 21.818 1.00 14.04 132 SER B CA 1
ATOM 2967 C C . SER B 1 132 ? -14.624 42.742 21.133 1.00 14.35 132 SER B C 1
ATOM 2968 O O . SER B 1 132 ? -15.779 42.326 21.218 1.00 15.72 132 SER B O 1
ATOM 2971 N N . PRO B 1 133 ? -14.319 43.860 20.454 1.00 13.98 133 PRO B N 1
ATOM 2972 C CA . PRO B 1 133 ? -15.338 44.646 19.755 1.00 14.90 133 PRO B CA 1
ATOM 2973 C C . PRO B 1 133 ? -15.628 44.053 18.378 1.00 16.96 133 PRO B C 1
ATOM 2974 O O . PRO B 1 133 ? -15.052 43.032 18.005 1.00 16.90 133 PRO B O 1
ATOM 2978 N N . ASP B 1 134 ? -16.517 44.695 17.630 1.00 18.75 134 ASP B N 1
ATOM 2979 C CA . ASP B 1 134 ? -16.873 44.223 16.294 1.00 20.82 134 ASP B CA 1
ATOM 2980 C C . ASP B 1 134 ? -16.852 45.388 15.308 1.00 21.18 134 ASP B C 1
ATOM 2981 O O . ASP B 1 134 ? -17.660 46.310 15.408 1.00 22.92 134 ASP B O 1
ATOM 2986 N N . PRO B 1 135 ? -15.917 45.365 14.345 1.00 23.82 135 PRO B N 1
ATOM 2987 C CA . PRO B 1 135 ? -15.823 46.441 13.354 1.00 25.09 135 PRO B CA 1
ATOM 2988 C C . PRO B 1 135 ? -17.124 46.629 12.578 1.00 27.75 135 PRO B C 1
ATOM 2989 O O . PRO B 1 135 ? -17.393 47.709 12.054 1.00 28.76 135 PRO B O 1
ATOM 2993 N N . ALA B 1 136 ? -17.928 45.573 12.518 1.00 31.23 136 ALA B N 1
ATOM 2994 C CA . ALA B 1 136 ? -19.200 45.616 11.805 1.00 33.70 136 ALA B CA 1
ATOM 2995 C C . ALA B 1 136 ? -20.244 46.444 12.550 1.00 36.00 136 ALA B C 1
ATOM 2996 O O . ALA B 1 136 ? -21.304 46.752 12.004 1.00 36.77 136 ALA B O 1
ATOM 2998 N N . LYS B 1 137 ? -19.945 46.806 13.795 1.00 39.04 137 LYS B N 1
ATOM 2999 C CA . LYS B 1 137 ? -20.874 47.595 14.598 1.00 40.57 137 LYS B CA 1
ATOM 3000 C C . LYS B 1 137 ? -20.196 48.788 15.261 1.00 40.90 137 LYS B C 1
ATOM 3001 O O . LYS B 1 137 ? -20.863 49.666 15.808 1.00 42.13 137 LYS B O 1
ATOM 3007 N N . ASN B 1 138 ? -18.869 48.815 15.212 1.00 33.45 138 ASN B N 1
ATOM 3008 C CA . ASN B 1 138 ? -18.100 49.892 15.821 1.00 33.35 138 ASN B CA 1
ATOM 3009 C C . ASN B 1 138 ? -17.100 50.439 14.810 1.00 33.62 138 ASN B C 1
ATOM 3010 O O . ASN B 1 138 ? -16.083 49.806 14.533 1.00 32.46 138 ASN B O 1
ATOM 3015 N N . LYS B 1 139 ? -17.386 51.616 14.263 1.00 40.03 139 LYS B N 1
ATOM 3016 C CA . LYS B 1 139 ? -16.495 52.217 13.277 1.00 41.52 139 LYS B CA 1
ATOM 3017 C C . LYS B 1 139 ? -15.222 52.792 13.893 1.00 40.69 139 LYS B C 1
ATOM 3018 O O . LYS B 1 139 ? -14.398 53.386 13.197 1.00 41.11 139 LYS B O 1
ATOM 3024 N N . ASN B 1 140 ? -15.061 52.613 15.200 1.00 36.46 140 ASN B N 1
ATOM 3025 C CA . ASN B 1 140 ? -13.871 53.099 15.888 1.00 34.89 140 ASN B CA 1
ATOM 3026 C C . ASN B 1 140 ? -12.829 51.988 15.972 1.00 32.17 140 ASN B C 1
ATOM 3027 O O . ASN B 1 140 ? -11.728 52.195 16.482 1.00 32.00 140 ASN B O 1
ATOM 3032 N N . VAL B 1 141 ? -13.186 50.810 15.466 1.00 28.10 141 VAL B N 1
ATOM 3033 C CA . VAL B 1 141 ? -12.284 49.663 15.476 1.00 26.00 141 VAL B CA 1
ATOM 3034 C C . VAL B 1 141 ? -12.221 49.005 14.098 1.00 25.43 141 VAL B C 1
ATOM 3035 O O . VAL B 1 141 ? -13.197 49.019 13.347 1.00 25.37 141 VAL B O 1
ATOM 3039 N N . SER B 1 142 ? -11.066 48.432 13.775 1.00 26.14 142 SER B N 1
ATOM 3040 C CA . SER B 1 142 ? -10.861 47.776 12.487 1.00 25.36 142 SER B CA 1
ATOM 3041 C C . SER B 1 142 ? -10.243 46.393 12.669 1.00 24.09 142 SER B C 1
ATOM 3042 O O . SER B 1 142 ? -9.879 46.006 13.779 1.00 20.65 142 SER B O 1
ATOM 3045 N N . TYR B 1 143 ? -10.129 45.647 11.575 1.00 25.59 143 TYR B N 1
ATOM 3046 C CA . TYR B 1 143 ? -9.532 44.319 11.625 1.00 26.60 143 TYR B CA 1
ATOM 3047 C C . TYR B 1 143 ? -8.027 44.494 11.510 1.00 27.24 143 TYR B C 1
ATOM 3048 O O . TYR B 1 143 ? -7.452 44.363 10.430 1.00 28.83 143 TYR B O 1
ATOM 3057 N N . LEU B 1 144 ? -7.395 44.797 12.638 1.00 21.80 144 LEU B N 1
ATOM 3058 C CA . LEU B 1 144 ? -5.960 45.017 12.670 1.00 21.15 144 LEU B CA 1
ATOM 3059 C C . LEU B 1 144 ? -5.326 44.272 13.830 1.00 19.92 144 LEU B C 1
ATOM 3060 O O . LEU B 1 144 ? -6.019 43.657 14.646 1.00 18.86 144 LEU B O 1
ATOM 3065 N N . LYS B 1 145 ? -4.000 44.320 13.880 1.00 20.85 145 LYS B N 1
ATOM 3066 C CA . LYS B 1 145 ? -3.252 43.702 14.961 1.00 20.63 145 LYS B CA 1
ATOM 3067 C C . LYS B 1 145 ? -3.090 44.861 15.937 1.00 21.27 145 LYS B C 1
ATOM 3068 O O . LYS B 1 145 ? -2.459 45.869 15.615 1.00 22.11 145 LYS B O 1
ATOM 3074 N N . TYR B 1 146 ? -3.683 44.724 17.119 1.00 20.67 146 TYR B N 1
ATOM 3075 C CA . TYR B 1 146 ? -3.640 45.776 18.124 1.00 20.72 146 TYR B CA 1
ATOM 3076 C C . TYR B 1 146 ? -2.673 45.508 19.265 1.00 18.73 146 TYR B C 1
ATOM 3077 O O . TYR B 1 146 ? -2.519 44.373 19.712 1.00 17.11 146 TYR B O 1
ATOM 3086 N N . PRO B 1 147 ? -2.009 46.562 19.754 1.00 18.45 147 PRO B N 1
ATOM 3087 C CA . PRO B 1 147 ? -1.063 46.406 20.859 1.00 16.93 147 PRO B CA 1
ATOM 3088 C C . PRO B 1 147 ? -1.805 46.449 22.192 1.00 15.79 147 PRO B C 1
ATOM 3089 O O . PRO B 1 147 ? -2.885 47.037 22.297 1.00 16.23 147 PRO B O 1
ATOM 3093 N N . ILE B 1 148 ? -1.217 45.810 23.196 1.00 13.88 148 ILE B N 1
ATOM 3094 C CA . ILE B 1 148 ? -1.771 45.784 24.546 1.00 13.48 148 ILE B CA 1
ATOM 3095 C C . ILE B 1 148 ? -0.614 46.107 25.488 1.00 12.51 148 ILE B C 1
ATOM 3096 O O . ILE B 1 148 ? 0.462 45.513 25.386 1.00 14.98 148 ILE B O 1
ATOM 3101 N N . TYR B 1 149 ? -0.836 47.054 26.395 1.00 13.32 149 TYR B N 1
ATOM 3102 C CA . TYR B 1 149 ? 0.203 47.472 27.336 1.00 13.09 149 TYR B CA 1
ATOM 3103 C C . TYR B 1 149 ? -0.212 47.105 28.746 1.00 11.75 149 TYR B C 1
ATOM 3104 O O . TYR B 1 149 ? -1.375 47.255 29.120 1.00 13.04 149 TYR B O 1
ATOM 3113 N N . PHE B 1 150 ? 0.753 46.642 29.530 1.00 11.02 150 PHE B N 1
ATOM 3114 C CA . PHE B 1 150 ? 0.486 46.213 30.894 1.00 10.75 150 PHE B CA 1
ATOM 3115 C C . PHE B 1 150 ? 1.535 46.685 31.898 1.00 11.73 150 PHE B C 1
ATOM 3116 O O . PHE B 1 150 ? 2.728 46.713 31.599 1.00 13.00 150 PHE B O 1
ATOM 3124 N N . GLY B 1 151 ? 1.076 47.055 33.090 1.00 11.11 151 GLY B N 1
ATOM 3125 C CA . GLY B 1 151 ? 1.982 47.485 34.142 1.00 10.37 151 GLY B CA 1
ATOM 3126 C C . GLY B 1 151 ? 1.529 46.783 35.409 1.00 11.79 151 GLY B C 1
ATOM 3127 O O . GLY B 1 151 ? 0.371 46.910 35.795 1.00 12.78 151 GLY B O 1
ATOM 3128 N N . GLY B 1 152 ? 2.423 46.041 36.056 1.00 9.40 152 GLY B N 1
ATOM 3129 C CA . GLY B 1 152 ? 2.037 45.335 37.266 1.00 9.82 152 GLY B CA 1
ATOM 3130 C C . GLY B 1 152 ? 2.957 45.638 38.433 1.00 10.03 152 GLY B C 1
ATOM 3131 O O . GLY B 1 152 ? 4.176 45.699 38.280 1.00 10.66 152 GLY B O 1
ATOM 3132 N N . ASN B 1 153 ? 2.377 45.826 39.610 1.00 9.57 153 ASN B N 1
ATOM 3133 C CA . ASN B 1 153 ? 3.182 46.130 40.785 1.00 10.74 153 ASN B CA 1
ATOM 3134 C C . ASN B 1 153 ? 2.971 45.210 41.969 1.00 10.26 153 ASN B C 1
ATOM 3135 O O . ASN B 1 153 ? 1.905 44.632 42.147 1.00 10.36 153 ASN B O 1
ATOM 3140 N N . ARG B 1 154 ? 4.019 45.081 42.774 1.00 11.25 154 ARG B N 1
ATOM 3141 C CA . ARG B 1 154 ? 3.931 44.335 44.019 1.00 11.51 154 ARG B CA 1
ATOM 3142 C C . ARG B 1 154 ? 4.791 45.116 45.005 1.00 11.23 154 ARG B C 1
ATOM 3143 O O . ARG B 1 154 ? 5.886 45.556 44.666 1.00 11.17 154 ARG B O 1
ATOM 3151 N N . GLY B 1 155 ? 4.265 45.350 46.204 1.00 12.66 155 GLY B N 1
ATOM 3152 C CA . GLY B 1 155 ? 5.040 46.070 47.199 1.00 12.07 155 GLY B CA 1
ATOM 3153 C C . GLY B 1 155 ? 4.809 47.565 47.269 1.00 13.43 155 GLY B C 1
ATOM 3154 O O . GLY B 1 155 ? 4.355 48.201 46.315 1.00 12.29 155 GLY B O 1
ATOM 3155 N N . ARG B 1 156 ? 5.148 48.139 48.417 1.00 10.49 156 ARG B N 1
ATOM 3156 C CA . ARG B 1 156 ? 4.959 49.560 48.643 1.00 11.10 156 ARG B CA 1
ATOM 3157 C C . ARG B 1 156 ? 5.832 50.462 47.775 1.00 10.55 156 ARG B C 1
ATOM 3158 O O . ARG B 1 156 ? 6.942 50.094 47.378 1.00 10.15 156 ARG B O 1
ATOM 3166 N N . GLY B 1 157 ? 5.314 51.654 47.503 1.00 10.25 157 GLY B N 1
ATOM 3167 C CA . GLY B 1 157 ? 6.029 52.629 46.702 1.00 11.59 157 GLY B CA 1
ATOM 3168 C C . GLY B 1 157 ? 7.013 53.434 47.526 1.00 13.34 157 GLY B C 1
ATOM 3169 O O . GLY B 1 157 ? 7.055 53.319 48.755 1.00 11.90 157 GLY B O 1
ATOM 3170 N N . GLN B 1 158 ? 7.791 54.267 46.845 1.00 12.29 158 GLN B N 1
ATOM 3171 C CA . GLN B 1 158 ? 8.820 55.088 47.478 1.00 12.61 158 GLN B CA 1
ATOM 3172 C C . GLN B 1 158 ? 8.467 56.562 47.631 1.00 14.20 158 GLN B C 1
ATOM 3173 O O . GLN B 1 158 ? 9.061 57.262 48.453 1.00 14.69 158 GLN B O 1
ATOM 3179 N N . VAL B 1 159 ? 7.520 57.031 46.829 1.00 12.70 159 VAL B N 1
ATOM 3180 C CA . VAL B 1 159 ? 7.125 58.437 46.840 1.00 14.57 159 VAL B CA 1
ATOM 3181 C C . VAL B 1 159 ? 5.609 58.587 46.818 1.00 14.38 159 VAL B C 1
ATOM 3182 O O . VAL B 1 159 ? 4.916 57.836 46.133 1.00 12.69 159 VAL B O 1
ATOM 3186 N N . TYR B 1 160 ? 5.106 59.564 47.571 1.00 13.15 160 TYR B N 1
ATOM 3187 C CA . TYR B 1 160 ? 3.676 59.844 47.649 1.00 13.50 160 TYR B CA 1
ATOM 3188 C C . TYR B 1 160 ? 3.297 60.885 46.599 1.00 12.72 160 TYR B C 1
ATOM 3189 O O . TYR B 1 160 ? 4.168 61.542 46.019 1.00 14.19 160 TYR B O 1
ATOM 3198 N N . PRO B 1 161 ? 1.992 61.050 46.338 1.00 14.51 161 PRO B N 1
ATOM 3199 C CA . PRO B 1 161 ? 1.549 62.030 45.342 1.00 14.75 161 PRO B CA 1
ATOM 3200 C C . PRO B 1 161 ? 2.201 63.408 45.446 1.00 16.17 161 PRO B C 1
ATOM 3201 O O . PRO B 1 161 ? 2.528 64.017 44.424 1.00 17.33 161 PRO B O 1
ATOM 3205 N N . ASP B 1 162 ? 2.398 63.902 46.666 1.00 15.94 162 ASP B N 1
ATOM 3206 C CA . ASP B 1 162 ? 2.996 65.224 46.829 1.00 17.04 162 ASP B CA 1
ATOM 3207 C C . ASP B 1 162 ? 4.521 65.244 46.822 1.00 17.57 162 ASP B C 1
ATOM 3208 O O . ASP B 1 162 ? 5.137 66.292 47.034 1.00 18.16 162 ASP B O 1
ATOM 3213 N N . GLY B 1 163 ? 5.133 64.093 46.565 1.00 14.72 163 GLY B N 1
ATOM 3214 C CA . GLY B 1 163 ? 6.582 64.039 46.501 1.00 14.65 163 GLY B CA 1
ATOM 3215 C C . GLY B 1 163 ? 7.327 63.652 47.759 1.00 16.04 163 GLY B C 1
ATOM 3216 O O . GLY B 1 163 ? 8.543 63.475 47.724 1.00 17.37 163 GLY B O 1
ATOM 3217 N N . LYS B 1 164 ? 6.621 63.527 48.875 1.00 17.06 164 LYS B N 1
ATOM 3218 C CA . LYS B 1 164 ? 7.282 63.132 50.110 1.00 16.20 164 LYS B CA 1
ATOM 3219 C C . LYS B 1 164 ? 7.652 61.656 50.008 1.00 16.06 164 LYS B C 1
ATOM 3220 O O . LYS B 1 164 ? 6.944 60.869 49.376 1.00 16.58 164 LYS B O 1
ATOM 3226 N N . LYS B 1 165 ? 8.772 61.296 50.623 1.00 17.85 165 LYS B N 1
ATOM 3227 C CA . LYS B 1 165 ? 9.271 59.924 50.619 1.00 17.84 165 LYS B CA 1
ATOM 3228 C C . LYS B 1 165 ? 8.536 59.037 51.607 1.00 17.01 165 LYS B C 1
ATOM 3229 O O . LYS B 1 165 ? 8.023 59.507 52.624 1.00 15.78 165 LYS B O 1
ATOM 3235 N N . SER B 1 166 ? 8.504 57.742 51.314 1.00 14.01 166 SER B N 1
ATOM 3236 C CA . SER B 1 166 ? 7.915 56.787 52.238 1.00 12.54 166 SER B CA 1
ATOM 3237 C C . SER B 1 166 ? 9.142 56.281 52.998 1.00 12.48 166 SER B C 1
ATOM 3238 O O . SER B 1 166 ? 10.263 56.702 52.709 1.00 13.86 166 SER B O 1
ATOM 3241 N N . ASN B 1 167 ? 8.945 55.388 53.959 1.00 12.96 167 ASN B N 1
ATOM 3242 C CA . ASN B 1 167 ? 10.074 54.848 54.713 1.00 13.87 167 ASN B CA 1
ATOM 3243 C C . ASN B 1 167 ? 10.620 53.627 53.976 1.00 13.42 167 ASN B C 1
ATOM 3244 O O . ASN B 1 167 ? 11.519 52.946 54.462 1.00 13.44 167 ASN B O 1
ATOM 3249 N N . PHE B 1 168 ? 10.092 53.380 52.780 1.00 13.63 168 PHE B N 1
ATOM 3250 C CA . PHE B 1 168 ? 10.483 52.214 51.992 1.00 12.66 168 PHE B CA 1
ATOM 3251 C C . PHE B 1 168 ? 11.516 52.514 50.907 1.00 12.91 168 PHE B C 1
ATOM 3252 O O . PHE B 1 168 ? 11.329 52.175 49.735 1.00 13.24 168 PHE B O 1
ATOM 3260 N N . THR B 1 169 ? 12.609 53.148 51.305 1.00 12.22 169 THR B N 1
ATOM 3261 C CA . THR B 1 169 ? 13.668 53.491 50.374 1.00 12.78 169 THR B CA 1
ATOM 3262 C C . THR B 1 169 ? 14.936 53.827 51.154 1.00 14.00 169 THR B C 1
ATOM 3263 O O . THR B 1 169 ? 14.944 53.791 52.388 1.00 13.68 169 THR B O 1
ATOM 3267 N N . ILE B 1 170 ? 15.998 54.147 50.424 1.00 13.53 170 ILE B N 1
ATOM 3268 C CA . ILE B 1 170 ? 17.294 54.486 51.003 1.00 14.07 170 ILE B CA 1
ATOM 3269 C C . ILE B 1 170 ? 17.295 55.910 51.548 1.00 15.18 170 ILE B C 1
ATOM 3270 O O . ILE B 1 170 ? 16.659 56.796 50.984 1.00 14.84 170 ILE B O 1
ATOM 3275 N N . TYR B 1 171 ? 17.994 56.118 52.661 1.00 13.40 171 TYR B N 1
ATOM 3276 C CA . TYR B 1 171 ? 18.126 57.453 53.233 1.00 14.98 171 TYR B CA 1
ATOM 3277 C C . TYR B 1 171 ? 19.606 57.809 53.173 1.00 16.33 171 TYR B C 1
ATOM 3278 O O . TYR B 1 171 ? 20.463 56.979 53.469 1.00 17.14 171 TYR B O 1
ATOM 3287 N N . ASN B 1 172 ? 19.901 59.039 52.764 1.00 18.00 172 ASN B N 1
ATOM 3288 C CA . ASN B 1 172 ? 21.281 59.478 52.592 1.00 18.22 172 ASN B CA 1
ATOM 3289 C C . ASN B 1 172 ? 21.704 60.673 53.441 1.00 18.76 172 ASN B C 1
ATOM 3290 O O . ASN B 1 172 ? 20.872 61.456 53.898 1.00 19.56 172 ASN B O 1
ATOM 3295 N N . ALA B 1 173 ? 23.012 60.803 53.634 1.00 21.47 173 ALA B N 1
ATOM 3296 C CA . ALA B 1 173 ? 23.581 61.897 54.416 1.00 22.09 173 ALA B CA 1
ATOM 3297 C C . ALA B 1 173 ? 23.342 63.231 53.715 1.00 23.71 173 ALA B C 1
ATOM 3298 O O . ALA B 1 173 ? 23.578 63.362 52.513 1.00 23.10 173 ALA B O 1
ATOM 3300 N N . SER B 1 174 ? 22.881 64.223 54.471 1.00 24.61 174 SER B N 1
ATOM 3301 C CA . SER B 1 174 ? 22.602 65.541 53.910 1.00 27.58 174 SER B CA 1
ATOM 3302 C C . SER B 1 174 ? 23.871 66.369 53.744 1.00 28.48 174 SER B C 1
ATOM 3303 O O . SER B 1 174 ? 23.874 67.384 53.045 1.00 30.12 174 SER B O 1
ATOM 3306 N N . ALA B 1 175 ? 24.951 65.932 54.382 1.00 25.40 175 ALA B N 1
ATOM 3307 C CA . ALA B 1 175 ? 26.213 66.653 54.291 1.00 26.88 175 ALA B CA 1
ATOM 3308 C C . ALA B 1 175 ? 27.406 65.753 54.573 1.00 27.40 175 ALA B C 1
ATOM 3309 O O . ALA B 1 175 ? 27.262 64.671 55.143 1.00 27.37 175 ALA B O 1
ATOM 3311 N N . ALA B 1 176 ? 28.586 66.204 54.164 1.00 29.49 176 ALA B N 1
ATOM 3312 C CA . ALA B 1 176 ? 29.810 65.448 54.385 1.00 31.19 176 ALA B CA 1
ATOM 3313 C C . ALA B 1 176 ? 30.336 65.762 55.779 1.00 31.84 176 ALA B C 1
ATOM 3314 O O . ALA B 1 176 ? 30.186 66.881 56.271 1.00 32.72 176 ALA B O 1
ATOM 3316 N N . GLY B 1 177 ? 30.949 64.772 56.416 1.00 34.74 177 GLY B N 1
ATOM 3317 C CA . GLY B 1 177 ? 31.483 64.984 57.747 1.00 36.01 177 GLY B CA 1
ATOM 3318 C C . GLY B 1 177 ? 31.637 63.693 58.520 1.00 36.46 177 GLY B C 1
ATOM 3319 O O . GLY B 1 177 ? 31.636 62.607 57.942 1.00 37.40 177 GLY B O 1
ATOM 3320 N N . LYS B 1 178 ? 31.772 63.811 59.834 1.00 29.76 178 LYS B N 1
ATOM 3321 C CA . LYS B 1 178 ? 31.927 62.642 60.684 1.00 29.02 178 LYS B CA 1
ATOM 3322 C C . LYS B 1 178 ? 30.689 62.462 61.550 1.00 27.78 178 LYS B C 1
ATOM 3323 O O . LYS B 1 178 ? 30.151 63.427 62.093 1.00 25.60 178 LYS B O 1
ATOM 3329 N N . ILE B 1 179 ? 30.231 61.221 61.661 1.00 33.05 179 ILE B N 1
ATOM 3330 C CA . ILE B 1 179 ? 29.064 60.913 62.472 1.00 33.11 179 ILE B CA 1
ATOM 3331 C C . ILE B 1 179 ? 29.480 60.943 63.938 1.00 33.98 179 ILE B C 1
ATOM 3332 O O . ILE B 1 179 ? 30.161 60.038 64.420 1.00 34.40 179 ILE B O 1
ATOM 3337 N N . VAL B 1 180 ? 29.072 61.993 64.641 1.00 37.77 180 VAL B N 1
ATOM 3338 C CA . VAL B 1 180 ? 29.419 62.144 66.047 1.00 38.57 180 VAL B CA 1
ATOM 3339 C C . VAL B 1 180 ? 28.413 61.479 66.980 1.00 39.62 180 VAL B C 1
ATOM 3340 O O . VAL B 1 180 ? 28.695 61.280 68.162 1.00 39.70 180 VAL B O 1
ATOM 3344 N N . ALA B 1 181 ? 27.243 61.130 66.454 1.00 29.46 181 ALA B N 1
ATOM 3345 C CA . ALA B 1 181 ? 26.227 60.488 67.276 1.00 29.55 181 ALA B CA 1
ATOM 3346 C C . ALA B 1 181 ? 25.090 59.868 66.472 1.00 30.30 181 ALA B C 1
ATOM 3347 O O . ALA B 1 181 ? 24.657 60.411 65.456 1.00 29.37 181 ALA B O 1
ATOM 3349 N N . ILE B 1 182 ? 24.625 58.715 66.940 1.00 32.70 182 ILE B N 1
ATOM 3350 C CA . ILE B 1 182 ? 23.516 58.005 66.318 1.00 33.81 182 ILE B CA 1
ATOM 3351 C C . ILE B 1 182 ? 22.546 57.654 67.435 1.00 35.69 182 ILE B C 1
ATOM 3352 O O . ILE B 1 182 ? 22.791 56.741 68.222 1.00 35.74 182 ILE B O 1
ATOM 3357 N N . THR B 1 183 ? 21.448 58.395 67.504 1.00 30.81 183 THR B N 1
ATOM 3358 C CA . THR B 1 183 ? 20.446 58.187 68.540 1.00 35.45 183 THR B CA 1
ATOM 3359 C C . THR B 1 183 ? 19.253 57.380 68.048 1.00 38.24 183 THR B C 1
ATOM 3360 O O . THR B 1 183 ? 18.744 57.614 66.954 1.00 37.69 183 THR B O 1
ATOM 3364 N N . ALA B 1 184 ? 18.813 56.431 68.868 1.00 40.97 184 ALA B N 1
ATOM 3365 C CA . ALA B 1 184 ? 17.668 55.598 68.529 1.00 46.26 184 ALA B CA 1
ATOM 3366 C C . ALA B 1 184 ? 16.402 56.386 68.834 1.00 50.49 184 ALA B C 1
ATOM 3367 O O . ALA B 1 184 ? 15.909 56.378 69.962 1.00 51.55 184 ALA B O 1
ATOM 3369 N N . LEU B 1 185 ? 15.887 57.074 67.820 1.00 76.94 185 LEU B N 1
ATOM 3370 C CA . LEU B 1 185 ? 14.687 57.888 67.958 1.00 82.04 185 LEU B CA 1
ATOM 3371 C C . LEU B 1 185 ? 13.549 57.157 68.663 1.00 85.80 185 LEU B C 1
ATOM 3372 O O . LEU B 1 185 ? 13.315 55.973 68.425 1.00 86.94 185 LEU B O 1
ATOM 3377 N N . SER B 1 186 ? 12.850 57.883 69.534 1.00 86.05 186 SER B N 1
ATOM 3378 C CA . SER B 1 186 ? 11.722 57.354 70.298 1.00 88.73 186 SER B CA 1
ATOM 3379 C C . SER B 1 186 ? 12.053 56.094 71.093 1.00 90.55 186 SER B C 1
ATOM 3380 O O . SER B 1 186 ? 13.039 55.410 70.819 1.00 90.76 186 SER B O 1
ATOM 3383 N N . GLU B 1 187 ? 11.220 55.798 72.086 1.00 86.95 187 GLU B N 1
ATOM 3384 C CA . GLU B 1 187 ? 11.414 54.620 72.922 1.00 88.71 187 GLU B CA 1
ATOM 3385 C C . GLU B 1 187 ? 11.098 53.371 72.110 1.00 88.51 187 GLU B C 1
ATOM 3386 O O . GLU B 1 187 ? 9.945 53.125 71.756 1.00 88.70 187 GLU B O 1
ATOM 3392 N N . LYS B 1 188 ? 12.130 52.586 71.818 1.00 97.15 188 LYS B N 1
ATOM 3393 C CA . LYS B 1 188 ? 11.967 51.366 71.039 1.00 96.69 188 LYS B CA 1
ATOM 3394 C C . LYS B 1 188 ? 11.403 51.670 69.657 1.00 95.07 188 LYS B C 1
ATOM 3395 O O . LYS B 1 188 ? 12.128 52.137 68.780 1.00 95.77 188 LYS B O 1
ATOM 3401 N N . LYS B 1 189 ? 10.109 51.408 69.481 1.00 96.95 189 LYS B N 1
ATOM 3402 C CA . LYS B 1 189 ? 9.409 51.629 68.216 1.00 93.73 189 LYS B CA 1
ATOM 3403 C C . LYS B 1 189 ? 10.348 51.554 67.013 1.00 89.66 189 LYS B C 1
ATOM 3404 O O . LYS B 1 189 ? 10.449 50.510 66.367 1.00 90.32 189 LYS B O 1
ATOM 3410 N N . GLY B 1 190 ? 11.032 52.655 66.710 1.00 53.87 190 GLY B N 1
ATOM 3411 C CA . GLY B 1 190 ? 11.956 52.644 65.589 1.00 46.27 190 GLY B CA 1
ATOM 3412 C C . GLY B 1 190 ? 12.438 53.998 65.104 1.00 40.35 190 GLY B C 1
ATOM 3413 O O . GLY B 1 190 ? 11.914 55.042 65.496 1.00 39.78 190 GLY B O 1
ATOM 3414 N N . GLY B 1 191 ? 13.450 53.974 64.243 1.00 38.26 191 GLY B N 1
ATOM 3415 C CA . GLY B 1 191 ? 13.994 55.203 63.697 1.00 31.85 191 GLY B CA 1
ATOM 3416 C C . GLY B 1 191 ? 15.298 55.616 64.347 1.00 27.35 191 GLY B C 1
ATOM 3417 O O . GLY B 1 191 ? 15.664 55.104 65.406 1.00 25.92 191 GLY B O 1
ATOM 3418 N N . PHE B 1 192 ? 16.003 56.544 63.709 1.00 29.56 192 PHE B N 1
ATOM 3419 C CA . PHE B 1 192 ? 17.272 57.033 64.232 1.00 26.90 192 PHE B CA 1
ATOM 3420 C C . PHE B 1 192 ? 17.498 58.501 63.908 1.00 25.33 192 PHE B C 1
ATOM 3421 O O . PHE B 1 192 ? 16.849 59.073 63.033 1.00 21.47 192 PHE B O 1
ATOM 3429 N N . GLU B 1 193 ? 18.433 59.102 64.632 1.00 28.15 193 GLU B N 1
ATOM 3430 C CA . GLU B 1 193 ? 18.814 60.488 64.419 1.00 28.52 193 GLU B CA 1
ATOM 3431 C C . GLU B 1 193 ? 20.322 60.452 64.259 1.00 27.82 193 GLU B C 1
ATOM 3432 O O . GLU B 1 193 ? 21.049 60.149 65.208 1.00 28.56 193 GLU B O 1
ATOM 3438 N N . VAL B 1 194 ? 20.794 60.739 63.052 1.00 25.00 194 VAL B N 1
ATOM 3439 C CA . VAL B 1 194 ? 22.222 60.713 62.782 1.00 24.14 194 VAL B CA 1
ATOM 3440 C C . VAL B 1 194 ? 22.805 62.120 62.738 1.00 24.71 194 VAL B C 1
ATOM 3441 O O . VAL B 1 194 ? 22.453 62.924 61.875 1.00 24.33 194 VAL B O 1
ATOM 3445 N N . SER B 1 195 ? 23.693 62.413 63.684 1.00 27.84 195 SER B N 1
ATOM 3446 C CA . SER B 1 195 ? 24.334 63.721 63.756 1.00 28.10 195 SER B CA 1
ATOM 3447 C C . SER B 1 195 ? 25.662 63.701 63.011 1.00 27.51 195 SER B C 1
ATOM 3448 O O . SER B 1 195 ? 26.541 62.890 63.308 1.00 28.22 195 SER B O 1
ATOM 3451 N N . ILE B 1 196 ? 25.798 64.598 62.039 1.00 23.46 196 ILE B N 1
ATOM 3452 C CA . ILE B 1 196 ? 27.005 64.697 61.229 1.00 24.81 196 ILE B CA 1
ATOM 3453 C C . ILE B 1 196 ? 27.700 66.036 61.456 1.00 26.55 196 ILE B C 1
ATOM 3454 O O . ILE B 1 196 ? 27.106 67.096 61.262 1.00 26.87 196 ILE B O 1
ATOM 3459 N N . GLU B 1 197 ? 28.961 65.980 61.868 1.00 31.11 197 GLU B N 1
ATOM 3460 C CA . GLU B 1 197 ? 29.734 67.190 62.116 1.00 33.90 197 GLU B CA 1
ATOM 3461 C C . GLU B 1 197 ? 30.504 67.576 60.860 1.00 34.54 197 GLU B C 1
ATOM 3462 O O . GLU B 1 197 ? 31.444 66.888 60.462 1.00 33.85 197 GLU B O 1
ATOM 3468 N N . LYS B 1 198 ? 30.094 68.675 60.234 1.00 32.54 198 LYS B N 1
ATOM 3469 C CA . LYS B 1 198 ? 30.746 69.158 59.021 1.00 35.31 198 LYS B CA 1
ATOM 3470 C C . LYS B 1 198 ? 32.184 69.572 59.309 1.00 36.92 198 LYS B C 1
ATOM 3471 O O . LYS B 1 198 ? 32.608 69.621 60.463 1.00 36.66 198 LYS B O 1
ATOM 3477 N N . ALA B 1 199 ? 32.928 69.875 58.251 1.00 51.28 199 ALA B N 1
ATOM 3478 C CA . ALA B 1 199 ? 34.319 70.285 58.387 1.00 52.97 199 ALA B CA 1
ATOM 3479 C C . ALA B 1 199 ? 34.442 71.587 59.174 1.00 53.95 199 ALA B C 1
ATOM 3480 O O . ALA B 1 199 ? 35.380 71.762 59.952 1.00 54.65 199 ALA B O 1
ATOM 3482 N N . ASN B 1 200 ? 33.492 72.495 58.971 1.00 52.65 200 ASN B N 1
ATOM 3483 C CA . ASN B 1 200 ? 33.509 73.782 59.658 1.00 53.62 200 ASN B CA 1
ATOM 3484 C C . ASN B 1 200 ? 33.042 73.695 61.109 1.00 53.33 200 ASN B C 1
ATOM 3485 O O . ASN B 1 200 ? 33.012 74.701 61.817 1.00 54.20 200 ASN B O 1
ATOM 3490 N N . GLY B 1 201 ? 32.677 72.495 61.548 1.00 42.30 201 GLY B N 1
ATOM 3491 C CA . GLY B 1 201 ? 32.230 72.317 62.918 1.00 40.52 201 GLY B CA 1
ATOM 3492 C C . GLY B 1 201 ? 30.724 72.344 63.102 1.00 39.95 201 GLY B C 1
ATOM 3493 O O . GLY B 1 201 ? 30.224 72.042 64.186 1.00 38.98 201 GLY B O 1
ATOM 3494 N N . GLU B 1 202 ? 29.997 72.712 62.052 1.00 38.28 202 GLU B N 1
ATOM 3495 C CA . GLU B 1 202 ? 28.541 72.764 62.120 1.00 37.65 202 GLU B CA 1
ATOM 3496 C C . GLU B 1 202 ? 27.985 71.342 62.108 1.00 36.27 202 GLU B C 1
ATOM 3497 O O . GLU B 1 202 ? 28.440 70.496 61.337 1.00 35.89 202 GLU B O 1
ATOM 3503 N N . VAL B 1 203 ? 27.004 71.081 62.965 1.00 37.11 203 VAL B N 1
ATOM 3504 C CA . VAL B 1 203 ? 26.403 69.756 63.049 1.00 35.38 203 VAL B CA 1
ATOM 3505 C C . VAL B 1 203 ? 24.983 69.716 62.498 1.00 33.63 203 VAL B C 1
ATOM 3506 O O . VAL B 1 203 ? 24.124 70.499 62.902 1.00 33.09 203 VAL B O 1
ATOM 3510 N N . VAL B 1 204 ? 24.744 68.797 61.569 1.00 30.96 204 VAL B N 1
ATOM 3511 C CA . VAL B 1 204 ? 23.423 68.638 60.974 1.00 29.71 204 VAL B CA 1
ATOM 3512 C C . VAL B 1 204 ? 22.859 67.297 61.423 1.00 27.49 204 VAL B C 1
ATOM 3513 O O . VAL B 1 204 ? 23.600 66.325 61.570 1.00 27.10 204 VAL B O 1
ATOM 3517 N N . VAL B 1 205 ? 21.552 67.248 61.650 1.00 29.78 205 VAL B N 1
ATOM 3518 C CA . VAL B 1 205 ? 20.909 66.020 62.100 1.00 29.22 205 VAL B CA 1
ATOM 3519 C C . VAL B 1 205 ? 19.980 65.430 61.043 1.00 28.37 205 VAL B C 1
ATOM 3520 O O . VAL B 1 205 ? 19.003 66.062 60.636 1.00 28.73 205 VAL B O 1
ATOM 3524 N N . ASP B 1 206 ? 20.294 64.218 60.598 1.00 25.61 206 ASP B N 1
ATOM 3525 C CA . ASP B 1 206 ? 19.478 63.539 59.599 1.00 24.91 206 ASP B CA 1
ATOM 3526 C C . ASP B 1 206 ? 18.548 62.541 60.275 1.00 24.23 206 ASP B C 1
ATOM 3527 O O . ASP B 1 206 ? 18.998 61.642 60.987 1.00 23.69 206 ASP B O 1
ATOM 3532 N N . LYS B 1 207 ? 17.250 62.705 60.048 1.00 24.41 207 LYS B N 1
ATOM 3533 C CA . LYS B 1 207 ? 16.258 61.819 60.637 1.00 24.24 207 LYS B CA 1
ATOM 3534 C C . LYS B 1 207 ? 15.979 60.646 59.709 1.00 22.98 207 LYS B C 1
ATOM 3535 O O . LYS B 1 207 ? 15.743 60.830 58.516 1.00 23.28 207 LYS B O 1
ATOM 3541 N N . ILE B 1 208 ? 16.016 59.443 60.268 1.00 18.19 208 ILE B N 1
ATOM 3542 C CA . ILE B 1 208 ? 15.765 58.225 59.507 1.00 17.19 208 ILE B CA 1
ATOM 3543 C C . ILE B 1 208 ? 14.622 57.462 60.165 1.00 16.00 208 ILE B C 1
ATOM 3544 O O . ILE B 1 208 ? 14.676 57.134 61.349 1.00 16.75 208 ILE B O 1
ATOM 3549 N N . PRO B 1 209 ? 13.561 57.167 59.402 1.00 16.86 209 PRO B N 1
ATOM 3550 C CA . PRO B 1 209 ? 12.419 56.440 59.957 1.00 15.80 209 PRO B CA 1
ATOM 3551 C C . PRO B 1 209 ? 12.736 54.973 60.221 1.00 16.18 209 PRO B C 1
ATOM 3552 O O . PRO B 1 209 ? 13.732 54.446 59.719 1.00 17.44 209 PRO B O 1
ATOM 3556 N N . ALA B 1 210 ? 11.892 54.320 61.015 1.00 14.55 210 ALA B N 1
ATOM 3557 C CA . ALA B 1 210 ? 12.072 52.904 61.291 1.00 15.70 210 ALA B CA 1
ATOM 3558 C C . ALA B 1 210 ? 11.747 52.211 59.975 1.00 16.78 210 ALA B C 1
ATOM 3559 O O . ALA B 1 210 ? 10.846 52.642 59.267 1.00 15.64 210 ALA B O 1
ATOM 3561 N N . GLY B 1 211 ? 12.482 51.153 59.648 1.00 16.76 211 GLY B N 1
ATOM 3562 C CA . GLY B 1 211 ? 12.235 50.440 58.404 1.00 18.07 211 GLY B CA 1
ATOM 3563 C C . GLY B 1 211 ? 13.558 50.105 57.749 1.00 16.87 211 GLY B C 1
ATOM 3564 O O . GLY B 1 211 ? 13.967 48.942 57.728 1.00 19.47 211 GLY B O 1
ATOM 3565 N N . PRO B 1 212 ? 14.249 51.104 57.182 1.00 15.33 212 PRO B N 1
ATOM 3566 C CA . PRO B 1 212 ? 15.541 50.821 56.550 1.00 15.93 212 PRO B CA 1
ATOM 3567 C C . PRO B 1 212 ? 16.583 50.559 57.633 1.00 16.84 212 PRO B C 1
ATOM 3568 O O . PRO B 1 212 ? 16.497 51.110 58.731 1.00 19.47 212 PRO B O 1
ATOM 3572 N N . ASP B 1 213 ? 17.554 49.708 57.338 1.00 17.64 213 ASP B N 1
ATOM 3573 C CA . ASP B 1 213 ? 18.588 49.399 58.319 1.00 17.86 213 ASP B CA 1
ATOM 3574 C C . ASP B 1 213 ? 19.802 50.295 58.137 1.00 16.62 213 ASP B C 1
ATOM 3575 O O . ASP B 1 213 ? 20.216 50.575 57.016 1.00 16.59 213 ASP B O 1
ATOM 3580 N N . LEU B 1 214 ? 20.377 50.747 59.245 1.00 18.32 214 LEU B N 1
ATOM 3581 C CA . LEU B 1 214 ? 21.556 51.598 59.171 1.00 19.55 214 LEU B CA 1
ATOM 3582 C C . LEU B 1 214 ? 22.747 50.777 58.701 1.00 20.63 214 LEU B C 1
ATOM 3583 O O . LEU B 1 214 ? 22.858 49.594 59.024 1.00 22.48 214 LEU B O 1
ATOM 3588 N N . ILE B 1 215 ? 23.630 51.401 57.930 1.00 19.98 215 ILE B N 1
ATOM 3589 C CA . ILE B 1 215 ? 24.832 50.722 57.459 1.00 21.34 215 ILE B CA 1
ATOM 3590 C C . ILE B 1 215 ? 26.049 51.556 57.841 1.00 21.48 215 ILE B C 1
ATOM 3591 O O . ILE B 1 215 ? 27.145 51.348 57.327 1.00 22.35 215 ILE B O 1
ATOM 3596 N N . VAL B 1 216 ? 25.839 52.506 58.748 1.00 22.53 216 VAL B N 1
ATOM 3597 C CA . VAL B 1 216 ? 26.916 53.374 59.217 1.00 23.83 216 VAL B CA 1
ATOM 3598 C C . VAL B 1 216 ? 27.000 53.326 60.738 1.00 24.35 216 VAL B C 1
ATOM 3599 O O . VAL B 1 216 ? 26.058 52.906 61.408 1.00 24.31 216 VAL B O 1
ATOM 3603 N N . LYS B 1 217 ? 28.133 53.761 61.279 1.00 23.60 217 LYS B N 1
ATOM 3604 C CA . LYS B 1 217 ? 28.329 53.761 62.725 1.00 25.41 217 LYS B CA 1
ATOM 3605 C C . LYS B 1 217 ? 28.974 55.060 63.190 1.00 25.65 217 LYS B C 1
ATOM 3606 O O . LYS B 1 217 ? 29.552 55.797 62.392 1.00 23.45 217 LYS B O 1
ATOM 3612 N N . GLU B 1 218 ? 28.863 55.341 64.484 1.00 32.20 218 GLU B N 1
ATOM 3613 C CA . GLU B 1 218 ? 29.444 56.555 65.043 1.00 35.42 218 GLU B CA 1
ATOM 3614 C C . GLU B 1 218 ? 30.951 56.567 64.807 1.00 35.28 218 GLU B C 1
ATOM 3615 O O . GLU B 1 218 ? 31.598 55.518 64.809 1.00 35.36 218 GLU B O 1
ATOM 3621 N N . GLY B 1 219 ? 31.503 57.757 64.597 1.00 36.60 219 GLY B N 1
ATOM 3622 C CA . GLY B 1 219 ? 32.930 57.877 64.362 1.00 36.21 219 GLY B CA 1
ATOM 3623 C C . GLY B 1 219 ? 33.277 57.726 62.895 1.00 36.20 219 GLY B C 1
ATOM 3624 O O . GLY B 1 219 ? 34.361 58.113 62.459 1.00 36.86 219 GLY B O 1
ATOM 3625 N N . GLN B 1 220 ? 32.350 57.158 62.129 1.00 34.26 220 GLN B N 1
ATOM 3626 C CA . GLN B 1 220 ? 32.557 56.957 60.702 1.00 32.22 220 GLN B CA 1
ATOM 3627 C C . GLN B 1 220 ? 32.363 58.264 59.943 1.00 32.53 220 GLN B C 1
ATOM 3628 O O . GLN B 1 220 ? 31.476 59.054 60.266 1.00 31.95 220 GLN B O 1
ATOM 3634 N N . THR B 1 221 ? 33.207 58.491 58.944 1.00 28.23 221 THR B N 1
ATOM 3635 C CA . THR B 1 221 ? 33.122 59.697 58.129 1.00 29.68 221 THR B CA 1
ATOM 3636 C C . THR B 1 221 ? 32.326 59.381 56.868 1.00 29.79 221 THR B C 1
ATOM 3637 O O . THR B 1 221 ? 32.568 58.367 56.213 1.00 29.84 221 THR B O 1
ATOM 3641 N N . VAL B 1 222 ? 31.375 60.247 56.535 1.00 34.95 222 VAL B N 1
ATOM 3642 C CA . VAL B 1 222 ? 30.550 60.038 55.353 1.00 34.58 222 VAL B CA 1
ATOM 3643 C C . VAL B 1 222 ? 30.654 61.184 54.362 1.00 34.72 222 VAL B C 1
ATOM 3644 O O . VAL B 1 222 ? 31.001 62.309 54.721 1.00 35.35 222 VAL B O 1
ATOM 3648 N N . GLN B 1 223 ? 30.343 60.879 53.109 1.00 27.78 223 GLN B N 1
ATOM 3649 C CA . GLN B 1 223 ? 30.376 61.861 52.039 1.00 27.63 223 GLN B CA 1
ATOM 3650 C C . GLN B 1 223 ? 28.959 62.387 51.870 1.00 26.35 223 GLN B C 1
ATOM 3651 O O . GLN B 1 223 ? 27.995 61.739 52.285 1.00 24.91 223 GLN B O 1
ATOM 3657 N N . ALA B 1 224 ? 28.826 63.565 51.274 1.00 26.34 224 ALA B N 1
ATOM 3658 C CA . ALA B 1 224 ? 27.505 64.126 51.049 1.00 26.04 224 ALA B CA 1
ATOM 3659 C C . ALA B 1 224 ? 26.751 63.157 50.141 1.00 24.92 224 ALA B C 1
ATOM 3660 O O . ALA B 1 224 ? 27.320 62.629 49.188 1.00 23.67 224 ALA B O 1
ATOM 3662 N N . ASP B 1 225 ? 25.481 62.916 50.461 1.00 26.22 225 ASP B N 1
ATOM 3663 C CA . ASP B 1 225 ? 24.619 62.020 49.690 1.00 27.06 225 ASP B CA 1
ATOM 3664 C C . ASP B 1 225 ? 24.918 60.533 49.869 1.00 24.39 225 ASP B C 1
ATOM 3665 O O . ASP B 1 225 ? 24.258 59.693 49.258 1.00 23.82 225 ASP B O 1
ATOM 3670 N N . GLN B 1 226 ? 25.903 60.202 50.698 1.00 21.55 226 GLN B N 1
ATOM 3671 C CA . GLN B 1 226 ? 26.254 58.803 50.926 1.00 21.09 226 GLN B CA 1
ATOM 3672 C C . GLN B 1 226 ? 25.117 58.079 51.644 1.00 19.55 226 GLN B C 1
ATOM 3673 O O . GLN B 1 226 ? 24.565 58.581 52.621 1.00 19.19 226 GLN B O 1
ATOM 3679 N N . PRO B 1 227 ? 24.738 56.888 51.158 1.00 19.68 227 PRO B N 1
ATOM 3680 C CA . PRO B 1 227 ? 23.657 56.147 51.809 1.00 18.83 227 PRO B CA 1
ATOM 3681 C C . PRO B 1 227 ? 23.984 55.859 53.272 1.00 17.47 227 PRO B C 1
ATOM 3682 O O . PRO B 1 227 ? 25.086 55.421 53.592 1.00 19.82 227 PRO B O 1
ATOM 3686 N N . LEU B 1 228 ? 23.026 56.120 54.152 1.00 17.35 228 LEU B N 1
ATOM 3687 C CA . LEU B 1 228 ? 23.203 55.861 55.574 1.00 17.17 228 LEU B CA 1
ATOM 3688 C C . LEU B 1 228 ? 22.484 54.563 55.922 1.00 16.37 228 LEU B C 1
ATOM 3689 O O . LEU B 1 228 ? 22.654 54.013 57.014 1.00 16.07 228 LEU B O 1
ATOM 3694 N N . THR B 1 229 ? 21.675 54.080 54.984 1.00 14.38 229 THR B N 1
ATOM 3695 C CA . THR B 1 229 ? 20.903 52.860 55.189 1.00 13.35 229 THR B CA 1
ATOM 3696 C C . THR B 1 229 ? 20.946 51.983 53.949 1.00 13.74 229 THR B C 1
ATOM 3697 O O . THR B 1 229 ? 21.475 52.374 52.911 1.00 13.82 229 THR B O 1
ATOM 3701 N N . ASN B 1 230 ? 20.365 50.796 54.081 1.00 15.73 230 ASN B N 1
ATOM 3702 C CA . ASN B 1 230 ? 20.261 49.845 52.983 1.00 16.90 230 ASN B CA 1
ATOM 3703 C C . ASN B 1 230 ? 18.952 50.228 52.299 1.00 15.71 230 ASN B C 1
ATOM 3704 O O . ASN B 1 230 ? 18.350 51.253 52.622 1.00 16.14 230 ASN B O 1
ATOM 3709 N N . ASN B 1 231 ? 18.510 49.404 51.357 1.00 14.28 231 ASN B N 1
ATOM 3710 C CA . ASN B 1 231 ? 17.250 49.655 50.672 1.00 13.81 231 ASN B CA 1
ATOM 3711 C C . ASN B 1 231 ? 16.288 48.573 51.141 1.00 13.37 231 ASN B C 1
ATOM 3712 O O . ASN B 1 231 ? 16.493 47.393 50.866 1.00 14.27 231 ASN B O 1
ATOM 3717 N N . PRO B 1 232 ? 15.237 48.952 51.878 1.00 13.02 232 PRO B N 1
ATOM 3718 C CA . PRO B 1 232 ? 14.281 47.947 52.357 1.00 12.06 232 PRO B CA 1
ATOM 3719 C C . PRO B 1 232 ? 13.315 47.445 51.286 1.00 11.31 232 PRO B C 1
ATOM 3720 O O . PRO B 1 232 ? 12.601 46.463 51.490 1.00 12.42 232 PRO B O 1
ATOM 3724 N N . ASN B 1 233 ? 13.306 48.111 50.137 1.00 13.37 233 ASN B N 1
ATOM 3725 C CA . ASN B 1 233 ? 12.399 47.740 49.053 1.00 15.02 233 ASN B CA 1
ATOM 3726 C C . ASN B 1 233 ? 12.640 46.325 48.538 1.00 16.44 233 ASN B C 1
ATOM 3727 O O . ASN B 1 233 ? 13.714 46.017 48.017 1.00 21.46 233 ASN B O 1
ATOM 3732 N N . VAL B 1 234 ? 11.641 45.461 48.688 1.00 15.81 234 VAL B N 1
ATOM 3733 C CA . VAL B 1 234 ? 11.753 44.092 48.205 1.00 16.19 234 VAL B CA 1
ATOM 3734 C C . VAL B 1 234 ? 10.710 43.823 47.126 1.00 15.48 234 VAL B C 1
ATOM 3735 O O . VAL B 1 234 ? 10.552 42.693 46.667 1.00 15.91 234 VAL B O 1
ATOM 3739 N N . GLY B 1 235 ? 10.003 44.874 46.727 1.00 15.33 235 GLY B N 1
ATOM 3740 C CA . GLY B 1 235 ? 8.989 44.737 45.696 1.00 14.85 235 GLY B CA 1
ATOM 3741 C C . GLY B 1 235 ? 9.446 45.361 44.392 1.00 13.42 235 GLY B C 1
ATOM 3742 O O . GLY B 1 235 ? 10.644 45.514 44.154 1.00 14.66 235 GLY B O 1
ATOM 3743 N N . GLY B 1 236 ? 8.499 45.722 43.535 1.00 12.36 236 GLY B N 1
ATOM 3744 C CA . GLY B 1 236 ? 8.878 46.331 42.276 1.00 10.39 236 GLY B CA 1
ATOM 3745 C C . GLY B 1 236 ? 7.756 46.382 41.266 1.00 9.33 236 GLY B C 1
ATOM 3746 O O . GLY B 1 236 ? 6.762 45.664 41.367 1.00 9.95 236 GLY B O 1
ATOM 3747 N N . PHE B 1 237 ? 7.943 47.238 40.271 1.00 9.78 237 PHE B N 1
ATOM 3748 C CA . PHE B 1 237 ? 6.966 47.438 39.213 1.00 9.57 237 PHE B CA 1
ATOM 3749 C C . PHE B 1 237 ? 7.550 46.963 37.886 1.00 10.62 237 PHE B C 1
ATOM 3750 O O . PHE B 1 237 ? 8.744 47.139 37.629 1.00 11.58 237 PHE B O 1
ATOM 3758 N N . GLY B 1 238 ? 6.712 46.361 37.047 1.00 10.58 238 GLY B N 1
ATOM 3759 C CA . GLY B 1 238 ? 7.186 45.896 35.757 1.00 10.29 238 GLY B CA 1
ATOM 3760 C C . GLY B 1 238 ? 6.185 46.173 34.653 1.00 11.26 238 GLY B C 1
ATOM 3761 O O . GLY B 1 238 ? 4.986 46.283 34.913 1.00 11.29 238 GLY B O 1
ATOM 3762 N N . GLN B 1 239 ? 6.675 46.298 33.422 1.00 10.43 239 GLN B N 1
ATOM 3763 C CA . GLN B 1 239 ? 5.805 46.548 32.274 1.00 12.56 239 GLN B CA 1
ATOM 3764 C C . GLN B 1 239 ? 5.998 45.473 31.219 1.00 12.57 239 GLN B C 1
ATOM 3765 O O . GLN B 1 239 ? 7.078 44.890 31.086 1.00 14.53 239 GLN B O 1
ATOM 3771 N N . ALA B 1 240 ? 4.939 45.210 30.467 1.00 11.81 240 ALA B N 1
ATOM 3772 C CA . ALA B 1 240 ? 5.004 44.220 29.404 1.00 12.79 240 ALA B CA 1
ATOM 3773 C C . ALA B 1 240 ? 4.093 44.671 28.282 1.00 14.42 240 ALA B C 1
ATOM 3774 O O . ALA B 1 240 ? 3.136 45.420 28.501 1.00 13.99 240 ALA B O 1
ATOM 3776 N N . GLU B 1 241 ? 4.412 44.214 27.076 1.00 15.50 241 GLU B N 1
ATOM 3777 C CA . GLU B 1 241 ? 3.649 44.550 25.887 1.00 18.96 241 GLU B CA 1
ATOM 3778 C C . GLU B 1 241 ? 3.348 43.292 25.102 1.00 16.84 241 GLU B C 1
ATOM 3779 O O . GLU B 1 241 ? 4.172 42.383 25.034 1.00 17.42 241 GLU B O 1
ATOM 3785 N N . THR B 1 242 ? 2.164 43.241 24.509 1.00 14.80 242 THR B N 1
ATOM 3786 C CA . THR B 1 242 ? 1.810 42.110 23.671 1.00 14.93 242 THR B CA 1
ATOM 3787 C C . THR B 1 242 ? 0.895 42.643 22.581 1.00 14.99 242 THR B C 1
ATOM 3788 O O . THR B 1 242 ? 0.741 43.858 22.435 1.00 14.09 242 THR B O 1
ATOM 3792 N N . GLU B 1 243 ? 0.301 41.751 21.805 1.00 15.56 243 GLU B N 1
ATOM 3793 C CA . GLU B 1 243 ? -0.566 42.173 20.718 1.00 16.58 243 GLU B CA 1
ATOM 3794 C C . GLU B 1 243 ? -1.600 41.109 20.431 1.00 14.92 243 GLU B C 1
ATOM 3795 O O . GLU B 1 243 ? -1.441 39.953 20.820 1.00 14.60 243 GLU B O 1
ATOM 3801 N N . ILE B 1 244 ? -2.664 41.508 19.747 1.00 16.17 244 ILE B N 1
ATOM 3802 C CA . ILE B 1 244 ? -3.718 40.577 19.402 1.00 16.23 244 ILE B CA 1
ATOM 3803 C C . ILE B 1 244 ? -4.356 41.017 18.098 1.00 16.38 244 ILE B C 1
ATOM 3804 O O . ILE B 1 244 ? -4.558 42.208 17.856 1.00 17.40 244 ILE B O 1
ATOM 3809 N N . VAL B 1 245 ? -4.647 40.049 17.241 1.00 17.49 245 VAL B N 1
ATOM 3810 C CA . VAL B 1 245 ? -5.265 40.355 15.963 1.00 17.47 245 VAL B CA 1
ATOM 3811 C C . VAL B 1 245 ? -6.769 40.193 16.069 1.00 16.90 245 VAL B C 1
ATOM 3812 O O . VAL B 1 245 ? -7.250 39.150 16.516 1.00 17.59 245 VAL B O 1
ATOM 3816 N N . LEU B 1 246 ? -7.504 41.236 15.694 1.00 17.16 246 LEU B N 1
ATOM 3817 C CA . LEU B 1 246 ? -8.962 41.179 15.689 1.00 17.51 246 LEU B CA 1
ATOM 3818 C C . LEU B 1 246 ? -9.227 40.671 14.276 1.00 19.28 246 LEU B C 1
ATOM 3819 O O . LEU B 1 246 ? -9.122 41.419 13.301 1.00 19.78 246 LEU B O 1
ATOM 3824 N N . GLN B 1 247 ? -9.550 39.387 14.189 1.00 19.89 247 GLN B N 1
ATOM 3825 C CA . GLN B 1 247 ? -9.767 38.704 12.921 1.00 20.91 247 GLN B CA 1
ATOM 3826 C C . GLN B 1 247 ? -10.948 39.121 12.063 1.00 21.98 247 GLN B C 1
ATOM 3827 O O . GLN B 1 247 ? -12.049 39.366 12.552 1.00 20.84 247 GLN B O 1
ATOM 3833 N N . ASN B 1 248 ? -10.686 39.181 10.761 1.00 19.57 248 ASN B N 1
ATOM 3834 C CA . ASN B 1 248 ? -11.688 39.527 9.766 1.00 21.83 248 ASN B CA 1
ATOM 3835 C C . ASN B 1 248 ? -12.362 38.209 9.397 1.00 24.73 248 ASN B C 1
ATOM 3836 O O . ASN B 1 248 ? -11.689 37.212 9.128 1.00 22.82 248 ASN B O 1
ATOM 3841 N N . PRO B 1 249 ? -13.701 38.179 9.406 1.00 23.85 249 PRO B N 1
ATOM 3842 C CA . PRO B 1 249 ? -14.434 36.955 9.066 1.00 28.96 249 PRO B CA 1
ATOM 3843 C C . PRO B 1 249 ? -14.026 36.390 7.705 1.00 33.30 249 PRO B C 1
ATOM 3844 O O . PRO B 1 249 ? -14.096 35.181 7.477 1.00 33.02 249 PRO B O 1
ATOM 3848 N N . ALA B 1 250 ? -13.598 37.273 6.808 1.00 40.94 250 ALA B N 1
ATOM 3849 C CA . ALA B 1 250 ? -13.184 36.873 5.466 1.00 46.84 250 ALA B CA 1
ATOM 3850 C C . ALA B 1 250 ? -11.873 36.094 5.479 1.00 51.24 250 ALA B C 1
ATOM 3851 O O . ALA B 1 250 ? -11.665 35.202 4.654 1.00 53.65 250 ALA B O 1
ATOM 3853 N N . ARG B 1 251 ? -10.989 36.434 6.412 1.00 59.81 251 ARG B N 1
ATOM 3854 C CA . ARG B 1 251 ? -9.701 35.759 6.533 1.00 63.51 251 ARG B CA 1
ATOM 3855 C C . ARG B 1 251 ? -8.909 36.307 7.714 1.00 65.36 251 ARG B C 1
ATOM 3856 O O . ARG B 1 251 ? -8.627 35.523 8.646 1.00 66.58 251 ARG B O 1
#

InterPro domains:
  IPR002325 Cytochrome f [MF_00610] (1-316)
  IPR002325 Cytochrome f [PF01333] (198-317)
  IPR002325 Cytochrome f [PR00610] (27-38)
  IPR002325 Cytochrome f [PR00610] (40-59)
  IPR002325 Cytochrome f [PR00610] (60-80)
  IPR002325 Cytochrome f [PR00610] (81-100)
  IPR002325 Cytochrome f [PR00610] (101-121)
  IPR002325 Cytochrome f [PR00610] (122-142)
  IPR002325 Cytochrome f [PR00610] (143-163)
  IPR002325 Cytochrome f [PR00610] (164-184)
  IPR002325 Cytochrome f [PR00610] (185-208)
  IPR002325 Cytochrome f [PR00610] (235-255)
  IPR002325 Cytochrome f [PR00610] (256-276)
  IPR002325 Cytochrome f [PR00610] (277-297)
  IPR002325 Cytochrome f [PR00610] (298-315)
  IPR002325 Cytochrome f [PS51010] (31-317)
  IPR011054 Rudiment single hybrid motif [SSF51246] (200-263)
  IPR024058 Cytochrome f transmembrane anchor [SSF103431] (279-317)
  IPR024094 Cytochrome f large domain [PF16639] (32-186)
  IPR036826 Cytochrome f large domain superfamily [G3DSA:2.60.40.830] (32-282)

Nearest PDB structures (foldseek):
  1e2w-assembly2_B  TM=1.004E+00  e=3.545E-53  Chlamydomonas reinhardtii
  1e2v-assembly3_C  TM=9.830E-01  e=3.378E-50  Chlamydomonas reinhardtii
  1cfm-assembly1_C  TM=9.746E-01  e=1.440E-49  Chlamydomonas reinhardtii
  1q90-assembly1_A  TM=9.871E-01  e=2.516E-49  Chlamydomonas reinhardtii
  1e2z-assembly3_C  TM=9.845E-01  e=6.864E-49  Chlamydomonas reinhardtii

CATH classification: 2.60.40.830 (+1 more: 2.40.50.100)